Protein AF-E2A2E3-F1 (afdb_monomer)

Solvent-accessible surface area (backbone atoms only — not comparable to full-atom values): 42688 Å² total; per-residue (Å²): 110,71,67,60,54,50,48,52,51,49,52,51,49,51,52,50,51,49,49,52,53,47,46,71,59,46,48,62,50,51,51,49,52,48,50,51,49,48,54,53,50,51,52,53,46,53,55,48,53,51,51,50,52,53,51,51,51,55,48,52,53,51,50,53,51,51,53,52,50,50,52,53,52,51,54,52,51,52,52,51,50,50,56,51,51,55,51,50,53,51,52,52,51,50,50,53,48,52,52,49,54,52,50,58,49,50,52,51,51,50,53,52,50,52,52,51,52,52,54,50,49,54,51,49,53,53,51,50,52,54,52,50,51,53,50,52,53,51,49,52,56,50,47,67,68,46,60,81,73,35,73,86,61,36,65,73,49,42,54,58,46,47,54,52,47,53,50,51,50,48,50,51,48,50,52,48,53,50,50,51,46,51,50,50,51,50,49,62,70,41,49,65,56,50,55,52,48,54,55,49,48,57,50,48,54,52,50,51,53,50,50,54,52,48,52,54,53,49,51,53,52,51,51,50,51,49,53,51,50,52,51,50,53,51,51,53,50,51,51,52,51,53,52,50,54,53,50,53,51,49,52,50,51,50,52,52,50,50,52,52,51,54,49,51,55,53,49,52,51,51,53,53,51,50,53,50,51,51,52,50,53,52,52,51,52,49,53,51,52,52,52,48,51,50,51,50,52,50,51,51,51,48,49,58,56,54,55,70,75,51,52,78,66,44,73,77,47,79,70,77,87,83,80,82,86,88,92,84,89,88,77,94,71,84,78,80,67,98,61,66,64,62,55,52,54,49,52,51,50,50,53,51,52,53,49,51,47,57,62,50,62,74,74,64,80,71,90,82,86,86,86,90,82,84,84,84,90,79,84,90,87,80,89,82,90,82,87,86,82,91,81,84,91,86,88,90,80,92,83,90,86,86,89,79,90,88,86,89,83,89,82,88,89,80,89,83,88,82,88,84,87,85,88,84,89,88,80,89,86,85,82,88,81,83,90,74,90,74,92,69,91,73,82,80,76,84,78,84,78,80,90,76,84,87,81,89,87,84,82,89,70,91,64,61,68,58,55,54,51,48,54,53,49,52,52,52,49,50,51,51,54,47,51,53,50,51,51,51,50,49,52,50,51,52,51,50,50,51,50,50,48,52,56,61,70,47,63,73,82,71,80,65,67,62,61,55,54,52,52,52,52,53,56,56,52,61,68,66,72,77,76,81,81,85,90,88,84,83,91,80,92,84,88,87,86,88,88,77,90,76,94,80,76,87,58,73,65,62,75,63,47,55,26,64,46,74,64,52,51,51,54,53,37,47,50,47,71,76,30,71,66,54,42,52,53,49,52,54,53,60,65,70,66,56,60,99,40,68,72,55,23,54,54,51,52,48,62,51,47,36,32,48,76,28,31,53,49,35,24,51,86,28,66,89,87,23,48,58,48,72,81,37,58,61,52,52,52,51,50,53,57,50,38,73,78,37,99,53,55,72,66,58,53,53,50,52,56,35,52,54,36,69,45,15,60,61,51,41,53,52,58,60,66,71,69,70,91,84,79,90,84,86,88,81,89,83,86,87,86,89,87,89,88,88,86,90,88,130

Secondary structure (DSSP, 8-state):
-HHHHHHHHHHHHHHHHHHHHHHHHHHHHHHHHHHHHHHHHHHHHHHHHHHHHHHHHHHHHHHHHHHHHHHHHHHHHHHHHHHHHHHHHHHHHHHHHHHHHHHHHHHHHHHHHHHHHHHHHHHHHHHHHHHHHHHHHHHHHHHHHHHHHHTTTHHHHHHHHHHHHHHHHHHHHHHHHHHHHHHHHHHHHHHHHHHHHHHHHHHHHHHHHHHHHHHHHHHHHHHHHHHHHHHHHHHHHHHHHHHHHHHHHHHHHHHHHHHHHHHHHHHHHHHHHHHHHHHHHHHHHHHHHHHHHHHHHHHHHHHHHHHTTS-HHHHH-SS------------------S-HHHHHHHHHHHHHHHHHHHHHGGG-----S------------------------------------------------------------------------------PPPPPPP-------TTHHHHHHHHHHHHHHHHHHHHHHHHHHHHHHHHHHHHHHHHHHS------HHHHHHHHHHHHHHHHTT-----------------------THHHHTT-SB-SHHHHHHHHHHHHH-HHHHHHHHHHHHHH--SSHHHHHHHHHHHHB-HHHHHTEESS-GGGPEE-TT-HHHHHHHHHHHHHS---HHHHHHHHHHHHHTHHHHHHHHHHTT-------------S---S-----

Mean predicted aligned error: 25.81 Å

Foldseek 3Di:
DVVVVVVVVVVVVVVVVVVVVCCVVVVVVVVVVVVVVVVVVVVVVVVVVVVVVVVVVVVVVVVVVVVVVVVVVVVVVVVVVVVVVVVVVVVVVVVVVVVVVVVVVVVVVVVVVVVVVVVVVVVVVVVVVVVVVVVVVVVVVVCVVCVPPQVVVPPVVVVVCVVVVVVVVVVVVVVVVVVVVVVVVVCVVCVVVVVVVVVVVVVVVVVVVVVVVVVVVVVVVVVVVVVVVVVVVVVVVVVVVVVVVVVVVVVVVVVVVVVVVVVVVVVVVVVVVVVVVVVVVVVVVVVVVVVVVVVVVVVVVVVVVVVVVDDPVCVVPVDDPPDDDDDDDDDDDPPPDPDVVVVVVVVVVVVVVVVVVVVVVVVPPDDDPDDPDDDDDDDDDDDDDDDDDDDDDDDDDDDDDDDDDDDDDDDDDDDDDDDDDDDDDDDDDDDDDDDDDDDDDDDPDDDDDDDDDDDDDDDDDPPVVVVVVVVVVVVVVVVVVVVVVVVVVVVVVVVVVVVVVVVVVPDPPPPPVVVVVVVVVVVVVVVVPPPDDDDDDDDDDDDDDDDDDDDDDLDDPLVLPADQAPVSLVVLLVCCVVDPVSLVSLLVVLVVQDDPDLLRSLLSVCVTHYDLNHLQLAACCCPPVRHHDVPGPSVVSNLVSSCVVPVDDSVRSSVSSRVSSVCSVVVVVVVVVVPDDDDDDDDDDDDDDDDDDDDDDD

Radius of gyration: 60.99 Å; Cα contacts (8 Å, |Δi|>4): 121; chains: 1; bounding box: 148×96×185 Å

Sequence (698 aa):
MREIELGALNTKRYRTLWREMMMRIKMPQIEEDMEIAWRNFDRALDIKDYRISFLMDELAESEEQYQRNIRSHTEIIDRLLEMYGERMQREEKNYQKTLKETLDQTDYDVDKIHHQQNEDEILLQAITHGVLQQLEESLNNFKSIALSKIDAFVEDSKDTRRISAAQLENQLRNFWEDLRRVLSDYQNRTKSRQKYYEALKEKDEKDQQMIAQQLLRMTNLFEEIRKFRSKMTTYDATAKTEISEILDEHDFFQKAYWTVKNRFLSEQTKDKDQLKILSIEYNKTIKHLKALAIKGKRLLALMQICSKYETQREKVMPFADHTKLEDSSPLSCHILTISDRDIFYQCFIVAFLESARKSADANYYTTNEDRLNCGKRQRSLNTRYSSEEEEIDPSRSAKRKAVNASTLANNDKDINENDAKNEIAPSQSYCQKRNNYSKQQQDIQFIEIPDIPVYEDLASSSDEMQVDANIKKYLKQIIRTQDTSNLILHDLNQRISRIEDIMRGHAPISIKDNSRIKEDIMRNFVHVSIKNDNPMNPITEILPLQTVESIRDDSLIVETLPLQTVEQIRDFDLLLQENDEAVTQFKAFLLKIGGSNPRRNVCRILSKIFTNNCAMKCSWKGIRNNFKVSNLYFIRIMKREVTLHYSLTEAEFDNIVAEWLRFAKQRKQREEKGKDPGHEHPEGINDEENNLLKVSTA

Organism: Camponotus floridanus (NCBI:txid104421)

pLDDT: mean 70.16, std 25.95, range [22.61, 98.19]

InterPro domains:
  IPR032071 Domain of unknown function DUF4806 [PF16064] (561-626)
  IPR039505 Dynein regulatory complex protein 1/2, N-terminal [PF14772] (9-77)
  IPR039750 Dynein regulatory complex protein [PTHR21625] (6-323)

Structure (mmCIF, N/CA/C/O backbone):
data_AF-E2A2E3-F1
#
_entry.id   AF-E2A2E3-F1
#
loop_
_atom_site.group_PDB
_atom_site.id
_atom_site.type_symbol
_atom_site.label_atom_id
_atom_site.label_alt_id
_atom_site.label_comp_id
_atom_site.label_asym_id
_atom_site.label_entity_id
_atom_site.label_seq_id
_atom_site.pdbx_PDB_ins_code
_atom_site.Cartn_x
_atom_site.Cartn_y
_atom_site.Cartn_z
_atom_site.occupancy
_atom_site.B_iso_or_equiv
_atom_site.auth_seq_id
_atom_site.auth_comp_id
_atom_site.auth_asym_id
_atom_site.auth_atom_id
_atom_site.pdbx_PDB_model_num
ATOM 1 N N . MET A 1 1 ? 8.330 63.593 -93.198 1.00 56.47 1 MET A N 1
ATOM 2 C CA . MET A 1 1 ? 7.020 63.008 -92.820 1.00 56.47 1 MET A CA 1
ATOM 3 C C . MET A 1 1 ? 6.906 61.558 -93.293 1.00 56.47 1 MET A C 1
ATOM 5 O O . MET A 1 1 ? 6.915 60.680 -92.445 1.00 56.47 1 MET A O 1
ATOM 9 N N . ARG A 1 2 ? 6.950 61.275 -94.605 1.00 59.41 2 ARG A N 1
ATOM 10 C CA . ARG A 1 2 ? 6.818 59.911 -95.168 1.00 59.41 2 ARG A CA 1
ATOM 11 C C . ARG A 1 2 ? 7.862 58.888 -94.680 1.00 59.41 2 ARG A C 1
ATOM 13 O O . ARG A 1 2 ? 7.522 57.738 -94.441 1.00 59.41 2 ARG A O 1
ATOM 20 N N . GLU A 1 3 ? 9.114 59.298 -94.480 1.00 63.66 3 GLU A N 1
ATOM 21 C CA . GLU A 1 3 ? 10.174 58.409 -93.963 1.00 63.66 3 GLU A CA 1
ATOM 22 C C . GLU A 1 3 ? 10.007 58.060 -92.476 1.00 63.66 3 GLU A C 1
ATOM 24 O O . GLU A 1 3 ? 10.327 56.947 -92.066 1.00 63.66 3 GLU A O 1
ATOM 29 N N . ILE A 1 4 ? 9.446 58.973 -91.675 1.00 70.62 4 ILE A N 1
ATOM 30 C CA . ILE A 1 4 ? 9.171 58.744 -90.247 1.00 70.62 4 ILE A CA 1
ATOM 31 C C . ILE A 1 4 ? 7.995 57.770 -90.097 1.00 70.62 4 ILE A C 1
ATOM 33 O O . ILE A 1 4 ? 8.060 56.838 -89.298 1.00 70.62 4 ILE A O 1
ATOM 37 N N . GLU A 1 5 ? 6.953 57.927 -90.918 1.00 68.50 5 GLU A N 1
ATOM 38 C CA . GLU A 1 5 ? 5.823 56.992 -90.977 1.00 68.50 5 GLU A CA 1
ATOM 39 C C . GLU A 1 5 ? 6.256 55.602 -91.468 1.00 68.50 5 GLU A C 1
ATOM 41 O O . GLU A 1 5 ? 5.875 54.597 -90.869 1.00 68.50 5 GLU A O 1
ATOM 46 N N . LEU A 1 6 ? 7.118 55.521 -92.489 1.00 71.56 6 LEU A N 1
ATOM 47 C CA . LEU A 1 6 ? 7.698 54.255 -92.954 1.00 71.56 6 LEU A CA 1
ATOM 48 C C . LEU A 1 6 ? 8.606 53.605 -91.898 1.00 71.56 6 LEU A C 1
ATOM 50 O O . LEU A 1 6 ? 8.579 52.385 -91.739 1.00 71.56 6 LEU A O 1
ATOM 54 N N . GLY A 1 7 ? 9.362 54.394 -91.131 1.00 75.12 7 GLY A N 1
ATOM 55 C CA . GLY A 1 7 ? 10.147 53.917 -89.990 1.00 75.12 7 GLY A CA 1
ATOM 56 C C . GLY A 1 7 ? 9.278 53.368 -88.851 1.00 75.12 7 GLY A C 1
ATOM 57 O O . GLY A 1 7 ? 9.567 52.298 -88.307 1.00 75.12 7 GLY A O 1
ATOM 58 N N . ALA A 1 8 ? 8.168 54.036 -88.526 1.00 75.69 8 ALA A N 1
ATOM 59 C CA . ALA A 1 8 ? 7.192 53.570 -87.537 1.00 75.69 8 ALA A CA 1
ATOM 60 C C . ALA A 1 8 ? 6.477 52.280 -87.988 1.00 75.69 8 ALA A C 1
ATOM 62 O O . ALA A 1 8 ? 6.264 51.355 -87.199 1.00 75.69 8 ALA A O 1
ATOM 63 N N . LEU A 1 9 ? 6.154 52.175 -89.279 1.00 78.88 9 LEU A N 1
ATOM 64 C CA . LEU A 1 9 ? 5.500 50.999 -89.851 1.00 78.88 9 LEU A CA 1
ATOM 65 C C . LEU A 1 9 ? 6.466 49.806 -89.933 1.00 78.88 9 LEU A C 1
ATOM 67 O O . LEU A 1 9 ? 6.102 48.693 -89.551 1.00 78.88 9 LEU A O 1
ATOM 71 N N . ASN A 1 10 ? 7.728 50.041 -90.308 1.00 79.31 10 ASN A N 1
ATOM 72 C CA . ASN A 1 10 ? 8.776 49.021 -90.285 1.00 79.31 10 ASN A CA 1
ATOM 73 C C . ASN A 1 10 ? 9.108 48.556 -88.864 1.00 79.31 10 ASN A C 1
ATOM 75 O O . ASN A 1 10 ? 9.234 47.360 -88.639 1.00 79.31 10 ASN A O 1
ATOM 79 N N . THR A 1 11 ? 9.191 49.446 -87.874 1.00 81.31 11 THR A N 1
ATOM 80 C CA . THR A 1 11 ? 9.414 49.032 -86.475 1.00 81.31 11 THR A CA 1
ATOM 81 C C . THR A 1 11 ? 8.236 48.240 -85.909 1.00 81.31 11 THR A C 1
ATOM 83 O O . THR A 1 11 ? 8.457 47.248 -85.215 1.00 81.31 11 THR A O 1
ATOM 86 N N . LYS A 1 12 ? 6.986 48.595 -86.241 1.00 83.56 12 LYS A N 1
ATOM 87 C CA . LYS A 1 12 ? 5.808 47.780 -85.891 1.00 83.56 12 LYS A CA 1
ATOM 88 C C . LYS A 1 12 ? 5.849 46.410 -86.577 1.00 83.56 12 LYS A C 1
ATOM 90 O O . LYS A 1 12 ? 5.557 45.400 -85.934 1.00 83.56 12 LYS A O 1
ATOM 95 N N . ARG A 1 13 ? 6.281 46.352 -87.839 1.00 82.81 13 ARG A N 1
ATOM 96 C CA . ARG A 1 13 ? 6.498 45.102 -88.584 1.00 82.81 13 ARG A CA 1
ATOM 97 C C . ARG A 1 13 ? 7.607 44.243 -87.966 1.00 82.81 13 ARG A C 1
ATOM 99 O O . ARG A 1 13 ? 7.409 43.057 -87.757 1.00 82.81 13 ARG A O 1
ATOM 106 N N . TYR A 1 14 ? 8.743 44.823 -87.587 1.00 84.75 14 TYR A N 1
ATOM 107 C CA . TYR A 1 14 ? 9.811 44.081 -86.912 1.00 84.75 14 TYR A CA 1
ATOM 108 C C . TYR A 1 14 ? 9.401 43.609 -85.516 1.00 84.75 14 TYR A C 1
ATOM 110 O O . TYR A 1 14 ? 9.721 42.488 -85.145 1.00 84.75 14 TYR A O 1
ATOM 118 N N . ARG A 1 15 ? 8.645 44.406 -84.748 1.00 86.62 15 ARG A N 1
ATOM 119 C CA . ARG A 1 15 ? 8.118 43.977 -83.439 1.00 86.62 15 ARG A CA 1
ATOM 120 C C . ARG A 1 15 ? 7.104 42.844 -83.560 1.00 86.62 15 ARG A C 1
ATOM 122 O O . ARG A 1 15 ? 7.107 41.959 -82.713 1.00 86.62 15 ARG A O 1
ATOM 129 N N . THR A 1 16 ? 6.239 42.877 -84.572 1.00 85.38 16 THR A N 1
ATOM 130 C CA . THR A 1 16 ? 5.276 41.794 -84.832 1.00 85.38 16 THR A CA 1
ATOM 131 C C . THR A 1 16 ? 5.998 40.526 -85.268 1.00 85.38 16 THR A C 1
ATOM 133 O O . THR A 1 16 ? 5.812 39.502 -84.626 1.00 85.38 16 THR A O 1
ATOM 136 N N . LEU A 1 17 ? 6.932 40.617 -86.219 1.00 86.19 17 LEU A N 1
ATOM 137 C CA . LEU A 1 17 ? 7.773 39.486 -86.629 1.00 86.19 17 LEU A CA 1
ATOM 138 C C . LEU A 1 17 ? 8.619 38.923 -85.478 1.00 86.19 17 LEU A C 1
ATOM 140 O O . LEU A 1 17 ? 8.731 37.711 -85.335 1.00 86.19 17 LEU A O 1
ATOM 144 N N . TRP A 1 18 ? 9.189 39.778 -84.626 1.00 88.62 18 TRP A N 1
ATOM 145 C CA . TRP A 1 18 ? 9.965 39.335 -83.468 1.00 88.62 18 TRP A CA 1
ATOM 146 C C . TRP A 1 18 ? 9.084 38.657 -82.419 1.00 88.62 18 TRP A C 1
ATOM 148 O O . TRP A 1 18 ? 9.468 37.621 -81.892 1.00 88.62 18 TRP A O 1
ATOM 158 N N . ARG A 1 19 ? 7.881 39.183 -82.145 1.00 87.81 19 ARG A N 1
ATOM 159 C CA . ARG A 1 19 ? 6.910 38.514 -81.265 1.00 87.81 19 ARG A CA 1
ATOM 160 C C . ARG A 1 19 ? 6.453 37.186 -81.846 1.00 87.81 19 ARG A C 1
ATOM 162 O O . ARG A 1 19 ? 6.390 36.222 -81.104 1.00 87.81 19 ARG A O 1
ATOM 169 N N . GLU A 1 20 ? 6.175 37.115 -83.142 1.00 88.12 20 GLU A N 1
ATOM 170 C CA . GLU A 1 20 ? 5.816 35.860 -83.808 1.00 88.12 20 GLU A CA 1
ATOM 171 C C . GLU A 1 20 ? 6.955 34.841 -83.734 1.00 88.12 20 GLU A C 1
ATOM 173 O O . GLU A 1 20 ? 6.718 33.687 -83.390 1.00 88.12 20 GLU A O 1
ATOM 178 N N . MET A 1 21 ? 8.195 35.260 -83.995 1.00 85.38 21 MET A N 1
ATOM 179 C CA . MET A 1 21 ? 9.373 34.401 -83.881 1.00 85.38 21 MET A CA 1
ATOM 180 C C . MET A 1 21 ? 9.596 33.941 -82.434 1.00 85.38 21 MET A C 1
ATOM 182 O O . MET A 1 21 ? 9.811 32.757 -82.195 1.00 85.38 21 MET A O 1
ATOM 186 N N . MET A 1 22 ? 9.473 34.847 -81.460 1.00 85.69 22 MET A N 1
ATOM 187 C CA . MET A 1 22 ? 9.574 34.516 -80.038 1.00 85.69 22 MET A CA 1
ATOM 188 C C . MET A 1 22 ? 8.448 33.597 -79.579 1.00 85.69 22 MET A C 1
ATOM 190 O O . MET A 1 22 ? 8.719 32.670 -78.834 1.00 85.69 22 MET A O 1
ATOM 194 N N . MET A 1 23 ? 7.214 33.795 -80.041 1.00 86.38 23 MET A N 1
ATOM 195 C CA . MET A 1 23 ? 6.085 32.916 -79.726 1.00 86.38 23 MET A CA 1
ATOM 196 C C . MET A 1 23 ? 6.295 31.521 -80.311 1.00 86.38 23 MET A C 1
ATOM 198 O O . MET A 1 23 ? 6.094 30.545 -79.600 1.00 86.38 23 MET A O 1
ATOM 202 N N . ARG A 1 24 ? 6.779 31.410 -81.557 1.00 87.12 24 ARG A N 1
ATOM 203 C CA . ARG A 1 24 ? 7.110 30.110 -82.167 1.00 87.12 24 ARG A CA 1
ATOM 204 C C . ARG A 1 24 ? 8.192 29.348 -81.404 1.00 87.12 24 ARG A C 1
ATOM 206 O O . ARG A 1 24 ? 8.176 28.126 -81.431 1.00 87.12 24 ARG A O 1
ATOM 213 N N . ILE A 1 25 ? 9.122 30.048 -80.753 1.00 85.44 25 ILE A N 1
ATOM 214 C CA . ILE A 1 25 ? 10.217 29.422 -79.999 1.00 85.44 25 ILE A CA 1
ATOM 215 C C . ILE A 1 25 ? 9.827 29.173 -78.534 1.00 85.44 25 ILE A C 1
ATOM 217 O O . ILE A 1 25 ? 10.137 28.119 -77.994 1.00 85.44 25 ILE A O 1
ATOM 221 N N . LYS A 1 26 ? 9.167 30.130 -77.873 1.00 89.44 26 LYS A N 1
ATOM 222 C CA . LYS A 1 26 ? 8.901 30.095 -76.428 1.00 89.44 26 LYS A CA 1
ATOM 223 C C . LYS A 1 26 ? 7.609 29.396 -76.046 1.00 89.44 26 LYS A C 1
ATOM 225 O O . LYS A 1 26 ? 7.590 28.789 -74.986 1.00 89.44 26 LYS A O 1
ATOM 230 N N . MET A 1 27 ? 6.558 29.450 -76.865 1.00 91.44 27 MET A N 1
ATOM 231 C CA . MET A 1 27 ? 5.325 28.732 -76.527 1.00 91.44 27 MET A CA 1
ATOM 232 C C . MET A 1 27 ? 5.494 27.217 -76.411 1.00 91.44 27 MET A C 1
ATOM 234 O O . MET A 1 27 ? 5.040 26.698 -75.399 1.00 91.44 27 MET A O 1
ATOM 238 N N . PRO A 1 28 ? 6.184 26.510 -77.328 1.00 90.94 28 PRO A N 1
ATOM 239 C CA . PRO A 1 28 ? 6.395 25.076 -77.138 1.00 90.94 28 PRO A CA 1
ATOM 240 C C . PRO A 1 28 ? 7.258 24.769 -75.904 1.00 90.94 28 PRO A C 1
ATOM 242 O O . PRO A 1 28 ? 7.008 23.781 -75.234 1.00 90.94 28 PRO A O 1
ATOM 245 N N . GLN A 1 29 ? 8.217 25.639 -75.553 1.00 87.44 29 GLN A N 1
ATOM 246 C CA . GLN A 1 29 ? 9.000 25.488 -74.316 1.00 87.44 29 GLN A CA 1
ATOM 247 C C . GLN A 1 29 ? 8.128 25.643 -73.063 1.00 87.44 29 GLN A C 1
ATOM 249 O O . GLN A 1 29 ? 8.246 24.854 -72.141 1.00 87.44 29 GLN A O 1
ATOM 254 N N . ILE A 1 30 ? 7.230 26.633 -73.036 1.00 91.50 30 ILE A N 1
ATOM 255 C CA . ILE A 1 30 ? 6.308 26.841 -71.908 1.00 91.50 30 ILE A CA 1
ATOM 256 C C . ILE A 1 30 ? 5.308 25.685 -71.796 1.00 91.50 30 ILE A C 1
ATOM 258 O O . ILE A 1 30 ? 4.963 25.289 -70.688 1.00 91.50 30 ILE A O 1
ATOM 262 N N . GLU A 1 31 ? 4.833 25.158 -72.925 1.00 93.19 31 GLU A N 1
ATOM 263 C CA . GLU A 1 31 ? 3.939 23.998 -72.957 1.00 93.19 31 GLU A CA 1
ATOM 264 C C . GLU A 1 31 ? 4.638 22.746 -72.412 1.00 93.19 31 GLU A C 1
ATOM 266 O O . GLU A 1 31 ? 4.084 22.072 -71.547 1.00 93.19 31 GLU A O 1
ATOM 271 N N . GLU A 1 32 ? 5.883 22.498 -72.828 1.00 93.69 32 GLU A N 1
ATOM 272 C CA . GLU A 1 32 ? 6.717 21.411 -72.305 1.00 93.69 32 GLU A CA 1
ATOM 273 C C . GLU A 1 32 ? 7.008 21.585 -70.804 1.00 93.69 32 GLU A C 1
ATOM 275 O O . GLU A 1 32 ? 6.801 20.655 -70.027 1.00 93.69 32 GLU A O 1
ATOM 280 N N . ASP A 1 33 ? 7.398 22.784 -70.361 1.00 93.56 33 ASP A N 1
ATOM 281 C CA . ASP A 1 33 ? 7.636 23.088 -68.944 1.00 93.56 33 ASP A CA 1
ATOM 282 C C . ASP A 1 33 ? 6.361 22.899 -68.101 1.00 93.56 33 ASP A C 1
ATOM 284 O O . ASP A 1 33 ? 6.414 22.369 -66.988 1.00 93.56 33 ASP A O 1
ATOM 288 N N . MET A 1 34 ? 5.199 23.305 -68.628 1.00 94.00 34 MET A N 1
ATOM 289 C CA . MET A 1 34 ? 3.904 23.120 -67.973 1.00 94.00 34 MET A CA 1
ATOM 290 C C . MET A 1 34 ? 3.515 21.640 -67.906 1.00 94.00 34 MET A C 1
ATOM 292 O O . MET A 1 34 ? 2.991 21.202 -66.882 1.00 94.00 34 MET A O 1
ATOM 296 N N . GLU A 1 35 ? 3.798 20.855 -68.947 1.00 95.69 35 GLU A N 1
ATOM 297 C CA . GLU A 1 35 ? 3.564 19.411 -68.953 1.00 95.69 35 GLU A CA 1
ATOM 298 C C . GLU A 1 35 ? 4.485 18.686 -67.960 1.00 95.69 35 GLU A C 1
ATOM 300 O O . GLU A 1 35 ? 4.026 17.829 -67.201 1.00 95.69 35 GLU A O 1
ATOM 305 N N . ILE A 1 36 ? 5.766 19.061 -67.899 1.00 93.88 36 ILE A N 1
ATOM 306 C CA . ILE A 1 36 ? 6.719 18.536 -66.913 1.00 93.88 36 ILE A CA 1
ATOM 307 C C . ILE A 1 36 ? 6.258 18.888 -65.496 1.00 93.88 36 ILE A C 1
ATOM 309 O O . ILE A 1 36 ? 6.215 18.013 -64.628 1.00 93.88 36 ILE A O 1
ATOM 313 N N . ALA A 1 37 ? 5.870 20.143 -65.256 1.00 94.75 37 ALA A N 1
ATOM 314 C CA . ALA A 1 37 ? 5.340 20.572 -63.967 1.00 94.75 37 ALA A CA 1
ATOM 315 C C . ALA A 1 37 ? 4.080 19.782 -63.594 1.00 94.75 37 ALA A C 1
ATOM 317 O O . ALA A 1 37 ? 3.974 19.303 -62.466 1.00 94.75 37 ALA A O 1
ATOM 318 N N . TRP A 1 38 ? 3.160 19.580 -64.540 1.00 96.38 38 TRP A N 1
ATOM 319 C CA . TRP A 1 38 ? 1.941 18.808 -64.319 1.00 96.38 38 TRP A CA 1
ATOM 320 C C . TRP A 1 38 ? 2.240 17.350 -63.954 1.00 96.38 38 TRP A C 1
ATOM 322 O O . TRP A 1 38 ? 1.754 16.877 -62.930 1.00 96.38 38 TRP A O 1
ATOM 332 N N . ARG A 1 39 ? 3.119 16.664 -64.696 1.00 94.69 39 ARG A N 1
ATOM 333 C CA . ARG A 1 39 ? 3.545 15.287 -64.376 1.00 94.69 39 ARG A CA 1
ATOM 334 C C . ARG A 1 39 ? 4.246 15.191 -63.020 1.00 94.69 39 ARG A C 1
ATOM 336 O O . ARG A 1 39 ? 4.069 14.211 -62.299 1.00 94.69 39 ARG A O 1
ATOM 343 N N . ASN A 1 40 ? 5.033 16.203 -62.658 1.00 95.56 40 ASN A N 1
ATOM 344 C CA . ASN A 1 40 ? 5.678 16.270 -61.348 1.00 95.56 40 ASN A CA 1
ATOM 345 C C . ASN A 1 40 ? 4.652 16.437 -60.221 1.00 95.56 40 ASN A C 1
ATOM 347 O O . ASN A 1 40 ? 4.777 15.778 -59.188 1.00 95.56 40 ASN A O 1
ATOM 351 N N . PHE A 1 41 ? 3.635 17.282 -60.415 1.00 96.38 41 PHE A N 1
ATOM 352 C CA . PHE A 1 41 ? 2.538 17.425 -59.459 1.00 96.38 41 PHE A CA 1
ATOM 353 C C . PHE A 1 41 ? 1.730 16.138 -59.323 1.00 96.38 41 PHE A C 1
ATOM 355 O O . PHE A 1 41 ? 1.470 15.729 -58.196 1.00 96.38 41 PHE A O 1
ATOM 362 N N . ASP A 1 42 ? 1.393 15.484 -60.432 1.00 97.12 42 ASP A N 1
ATOM 363 C CA . ASP A 1 42 ? 0.616 14.241 -60.439 1.00 97.12 42 ASP A CA 1
ATOM 364 C C . ASP A 1 42 ? 1.361 13.126 -59.692 1.00 97.12 42 ASP A C 1
ATOM 366 O O . ASP A 1 42 ? 0.854 12.546 -58.736 1.00 97.12 42 ASP A O 1
ATOM 370 N N . ARG A 1 43 ? 2.657 12.957 -59.981 1.00 96.06 43 ARG A N 1
ATOM 371 C CA . ARG A 1 43 ? 3.520 12.034 -59.234 1.00 96.06 43 ARG A CA 1
ATOM 372 C C . ARG A 1 43 ? 3.598 12.378 -57.743 1.00 96.06 43 ARG A C 1
ATOM 374 O O . ARG A 1 43 ? 3.660 11.481 -56.903 1.00 96.06 43 ARG A O 1
ATOM 381 N N . ALA A 1 44 ? 3.658 13.662 -57.394 1.00 95.69 44 ALA A N 1
ATOM 382 C CA . ALA A 1 44 ? 3.684 14.085 -55.998 1.00 95.69 44 ALA A CA 1
ATOM 383 C C . ALA A 1 44 ? 2.347 13.817 -55.288 1.00 95.69 44 ALA A C 1
ATOM 385 O O . ALA A 1 44 ? 2.361 13.496 -54.097 1.00 95.69 44 ALA A O 1
ATOM 386 N N . LEU A 1 45 ? 1.221 13.937 -55.998 1.00 97.19 45 LEU A N 1
ATOM 387 C CA . LEU A 1 45 ? -0.101 13.558 -55.504 1.00 97.19 45 LEU A CA 1
ATOM 388 C C . LEU A 1 45 ? -0.177 12.049 -55.289 1.00 97.19 45 LEU A C 1
ATOM 390 O O . LEU A 1 45 ? -0.435 11.644 -54.162 1.00 97.19 45 LEU A O 1
ATOM 394 N N . ASP A 1 46 ? 0.203 11.233 -56.272 1.00 97.06 46 ASP A N 1
ATOM 395 C CA . ASP A 1 46 ? 0.207 9.768 -56.153 1.00 97.06 46 ASP A CA 1
ATOM 396 C C . ASP A 1 46 ? 1.029 9.277 -54.953 1.00 97.06 46 ASP A C 1
ATOM 398 O O . ASP A 1 46 ? 0.597 8.419 -54.182 1.00 97.06 46 ASP A O 1
ATOM 402 N N . ILE A 1 47 ? 2.224 9.845 -54.747 1.00 96.25 47 ILE A N 1
ATOM 403 C CA . ILE A 1 47 ? 3.078 9.497 -53.601 1.00 96.25 47 ILE A CA 1
ATOM 404 C C . ILE A 1 47 ? 2.390 9.863 -52.282 1.00 96.25 47 ILE A C 1
ATOM 406 O O . ILE A 1 47 ? 2.472 9.110 -51.305 1.00 96.25 47 ILE A O 1
ATOM 410 N N . LYS A 1 48 ? 1.733 11.025 -52.227 1.00 97.38 48 LYS A N 1
ATOM 411 C CA . LYS A 1 48 ? 1.017 11.474 -51.031 1.00 97.38 48 LYS A CA 1
ATOM 412 C C . LYS A 1 48 ? -0.230 10.638 -50.779 1.00 97.38 48 LYS A C 1
ATOM 414 O O . LYS A 1 48 ? -0.426 10.243 -49.636 1.00 97.38 48 LYS A O 1
ATOM 419 N N . ASP A 1 49 ? -1.004 10.303 -51.800 1.00 97.94 49 ASP A N 1
ATOM 420 C CA . ASP A 1 49 ? -2.212 9.485 -51.688 1.00 97.94 49 ASP A CA 1
ATOM 421 C C . ASP A 1 49 ? -1.880 8.047 -51.290 1.00 97.94 49 ASP A C 1
ATOM 423 O O . ASP A 1 49 ? -2.525 7.478 -50.402 1.00 97.94 49 ASP A O 1
ATOM 427 N N . TYR A 1 50 ? -0.797 7.488 -51.834 1.00 97.56 50 TYR A N 1
ATOM 428 C CA . TYR A 1 50 ? -0.247 6.223 -51.358 1.00 97.56 50 TYR A CA 1
ATOM 429 C C . TYR A 1 50 ? 0.167 6.319 -49.887 1.00 97.56 50 TYR A C 1
ATOM 431 O O . TYR A 1 50 ? -0.159 5.444 -49.082 1.00 97.56 50 TYR A O 1
ATOM 439 N N . ARG A 1 51 ? 0.854 7.401 -49.497 1.00 97.31 51 ARG A N 1
ATOM 440 C CA . ARG A 1 51 ? 1.276 7.590 -48.106 1.00 97.31 51 ARG A CA 1
ATOM 441 C C . ARG A 1 51 ? 0.088 7.761 -47.163 1.00 97.31 51 ARG A C 1
ATOM 443 O O . ARG A 1 51 ? 0.146 7.232 -46.057 1.00 97.31 51 ARG A O 1
ATOM 450 N N . ILE A 1 52 ? -0.958 8.474 -47.574 1.00 97.12 52 ILE A N 1
ATOM 451 C CA . ILE A 1 52 ? -2.203 8.624 -46.814 1.00 97.12 52 ILE A CA 1
ATOM 452 C C . ILE A 1 52 ? -2.864 7.258 -46.652 1.00 97.12 52 ILE A C 1
ATOM 454 O O . ILE A 1 52 ? -3.155 6.878 -45.525 1.00 97.12 52 ILE A O 1
ATOM 458 N N . SER A 1 53 ? -3.024 6.498 -47.737 1.00 97.31 53 SER A N 1
ATOM 459 C CA . SER A 1 53 ? -3.635 5.162 -47.704 1.00 97.31 53 SER A CA 1
ATOM 460 C C . SER A 1 53 ? -2.879 4.226 -46.759 1.00 97.31 53 SER A C 1
ATOM 462 O O . SER A 1 53 ? -3.468 3.642 -45.857 1.00 97.31 53 SER A O 1
ATOM 464 N N . PHE A 1 54 ? -1.550 4.195 -46.869 1.00 97.50 54 PHE A N 1
ATOM 465 C CA . PHE A 1 54 ? -0.701 3.416 -45.974 1.00 97.50 54 PHE A CA 1
ATOM 466 C C . PHE A 1 54 ? -0.838 3.842 -44.502 1.00 97.50 54 PHE A C 1
ATOM 468 O O . PHE A 1 54 ? -0.909 2.999 -43.614 1.00 97.50 54 PHE A O 1
ATOM 475 N N . LEU A 1 55 ? -0.897 5.150 -44.224 1.00 97.56 55 LEU A N 1
ATOM 476 C CA . LEU A 1 55 ? -1.100 5.650 -42.860 1.00 97.56 55 LEU A CA 1
ATOM 477 C C . LEU A 1 55 ? -2.494 5.312 -42.315 1.00 97.56 55 LEU A C 1
ATOM 479 O O . LEU A 1 55 ? -2.624 5.097 -41.112 1.00 97.56 55 LEU A O 1
ATOM 483 N N . MET A 1 56 ? -3.520 5.276 -43.165 1.00 97.44 56 MET A N 1
ATOM 484 C CA . MET A 1 56 ? -4.869 4.859 -42.775 1.00 97.44 56 MET A CA 1
ATOM 485 C C . MET A 1 56 ? -4.910 3.371 -42.420 1.00 97.44 56 MET A C 1
ATOM 487 O O . MET A 1 56 ? -5.534 3.016 -41.421 1.00 97.44 56 MET A O 1
ATOM 491 N N . ASP A 1 57 ? -4.192 2.529 -43.164 1.00 97.69 57 ASP A N 1
ATOM 492 C CA . ASP A 1 57 ? -4.060 1.101 -42.860 1.00 97.69 57 ASP A CA 1
ATOM 493 C C . ASP A 1 57 ? -3.296 0.870 -41.546 1.00 97.69 57 ASP A C 1
ATOM 495 O O . ASP A 1 57 ? -3.773 0.140 -40.676 1.00 97.69 57 ASP A O 1
ATOM 499 N N . GLU A 1 58 ? -2.158 1.550 -41.341 1.00 97.12 58 GLU A N 1
ATOM 500 C CA . GLU A 1 58 ? -1.414 1.493 -40.070 1.00 97.12 58 GLU A CA 1
ATOM 501 C C . GLU A 1 58 ? -2.275 1.964 -38.885 1.00 97.12 58 GLU A C 1
ATOM 503 O O . GLU A 1 58 ? -2.216 1.390 -37.793 1.00 97.12 58 GLU A O 1
ATOM 508 N N . LEU A 1 59 ? -3.082 3.012 -39.085 1.00 96.94 59 LEU A N 1
ATOM 509 C CA . LEU A 1 59 ? -3.994 3.512 -38.061 1.00 96.94 59 LEU A CA 1
ATOM 510 C C . LEU A 1 59 ? -5.078 2.476 -37.740 1.00 96.94 59 LEU A C 1
ATOM 512 O O . LEU A 1 59 ? -5.309 2.200 -36.562 1.00 96.94 59 LEU A O 1
ATOM 516 N N . ALA A 1 60 ? -5.698 1.875 -38.758 1.00 96.38 60 ALA A N 1
ATOM 517 C CA . ALA A 1 60 ? -6.713 0.840 -38.586 1.00 96.38 60 ALA A CA 1
ATOM 518 C C . ALA A 1 60 ? -6.156 -0.390 -37.852 1.00 96.38 60 ALA A C 1
ATOM 520 O O . ALA A 1 60 ? -6.797 -0.894 -36.929 1.00 96.38 60 ALA A O 1
ATOM 521 N N . GLU A 1 61 ? -4.940 -0.831 -38.190 1.00 96.56 61 GLU A N 1
ATOM 522 C CA . GLU A 1 61 ? -4.275 -1.933 -37.489 1.00 96.56 61 GLU A CA 1
ATOM 523 C C . GLU A 1 61 ? -4.002 -1.580 -36.019 1.00 96.56 61 GLU A C 1
ATOM 525 O O . GLU A 1 61 ? -4.259 -2.390 -35.123 1.00 96.56 61 GLU A O 1
ATOM 530 N N . SER A 1 62 ? -3.528 -0.359 -35.749 1.00 94.19 62 SER A N 1
ATOM 531 C CA . SER A 1 62 ? -3.266 0.095 -34.380 1.00 94.19 62 SER A CA 1
ATOM 532 C C . SER A 1 62 ? -4.540 0.176 -33.530 1.00 94.19 62 SER A C 1
ATOM 534 O O . SER A 1 62 ? -4.531 -0.245 -32.371 1.00 94.19 62 SER A O 1
ATOM 536 N N . GLU A 1 63 ? -5.649 0.635 -34.113 1.00 95.31 63 GLU A N 1
ATOM 537 C CA . GLU A 1 63 ? -6.949 0.689 -33.445 1.00 95.31 63 GLU A CA 1
ATOM 538 C C . GLU A 1 63 ? -7.469 -0.723 -33.164 1.00 95.31 63 GLU A C 1
ATOM 540 O O . GLU A 1 63 ? -7.914 -1.024 -32.059 1.00 95.31 63 GLU A O 1
ATOM 545 N N . GLU A 1 64 ? -7.346 -1.645 -34.119 1.00 96.06 64 GLU A N 1
ATOM 546 C CA . GLU A 1 64 ? -7.767 -3.026 -33.909 1.00 96.06 64 GLU A CA 1
ATOM 547 C C . GLU A 1 64 ? -6.940 -3.712 -32.807 1.00 96.06 64 GLU A C 1
ATOM 549 O O . GLU A 1 64 ? -7.470 -4.483 -32.003 1.00 96.06 64 GLU A O 1
ATOM 554 N N . GLN A 1 65 ? -5.637 -3.431 -32.726 1.00 94.81 65 GLN A N 1
ATOM 555 C CA . GLN A 1 65 ? -4.790 -3.893 -31.622 1.00 94.81 65 GLN A CA 1
ATOM 556 C C . GLN A 1 65 ? -5.234 -3.299 -30.278 1.00 94.81 65 GLN A C 1
ATOM 558 O O . GLN A 1 65 ? -5.343 -4.040 -29.297 1.00 94.81 65 GLN A O 1
ATOM 563 N N . TYR A 1 66 ? -5.548 -2.001 -30.233 1.00 95.25 66 TYR A N 1
ATOM 564 C CA . TYR A 1 66 ? -6.060 -1.334 -29.034 1.00 95.25 66 TYR A CA 1
ATOM 565 C C . TYR A 1 66 ? -7.386 -1.947 -28.561 1.00 95.25 66 TYR A C 1
ATOM 567 O O . TYR A 1 66 ? -7.516 -2.324 -27.395 1.00 95.25 66 TYR A O 1
ATOM 575 N N . GLN A 1 67 ? -8.332 -2.162 -29.477 1.00 96.06 67 GLN A N 1
ATOM 576 C CA . GLN A 1 67 ? -9.627 -2.776 -29.179 1.00 96.06 67 GLN A CA 1
ATOM 577 C C . GLN A 1 67 ? -9.491 -4.218 -28.679 1.00 96.06 67 GLN A C 1
ATOM 579 O O . GLN A 1 67 ? -10.154 -4.605 -27.715 1.00 96.06 67 GLN A O 1
ATOM 584 N N . ARG A 1 68 ? -8.613 -5.028 -29.288 1.00 96.25 68 ARG A N 1
ATOM 585 C CA . ARG A 1 68 ? -8.329 -6.389 -28.794 1.00 96.25 68 ARG A CA 1
ATOM 586 C C . ARG A 1 68 ? -7.740 -6.368 -27.387 1.00 96.25 68 ARG A C 1
ATOM 588 O O . ARG A 1 68 ? -8.125 -7.195 -26.563 1.00 96.25 68 ARG A O 1
ATOM 595 N N . ASN A 1 69 ? -6.837 -5.430 -27.109 1.00 96.81 69 ASN A N 1
ATOM 596 C CA . ASN A 1 69 ? -6.224 -5.303 -25.794 1.00 96.81 69 ASN A CA 1
ATOM 597 C C . ASN A 1 69 ? -7.260 -4.914 -24.724 1.00 96.81 69 ASN A C 1
ATOM 599 O O . ASN A 1 69 ? -7.341 -5.562 -23.684 1.00 96.81 69 ASN A O 1
ATOM 603 N N . ILE A 1 70 ? -8.129 -3.937 -25.014 1.00 95.19 70 ILE A N 1
ATOM 604 C CA . ILE A 1 70 ? -9.229 -3.577 -24.108 1.00 95.19 70 ILE A CA 1
ATOM 605 C C . ILE A 1 70 ? -10.113 -4.787 -23.822 1.00 95.19 70 ILE A C 1
ATOM 607 O O . ILE A 1 70 ? -10.349 -5.086 -22.657 1.00 95.19 70 ILE A O 1
ATOM 611 N N . ARG A 1 71 ? -10.558 -5.513 -24.856 1.00 96.75 71 ARG A N 1
ATOM 612 C CA . ARG A 1 71 ? -11.403 -6.705 -24.667 1.00 96.75 71 ARG A CA 1
ATOM 613 C C . ARG A 1 71 ? -10.720 -7.741 -23.780 1.00 96.75 71 ARG A C 1
ATOM 615 O O . ARG A 1 71 ? -11.330 -8.217 -22.831 1.00 96.75 71 ARG A O 1
ATOM 622 N N . SER A 1 72 ? -9.438 -8.018 -24.023 1.00 96.38 72 SER A N 1
ATOM 623 C CA . SER A 1 72 ? -8.651 -8.917 -23.175 1.00 96.38 72 SER A CA 1
ATOM 624 C C . SER A 1 72 ? -8.578 -8.434 -21.724 1.00 96.38 72 SER A C 1
ATOM 626 O O . SER A 1 72 ? -8.674 -9.248 -20.809 1.00 96.38 72 SER A O 1
ATOM 628 N N . HIS A 1 73 ? -8.373 -7.138 -21.487 1.00 96.25 73 HIS A N 1
ATOM 629 C CA . HIS A 1 73 ? -8.331 -6.588 -20.134 1.00 96.25 73 HIS A CA 1
ATOM 630 C C . HIS A 1 73 ? -9.690 -6.669 -19.439 1.00 96.25 73 HIS A C 1
ATOM 632 O O . HIS A 1 73 ? -9.740 -7.059 -18.274 1.00 96.25 73 HIS A O 1
ATOM 638 N N . THR A 1 74 ? -10.778 -6.359 -20.144 1.00 97.06 74 THR A N 1
ATOM 639 C CA . THR A 1 74 ? -12.143 -6.496 -19.628 1.00 97.06 74 THR A CA 1
ATOM 640 C C . THR A 1 74 ? -12.436 -7.943 -19.238 1.00 97.06 74 THR A C 1
ATOM 642 O O . THR A 1 74 ? -12.835 -8.184 -18.107 1.00 97.06 74 THR A O 1
ATOM 645 N N . GLU A 1 75 ? -12.109 -8.916 -20.093 1.00 97.38 75 GLU A N 1
ATOM 646 C CA . GLU A 1 75 ? -12.295 -10.341 -19.782 1.00 97.38 75 GLU A CA 1
ATOM 647 C C . GLU A 1 75 ? -11.492 -10.797 -18.553 1.00 97.38 75 GLU A C 1
ATOM 649 O O . GLU A 1 75 ? -11.964 -11.613 -17.762 1.00 97.38 75 GLU A O 1
ATOM 654 N N . ILE A 1 76 ? -10.269 -10.287 -18.371 1.00 97.44 76 ILE A N 1
ATOM 655 C CA . ILE A 1 76 ? -9.463 -10.586 -17.177 1.00 97.44 76 ILE A CA 1
ATOM 656 C C . ILE A 1 76 ? -10.116 -9.992 -15.926 1.00 97.44 76 ILE A C 1
ATOM 658 O O . ILE A 1 76 ? -10.171 -10.663 -14.896 1.00 97.44 76 ILE A O 1
ATOM 662 N N . ILE A 1 77 ? -10.607 -8.754 -16.006 1.00 97.31 77 ILE A N 1
ATOM 663 C CA . ILE A 1 77 ? -11.301 -8.096 -14.893 1.00 97.31 77 ILE A CA 1
ATOM 664 C C . ILE A 1 77 ? -12.570 -8.871 -14.530 1.00 97.31 77 ILE A C 1
ATOM 666 O O . ILE A 1 77 ? -12.781 -9.138 -13.351 1.00 97.31 77 ILE A O 1
ATOM 670 N N . ASP A 1 78 ? -13.358 -9.298 -15.514 1.00 97.50 78 ASP A N 1
ATOM 671 C CA . ASP A 1 78 ? -14.580 -10.072 -15.283 1.00 97.50 78 ASP A CA 1
ATOM 672 C C . ASP A 1 78 ? -14.280 -11.409 -14.591 1.00 97.50 78 ASP A C 1
ATOM 674 O O . ASP A 1 78 ? -14.924 -11.752 -13.599 1.00 97.50 78 ASP A O 1
ATOM 678 N N . ARG A 1 79 ? -13.230 -12.124 -15.023 1.00 97.56 79 ARG A N 1
ATOM 679 C CA . ARG A 1 79 ? -12.777 -13.356 -14.348 1.00 97.56 79 ARG A CA 1
ATOM 680 C C . ARG A 1 79 ? -12.333 -13.103 -12.911 1.00 97.56 79 ARG A C 1
ATOM 682 O O . ARG A 1 79 ? -12.617 -13.908 -12.028 1.00 97.56 79 ARG A O 1
ATOM 689 N N . LEU A 1 80 ? -11.629 -11.998 -12.660 1.00 97.06 80 LEU A N 1
ATOM 690 C CA . LEU A 1 80 ? -11.240 -11.627 -11.300 1.00 97.06 80 LEU A CA 1
ATOM 691 C C . LEU A 1 80 ? -12.473 -11.329 -10.443 1.00 97.06 80 LEU A C 1
ATOM 693 O O . LEU A 1 80 ? -12.546 -11.809 -9.314 1.00 97.06 80 LEU A O 1
ATOM 697 N N . LEU A 1 81 ? -13.446 -10.581 -10.968 1.00 97.06 81 LEU A N 1
ATOM 698 C CA . LEU A 1 81 ? -14.697 -10.287 -10.269 1.00 97.06 81 LEU A CA 1
ATOM 699 C C . LEU A 1 81 ? -15.462 -11.565 -9.917 1.00 97.06 81 LEU A C 1
ATOM 701 O O . LEU A 1 81 ? -15.937 -11.683 -8.790 1.00 97.06 81 LEU A O 1
ATOM 705 N N . GLU A 1 82 ? -15.524 -12.535 -10.828 1.00 97.81 82 GLU A N 1
ATOM 706 C CA . GLU A 1 82 ? -16.143 -13.840 -10.577 1.00 97.81 82 GLU A CA 1
ATOM 707 C C . GLU A 1 82 ? -15.414 -14.604 -9.461 1.00 97.81 82 GLU A C 1
ATOM 709 O O . GLU A 1 82 ? -16.036 -14.996 -8.473 1.00 97.81 82 GLU A O 1
ATOM 714 N N . MET A 1 83 ? -14.082 -14.709 -9.532 1.00 97.31 83 MET A N 1
ATOM 715 C CA . MET A 1 83 ? -13.275 -15.354 -8.486 1.00 97.31 83 MET A CA 1
ATOM 716 C C . MET A 1 83 ? -13.447 -14.695 -7.109 1.00 97.31 83 MET A C 1
ATOM 718 O O . MET A 1 83 ? -13.549 -15.383 -6.087 1.00 97.31 83 MET A O 1
ATOM 722 N N . TYR A 1 84 ? -13.464 -13.359 -7.058 1.00 96.06 84 TYR A N 1
ATOM 723 C CA . TYR A 1 84 ? -13.693 -12.622 -5.815 1.00 96.06 84 TYR A CA 1
ATOM 724 C C . TYR A 1 84 ? -15.131 -12.777 -5.318 1.00 96.06 84 TYR A C 1
ATOM 726 O O . TYR A 1 84 ? -15.332 -12.913 -4.110 1.00 96.06 84 TYR A O 1
ATOM 734 N N . GLY A 1 85 ? -16.111 -12.822 -6.221 1.00 97.75 85 GLY A N 1
ATOM 735 C CA . GLY A 1 85 ? -17.510 -13.088 -5.900 1.00 97.75 85 GLY A CA 1
ATOM 736 C C . GLY A 1 85 ? -17.696 -14.458 -5.254 1.00 97.75 85 GLY A C 1
ATOM 737 O O . GLY A 1 85 ? -18.276 -14.555 -4.173 1.00 97.75 85 GLY A O 1
ATOM 738 N N . GLU A 1 86 ? -17.129 -15.509 -5.846 1.00 97.38 86 GLU A N 1
ATOM 739 C CA . GLU A 1 86 ? -17.165 -16.856 -5.272 1.00 97.38 86 GLU A CA 1
ATOM 740 C C . GLU A 1 86 ? -16.482 -16.922 -3.906 1.00 97.38 86 GLU A C 1
ATOM 742 O O . GLU A 1 86 ? -16.996 -17.545 -2.975 1.00 97.38 86 GLU A O 1
ATOM 747 N N . ARG A 1 87 ? -15.315 -16.280 -3.765 1.00 97.62 87 ARG A N 1
ATOM 748 C CA . ARG A 1 87 ? -14.602 -16.236 -2.486 1.00 97.62 87 ARG A CA 1
ATOM 749 C C . ARG A 1 87 ? -15.441 -15.544 -1.417 1.00 97.62 87 ARG A C 1
ATOM 751 O O . ARG A 1 87 ? -15.570 -16.084 -0.325 1.00 97.62 87 ARG A O 1
ATOM 758 N N . MET A 1 88 ? -16.028 -14.395 -1.734 1.00 95.81 88 MET A N 1
ATOM 759 C CA . MET A 1 88 ? -16.878 -13.648 -0.810 1.00 95.81 88 MET A CA 1
ATOM 760 C C . MET A 1 88 ? -18.088 -14.479 -0.367 1.00 95.81 88 MET A C 1
ATOM 762 O O . MET A 1 88 ? -18.361 -14.559 0.826 1.00 95.81 88 MET A O 1
ATOM 766 N N . GLN A 1 89 ? -18.746 -15.180 -1.294 1.00 97.06 89 GLN A N 1
ATOM 767 C CA . GLN A 1 89 ? -19.858 -16.076 -0.962 1.00 97.06 89 GLN A CA 1
ATOM 768 C C . GLN A 1 89 ? -19.430 -17.261 -0.088 1.00 97.06 89 GLN A C 1
ATOM 770 O O . GLN A 1 89 ? -20.191 -17.692 0.777 1.00 97.06 89 GLN A O 1
ATOM 775 N N . ARG A 1 90 ? -18.231 -17.820 -0.303 1.00 97.19 90 ARG A N 1
ATOM 776 C CA . ARG A 1 90 ? -17.696 -18.880 0.567 1.00 97.19 90 ARG A CA 1
ATOM 777 C C . ARG A 1 90 ? -17.454 -18.369 1.983 1.00 97.19 90 ARG A C 1
ATOM 779 O O . ARG A 1 90 ? -17.872 -19.034 2.925 1.00 97.19 90 ARG A O 1
ATOM 786 N N . GLU A 1 91 ? -16.837 -17.199 2.132 1.00 93.94 91 GLU A N 1
ATOM 787 C CA . GLU A 1 91 ? -16.612 -16.597 3.452 1.00 93.94 91 GLU A CA 1
ATOM 788 C C . GLU A 1 91 ? -17.929 -16.258 4.157 1.00 93.94 91 GLU A C 1
ATOM 790 O O . GLU A 1 91 ? -18.081 -16.542 5.342 1.00 93.94 91 GLU A O 1
ATOM 795 N N . GLU A 1 92 ? -18.919 -15.732 3.432 1.00 96.25 92 GLU A N 1
ATOM 796 C CA . GLU A 1 92 ? -20.247 -15.458 3.987 1.00 96.25 92 GLU A CA 1
ATOM 797 C C . GLU A 1 92 ? -20.932 -16.741 4.478 1.00 96.25 92 GLU A C 1
ATOM 799 O O . GLU A 1 92 ? -21.444 -16.783 5.597 1.00 96.25 92 GLU A O 1
ATOM 804 N N . LYS A 1 93 ? -20.889 -17.820 3.685 1.00 97.19 93 LYS A N 1
ATOM 805 C CA . LYS A 1 93 ? -21.427 -19.127 4.090 1.00 97.19 93 LYS A CA 1
ATOM 806 C C . LYS A 1 93 ? -20.705 -19.693 5.311 1.00 97.19 93 LYS A C 1
ATOM 808 O O . LYS A 1 93 ? -21.362 -20.227 6.202 1.00 97.19 93 LYS A O 1
ATOM 813 N N . ASN A 1 94 ? -19.379 -19.571 5.368 1.00 97.44 94 ASN A N 1
ATOM 814 C CA . ASN A 1 94 ? -18.591 -20.012 6.518 1.00 97.44 94 ASN A CA 1
ATOM 815 C C . ASN A 1 94 ? -18.971 -19.225 7.774 1.00 97.44 94 ASN A C 1
ATOM 817 O O . ASN A 1 94 ? -19.232 -19.827 8.810 1.00 97.44 94 ASN A O 1
ATOM 821 N N . TYR A 1 95 ? -19.085 -17.901 7.664 1.00 94.81 95 TYR A N 1
ATOM 822 C CA . TYR A 1 95 ? -19.502 -17.044 8.768 1.00 94.81 95 TYR A CA 1
ATOM 823 C C . TYR A 1 95 ? -20.907 -17.394 9.268 1.00 94.81 95 TYR A C 1
ATOM 825 O O . TYR A 1 95 ? -21.103 -17.575 10.467 1.00 94.81 95 TYR A O 1
ATOM 833 N N . GLN A 1 96 ? -21.877 -17.549 8.363 1.00 96.88 96 GLN A N 1
ATOM 834 C CA . GLN A 1 96 ? -23.241 -17.943 8.725 1.00 96.88 96 GLN A CA 1
ATOM 835 C C . GLN A 1 96 ? -23.275 -19.312 9.411 1.00 96.88 96 GLN A C 1
ATOM 837 O O . GLN A 1 96 ? -24.013 -19.498 10.378 1.00 96.88 96 GLN A O 1
ATOM 842 N N . LYS A 1 97 ? -22.460 -20.262 8.938 1.00 97.19 97 LYS A N 1
ATOM 843 C CA . LYS A 1 97 ? -22.327 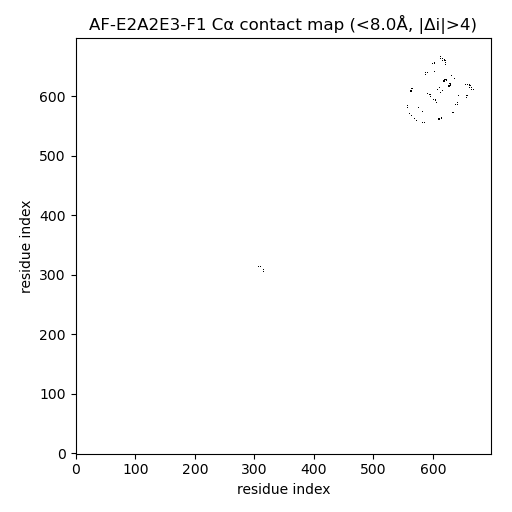-21.581 9.556 1.00 97.19 97 LYS A CA 1
ATOM 844 C C . LYS A 1 97 ? -21.765 -21.474 10.973 1.00 97.19 97 LYS A C 1
ATOM 846 O O . LYS A 1 97 ? -22.391 -21.989 11.891 1.00 97.19 97 LYS A O 1
ATOM 851 N N . THR A 1 98 ? -20.646 -20.773 11.160 1.00 96.69 98 THR A N 1
ATOM 852 C CA . THR A 1 98 ? -20.045 -20.577 12.487 1.00 96.69 98 THR A CA 1
ATOM 853 C C . THR A 1 98 ? -21.002 -19.856 13.428 1.00 96.69 98 THR A C 1
ATOM 855 O O . THR A 1 98 ? -21.149 -20.271 14.570 1.00 96.69 98 THR A O 1
ATOM 858 N N . LEU A 1 99 ? -21.705 -18.824 12.952 1.00 96.19 99 LEU A N 1
ATOM 859 C CA . LEU A 1 99 ? -22.697 -18.111 13.752 1.00 96.19 99 LEU A CA 1
ATOM 860 C C . LEU A 1 99 ? -23.805 -19.055 14.227 1.00 96.19 99 LEU A C 1
ATOM 862 O O . LEU A 1 99 ? -24.133 -19.066 15.411 1.00 96.19 99 LEU A O 1
ATOM 866 N N . LYS A 1 100 ? -24.346 -19.877 13.324 1.00 97.25 100 LYS A N 1
ATOM 867 C CA . LYS A 1 100 ? -25.372 -20.857 13.676 1.00 97.25 100 LYS A CA 1
ATOM 868 C C . LYS A 1 100 ? -24.859 -21.880 14.690 1.00 97.25 100 LYS A C 1
ATOM 870 O O . LYS A 1 100 ? -25.517 -22.098 15.694 1.00 97.25 100 LYS A O 1
ATOM 875 N N . GLU A 1 101 ? -23.670 -22.438 14.470 1.00 97.31 101 GLU A N 1
ATOM 876 C CA . GLU A 1 101 ? -23.044 -23.385 15.403 1.00 97.31 101 GLU A CA 1
ATOM 877 C C . GLU A 1 101 ? -22.830 -22.762 16.790 1.00 97.31 101 GLU A C 1
ATOM 879 O O . GLU A 1 101 ? -23.089 -23.410 17.800 1.00 97.31 101 GLU A O 1
ATOM 884 N N . THR A 1 102 ? -22.408 -21.494 16.860 1.00 94.38 102 THR A N 1
ATOM 885 C CA . THR A 1 102 ? -22.256 -20.798 18.145 1.00 94.38 102 THR A CA 1
ATOM 886 C C . THR A 1 102 ? -23.588 -20.532 18.834 1.00 94.38 102 THR A C 1
ATOM 888 O O . THR A 1 102 ? -23.654 -20.675 20.048 1.00 94.38 102 THR A O 1
ATOM 891 N N . LEU A 1 103 ? -24.640 -20.182 18.084 1.00 96.81 103 LEU A N 1
ATOM 892 C CA . LEU A 1 103 ? -25.975 -19.960 18.642 1.00 96.81 103 LEU A CA 1
ATOM 893 C C . LEU A 1 103 ? -26.569 -21.261 19.186 1.00 96.81 103 LEU A C 1
ATOM 895 O O . LEU A 1 103 ? -26.994 -21.299 20.337 1.00 96.81 103 LEU A O 1
ATOM 899 N N . ASP A 1 104 ? -26.497 -22.338 18.401 1.00 96.62 104 ASP A N 1
ATOM 900 C CA . ASP A 1 104 ? -26.970 -23.662 18.810 1.00 96.62 104 ASP A CA 1
ATOM 901 C C . ASP A 1 104 ? -26.223 -24.138 20.079 1.00 96.62 104 ASP A C 1
ATOM 903 O O . ASP A 1 104 ? -26.829 -24.704 20.991 1.00 96.62 104 ASP A O 1
ATOM 907 N N . GLN A 1 105 ? -24.915 -23.861 20.185 1.00 96.50 105 GLN A N 1
ATOM 908 C CA . GLN A 1 105 ? -24.129 -24.166 21.385 1.00 96.50 105 GLN A CA 1
ATOM 909 C C . GLN A 1 105 ? -24.545 -23.313 22.590 1.00 96.50 105 GLN A C 1
ATOM 911 O O . GLN A 1 105 ? -24.654 -23.839 23.697 1.00 96.50 105 GLN A O 1
ATOM 916 N N . THR A 1 106 ? -24.790 -22.012 22.400 1.00 94.56 106 THR A N 1
ATOM 917 C CA . THR A 1 106 ? -25.245 -21.147 23.497 1.00 94.56 106 THR A CA 1
ATOM 918 C C . THR A 1 106 ? -26.630 -21.531 23.993 1.00 94.56 106 THR A C 1
ATOM 920 O O . THR A 1 106 ? -26.840 -21.530 25.202 1.00 94.56 106 THR A O 1
ATOM 923 N N . ASP A 1 107 ? -27.546 -21.905 23.099 1.00 96.44 107 ASP A N 1
ATOM 924 C CA . ASP A 1 107 ? -28.887 -22.356 23.473 1.00 96.44 107 ASP A CA 1
ATOM 925 C C . ASP A 1 107 ? -28.804 -23.654 24.286 1.00 96.44 107 ASP A C 1
ATOM 927 O O . ASP A 1 107 ? -29.397 -23.755 25.360 1.00 96.44 107 ASP A O 1
ATOM 931 N N . TYR A 1 108 ? -27.969 -24.606 23.851 1.00 97.00 108 TYR A N 1
ATOM 932 C CA . TYR A 1 108 ? -27.701 -25.829 24.609 1.00 97.00 108 TYR A CA 1
ATOM 933 C C . TYR A 1 108 ? -27.119 -25.549 26.006 1.00 97.00 108 TYR A C 1
ATOM 935 O O . TYR A 1 108 ? -27.530 -26.166 26.993 1.00 97.00 108 TYR A O 1
ATOM 943 N N . ASP A 1 109 ? -26.168 -24.619 26.114 1.00 94.81 109 ASP A N 1
ATOM 944 C CA . ASP A 1 109 ? -25.562 -24.256 27.396 1.00 94.81 109 ASP A CA 1
ATOM 945 C C . ASP A 1 109 ? -26.568 -23.546 28.321 1.00 94.81 109 ASP A C 1
ATOM 947 O O . ASP A 1 109 ? -26.585 -23.814 29.526 1.00 94.81 109 ASP A O 1
ATOM 951 N N . VAL A 1 110 ? -27.442 -22.693 27.774 1.00 95.62 110 VAL A N 1
ATOM 952 C CA . VAL A 1 110 ? -28.536 -22.043 28.515 1.00 95.62 110 VAL A CA 1
ATOM 953 C C . VAL A 1 110 ? -29.531 -23.078 29.036 1.00 95.62 110 VAL A C 1
ATOM 955 O O . VAL A 1 110 ? -29.857 -23.051 30.225 1.00 95.62 110 VAL A O 1
ATOM 958 N N . ASP A 1 111 ? -29.956 -24.023 28.197 1.00 95.81 111 ASP A N 1
ATOM 959 C CA . ASP A 1 111 ? -30.865 -25.102 28.595 1.00 95.81 111 ASP A CA 1
ATOM 960 C C . ASP A 1 111 ? -30.254 -25.966 29.704 1.00 95.81 111 ASP A C 1
ATOM 962 O O . ASP A 1 111 ? -30.920 -26.307 30.687 1.00 95.81 111 ASP A O 1
ATOM 966 N N . LYS A 1 112 ? -28.955 -26.271 29.602 1.00 96.38 112 LYS A N 1
ATOM 967 C CA . LYS A 1 112 ? -28.220 -27.008 30.633 1.00 96.38 112 LYS A CA 1
ATOM 968 C C . LYS A 1 112 ? -28.169 -26.245 31.959 1.00 96.38 112 LYS A C 1
ATOM 970 O O . LYS A 1 112 ? -28.403 -26.846 33.008 1.00 96.38 112 LYS A O 1
ATOM 975 N N . ILE A 1 113 ? -27.876 -24.942 31.928 1.00 94.81 113 ILE A N 1
ATOM 976 C CA . ILE A 1 113 ? -27.865 -24.089 33.127 1.00 94.81 113 ILE A CA 1
ATOM 977 C C . ILE A 1 113 ? -29.259 -24.046 33.753 1.00 94.81 113 ILE A C 1
ATOM 979 O O . ILE A 1 113 ? -29.380 -24.215 34.963 1.00 94.81 113 ILE A O 1
ATOM 983 N N . HIS A 1 114 ? -30.307 -23.870 32.947 1.00 95.19 114 HIS A N 1
ATOM 984 C CA . HIS A 1 114 ? -31.683 -23.833 33.434 1.00 95.19 114 HIS A CA 1
ATOM 985 C C . HIS A 1 114 ? -32.090 -25.165 34.077 1.00 95.19 114 HIS A C 1
ATOM 987 O O . HIS A 1 114 ? -32.726 -25.183 35.131 1.00 95.19 114 HIS A O 1
ATOM 993 N N . HIS A 1 115 ? -31.709 -26.294 33.473 1.00 94.56 115 HIS A N 1
ATOM 994 C CA . HIS A 1 115 ? -31.982 -27.607 34.048 1.00 94.56 115 HIS A CA 1
ATOM 995 C C . HIS A 1 115 ? -31.299 -27.778 35.410 1.00 94.56 115 HIS A C 1
ATOM 997 O O . HIS A 1 115 ? -31.960 -28.163 36.373 1.00 94.56 115 HIS A O 1
ATOM 1003 N N . GLN A 1 116 ? -30.020 -27.405 35.514 1.00 94.75 116 GLN A N 1
ATOM 1004 C CA . GLN A 1 116 ? -29.264 -27.486 36.762 1.00 94.75 116 GLN A CA 1
ATOM 1005 C C . GLN A 1 116 ? -29.810 -26.540 37.843 1.00 94.75 116 GLN A C 1
ATOM 1007 O O . GLN A 1 116 ? -29.971 -26.947 38.989 1.00 94.75 116 GLN A O 1
ATOM 1012 N N . GLN A 1 117 ? -30.166 -25.304 37.480 1.00 92.25 117 GLN A N 1
ATOM 1013 C CA . GLN A 1 117 ? -30.813 -24.359 38.395 1.00 92.25 117 GLN A CA 1
ATOM 1014 C C . GLN A 1 117 ? -32.120 -24.918 38.959 1.00 92.25 117 GLN A C 1
ATOM 1016 O O . GLN A 1 117 ? -32.372 -24.793 40.153 1.00 92.25 117 GLN A O 1
ATOM 1021 N N . ASN A 1 118 ? -32.933 -25.561 38.119 1.00 94.88 118 ASN A N 1
ATOM 1022 C CA . ASN A 1 118 ? -34.184 -26.171 38.553 1.00 94.88 118 ASN A CA 1
ATOM 1023 C C . ASN A 1 118 ? -33.949 -27.367 39.497 1.00 94.88 118 ASN A C 1
ATOM 1025 O O . ASN A 1 118 ? -34.679 -27.524 40.473 1.00 94.88 118 ASN A O 1
ATOM 1029 N N . GLU A 1 119 ? -32.934 -28.200 39.246 1.00 94.12 119 GLU A N 1
ATOM 1030 C CA . GLU A 1 119 ? -32.551 -29.279 40.172 1.00 94.12 119 GLU A CA 1
ATOM 1031 C C . GLU A 1 119 ? -32.091 -28.735 41.535 1.00 94.12 119 GLU A C 1
ATOM 1033 O O . GLU A 1 119 ? -32.562 -29.199 42.579 1.00 94.12 119 GLU A O 1
ATOM 1038 N N . ASP A 1 120 ? -31.227 -27.717 41.528 1.00 91.62 120 ASP A N 1
ATOM 1039 C CA . ASP A 1 120 ? -30.725 -27.065 42.740 1.00 91.62 120 ASP A CA 1
ATOM 1040 C C . ASP A 1 120 ? -31.856 -26.373 43.520 1.00 91.62 120 ASP A C 1
ATOM 1042 O O . ASP A 1 120 ? -31.908 -26.455 44.751 1.00 91.62 120 ASP A O 1
ATOM 1046 N N . GLU A 1 121 ? -32.800 -25.729 42.827 1.00 94.00 121 GLU A N 1
ATOM 1047 C CA . GLU A 1 121 ? -33.966 -25.096 43.445 1.00 94.00 121 GLU A CA 1
ATOM 1048 C C . GLU A 1 121 ? -34.856 -26.126 44.153 1.00 94.00 121 GLU A C 1
ATOM 1050 O O . GLU A 1 121 ? -35.229 -25.921 45.311 1.00 94.00 121 GLU A O 1
ATOM 1055 N N . ILE A 1 122 ? -35.144 -27.262 43.508 1.00 93.81 122 ILE A N 1
ATOM 1056 C CA . ILE A 1 122 ? -35.920 -28.354 44.117 1.00 93.81 122 ILE A CA 1
ATOM 1057 C C . ILE A 1 122 ? -35.213 -28.880 45.376 1.00 93.81 122 ILE A C 1
ATOM 1059 O O . ILE A 1 122 ? -35.853 -29.081 46.414 1.00 93.81 122 ILE A O 1
ATOM 1063 N N . LEU A 1 123 ? -33.891 -29.069 45.319 1.00 94.62 123 LEU A N 1
ATOM 1064 C CA . LEU A 1 123 ? -33.104 -29.518 46.468 1.00 94.62 123 LEU A CA 1
ATOM 1065 C C . LEU A 1 123 ? -33.152 -28.506 47.626 1.00 94.62 123 LEU A C 1
ATOM 1067 O O . LEU A 1 123 ? -33.376 -28.884 48.779 1.00 94.62 123 LEU A O 1
ATOM 1071 N N . LEU A 1 124 ? -32.976 -27.216 47.332 1.00 92.88 124 LEU A N 1
ATOM 1072 C CA . LEU A 1 124 ? -33.027 -26.144 48.328 1.00 92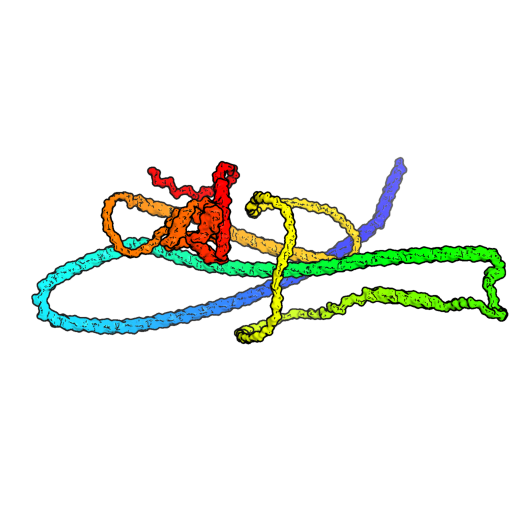.88 124 LEU A CA 1
ATOM 1073 C C . LEU A 1 124 ? -34.412 -26.008 48.965 1.00 92.88 124 LEU A C 1
ATOM 1075 O O . LEU A 1 124 ? -34.505 -25.802 50.179 1.00 92.88 124 LEU A O 1
ATOM 1079 N N . GLN A 1 125 ? -35.486 -26.163 48.188 1.00 92.12 125 GLN A N 1
ATOM 1080 C CA . GLN A 1 125 ? -36.851 -26.191 48.715 1.00 92.12 125 GLN A CA 1
ATOM 1081 C C . GLN A 1 125 ? -37.038 -27.356 49.700 1.00 92.12 125 GLN A C 1
ATOM 1083 O O . GLN A 1 125 ? -37.582 -27.153 50.789 1.00 92.12 125 GLN A O 1
ATOM 1088 N N . ALA A 1 126 ? -36.516 -28.547 49.385 1.00 91.75 126 ALA A N 1
ATOM 1089 C CA . ALA A 1 126 ? -36.582 -29.704 50.280 1.00 91.75 126 ALA A CA 1
ATOM 1090 C C . ALA A 1 126 ? -35.811 -29.483 51.597 1.00 91.75 126 ALA A C 1
ATOM 1092 O O . ALA A 1 126 ? -36.334 -29.774 52.676 1.00 91.75 126 ALA A O 1
ATOM 1093 N N . ILE A 1 127 ? -34.596 -28.921 51.532 1.00 92.81 127 ILE A N 1
ATOM 1094 C CA . ILE A 1 127 ? -33.791 -28.595 52.723 1.00 92.81 127 ILE A CA 1
ATOM 1095 C C . ILE A 1 127 ? -34.501 -27.540 53.575 1.00 92.81 127 ILE A C 1
ATOM 1097 O O . ILE A 1 127 ? -34.609 -27.698 54.790 1.00 92.81 127 ILE A O 1
ATOM 1101 N N . THR A 1 128 ? -35.021 -26.487 52.942 1.00 92.56 128 THR A N 1
ATOM 1102 C CA . THR A 1 128 ? -35.709 -25.387 53.632 1.00 92.56 128 THR A CA 1
ATOM 1103 C C . THR A 1 128 ? -36.943 -25.899 54.366 1.00 92.56 128 THR A C 1
ATOM 1105 O O . THR A 1 128 ? -37.125 -25.591 55.543 1.00 92.56 128 THR A O 1
ATOM 1108 N N . HIS A 1 129 ? -37.749 -26.742 53.717 1.00 91.81 129 HIS A N 1
ATOM 1109 C CA . HIS A 1 129 ? -38.895 -27.381 54.357 1.00 91.81 129 HIS A CA 1
ATOM 1110 C C . HIS A 1 129 ? -38.469 -28.248 55.554 1.00 91.81 129 HIS A C 1
ATOM 1112 O O . HIS A 1 129 ? -39.063 -28.148 56.626 1.00 91.81 129 HIS A O 1
ATOM 1118 N N . GLY A 1 130 ? -37.406 -29.049 55.412 1.00 91.31 130 GLY A N 1
ATOM 1119 C CA . GLY A 1 130 ? -36.876 -29.870 56.506 1.00 91.31 130 GLY A CA 1
ATOM 1120 C C . GLY A 1 130 ? -36.396 -29.050 57.711 1.00 91.31 130 GLY A C 1
ATOM 1121 O O . GLY A 1 130 ? -36.702 -29.392 58.854 1.00 91.31 130 GLY A O 1
ATOM 1122 N N . VAL A 1 131 ? -35.697 -27.936 57.473 1.00 88.81 131 VAL A N 1
ATOM 1123 C CA . VAL A 1 131 ? -35.232 -27.023 58.533 1.00 88.81 131 VAL A CA 1
ATOM 1124 C C . VAL A 1 131 ? -36.404 -26.3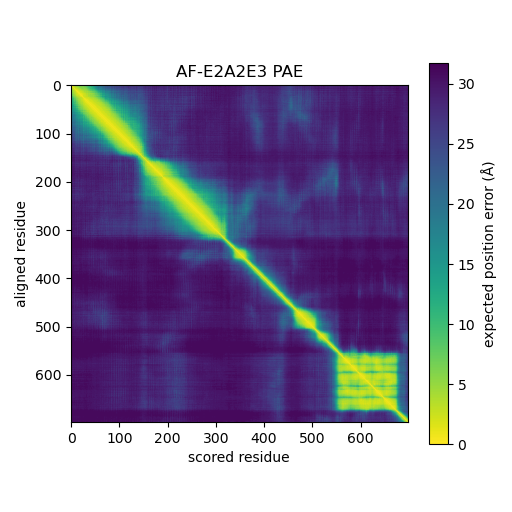16 59.214 1.00 88.81 131 VAL A C 1
ATOM 1126 O O . VAL A 1 131 ? -36.439 -26.238 60.442 1.00 88.81 131 VAL A O 1
ATOM 1129 N N . LEU A 1 132 ? -37.382 -25.828 58.444 1.00 87.62 132 LEU A N 1
ATOM 1130 C CA . LEU A 1 132 ? -38.577 -25.184 58.995 1.00 87.62 132 LEU A CA 1
ATOM 1131 C C . LEU A 1 132 ? -39.373 -26.144 59.882 1.00 87.62 132 LEU A C 1
ATOM 1133 O O . LEU A 1 132 ? -39.779 -25.758 60.976 1.00 87.62 132 LEU A O 1
ATOM 1137 N N . GLN A 1 133 ? -39.522 -27.402 59.467 1.00 86.62 133 GLN A N 1
ATOM 1138 C CA . GLN A 1 133 ? -40.200 -28.418 60.264 1.00 86.62 133 GLN A CA 1
ATOM 1139 C C . GLN A 1 133 ? -39.470 -28.700 61.590 1.00 86.62 133 GLN A C 1
ATOM 1141 O O . GLN A 1 133 ? -40.105 -28.732 62.643 1.00 86.62 133 GLN A O 1
ATOM 1146 N N . GLN A 1 134 ? -38.138 -28.825 61.577 1.00 84.38 134 GLN A N 1
ATOM 1147 C CA . GLN A 1 134 ? -37.355 -29.001 62.809 1.00 84.38 134 GLN A CA 1
ATOM 1148 C C . GLN A 1 134 ? -37.460 -27.798 63.753 1.00 84.38 134 GLN A C 1
ATOM 1150 O O . GLN A 1 134 ? -37.564 -27.963 64.973 1.00 84.38 134 GLN A O 1
ATOM 1155 N N . LEU A 1 135 ? -37.437 -26.581 63.204 1.00 83.81 135 LEU A N 1
ATOM 1156 C CA . LEU A 1 135 ? -37.610 -25.362 63.989 1.00 83.81 135 LEU A CA 1
ATOM 1157 C C . LEU A 1 135 ? -39.005 -25.308 64.620 1.00 83.81 135 LEU A C 1
ATOM 1159 O O . LEU A 1 135 ? -39.102 -25.037 65.815 1.00 83.81 135 LEU A O 1
ATOM 1163 N N . GLU A 1 136 ? -40.060 -25.632 63.872 1.00 86.06 136 GLU A N 1
ATOM 1164 C CA . GLU A 1 136 ? -41.446 -25.699 64.357 1.00 86.06 136 GLU A CA 1
ATOM 1165 C C . GLU A 1 136 ? -41.609 -26.739 65.485 1.00 86.06 136 GLU A C 1
ATOM 1167 O O . GLU A 1 136 ? -42.182 -26.446 66.537 1.00 86.06 136 GLU A O 1
ATOM 1172 N N . GLU A 1 137 ? -41.046 -27.938 65.318 1.00 81.25 137 GLU A N 1
ATOM 1173 C CA . GLU A 1 137 ? -41.060 -29.003 66.330 1.00 81.25 137 GLU A CA 1
ATOM 1174 C C . GLU A 1 137 ? -40.293 -28.594 67.599 1.00 81.25 137 GLU A C 1
ATOM 1176 O O . GLU A 1 137 ? -40.776 -28.788 68.719 1.00 81.25 137 GLU A O 1
ATOM 1181 N N . SER A 1 138 ? -39.129 -27.950 67.449 1.00 76.44 138 SER A N 1
ATOM 1182 C CA . SER A 1 138 ? -38.356 -27.427 68.581 1.00 76.44 138 SER A CA 1
ATOM 1183 C C . SER A 1 138 ? -39.103 -26.307 69.313 1.00 76.44 138 SER A C 1
ATOM 1185 O O . SER A 1 138 ? -39.175 -26.310 70.542 1.00 76.44 138 SER A O 1
ATOM 1187 N N . LEU A 1 139 ? -39.735 -25.393 68.572 1.00 80.06 139 LEU A N 1
ATOM 1188 C CA . LEU A 1 139 ? -40.528 -24.290 69.100 1.00 80.06 139 LEU A CA 1
ATOM 1189 C C . LEU A 1 139 ? -41.736 -24.813 69.880 1.00 80.06 139 LEU A C 1
ATOM 1191 O O . LEU A 1 139 ? -42.029 -24.298 70.956 1.00 80.06 139 LEU A O 1
ATOM 1195 N N . ASN A 1 140 ? -42.422 -25.837 69.375 1.00 76.12 140 ASN A N 1
ATOM 1196 C CA . ASN A 1 140 ? -43.564 -26.445 70.055 1.00 76.12 140 ASN A CA 1
ATOM 1197 C C . ASN A 1 140 ? -43.142 -27.211 71.321 1.00 76.12 140 ASN A C 1
ATOM 1199 O O . ASN A 1 140 ? -43.820 -27.094 72.344 1.00 76.12 140 ASN A O 1
ATOM 1203 N N . ASN A 1 141 ? -41.979 -27.871 71.313 1.00 73.44 141 ASN A N 1
ATOM 1204 C CA . ASN A 1 141 ? -41.375 -28.466 72.513 1.00 73.44 141 ASN A CA 1
ATOM 1205 C C . ASN A 1 141 ? -40.971 -27.404 73.555 1.00 73.44 141 ASN A C 1
ATOM 1207 O O . ASN A 1 141 ? -41.214 -27.574 74.749 1.00 73.44 141 ASN A O 1
ATOM 1211 N N . PHE A 1 142 ? -40.408 -26.269 73.127 1.00 63.62 142 PHE A N 1
ATOM 1212 C CA . PHE A 1 142 ? -40.088 -25.153 74.025 1.00 63.62 142 PHE A CA 1
ATOM 1213 C C . PHE A 1 142 ? -41.346 -24.457 74.562 1.00 63.62 142 PHE A C 1
ATOM 1215 O O . PHE A 1 142 ? -41.406 -24.133 75.749 1.00 63.62 142 PHE A O 1
ATOM 1222 N N . LYS A 1 143 ? -42.374 -24.264 73.726 1.00 70.62 143 LYS A N 1
ATOM 1223 C CA . LYS A 1 143 ? -43.672 -23.701 74.128 1.00 70.62 143 LYS A CA 1
ATOM 1224 C C . LYS A 1 143 ? -44.376 -24.591 75.155 1.00 70.62 143 LYS A C 1
ATOM 1226 O O . LYS A 1 143 ? -44.881 -24.051 76.136 1.00 70.62 143 LYS A O 1
ATOM 1231 N N . SER A 1 144 ? -44.367 -25.920 75.005 1.00 57.91 144 SER A N 1
ATOM 1232 C CA . SER A 1 144 ? -45.018 -26.825 75.970 1.00 57.91 144 SER A CA 1
ATOM 1233 C C . SER A 1 144 ? -44.347 -26.816 77.353 1.00 57.91 144 SER A C 1
ATOM 1235 O O . SER A 1 144 ? -45.027 -26.976 78.364 1.00 57.91 144 SER A O 1
ATOM 1237 N N . ILE A 1 145 ? -43.031 -26.581 77.412 1.00 60.50 145 ILE A N 1
ATOM 1238 C CA . ILE A 1 145 ? -42.247 -26.500 78.658 1.00 60.50 145 ILE A CA 1
ATOM 1239 C C . ILE A 1 145 ? -42.365 -25.110 79.304 1.00 60.50 145 ILE A C 1
ATOM 1241 O O . ILE A 1 145 ? -42.393 -24.985 80.530 1.00 60.50 145 ILE A O 1
ATOM 1245 N N . ALA A 1 146 ? -42.452 -24.057 78.492 1.00 54.72 146 ALA A N 1
ATOM 1246 C CA . ALA A 1 146 ? -42.539 -22.680 78.960 1.00 54.72 146 ALA A CA 1
ATOM 1247 C C . ALA A 1 146 ? -43.948 -22.304 79.457 1.00 54.72 146 ALA A C 1
ATOM 1249 O O . ALA A 1 146 ? -44.052 -21.607 80.463 1.00 54.72 146 ALA A O 1
ATOM 1250 N N . LEU A 1 147 ? -45.026 -22.790 78.826 1.00 52.88 147 LEU A N 1
ATOM 1251 C CA . LEU A 1 147 ? -46.413 -22.386 79.122 1.00 52.88 147 LEU A CA 1
ATOM 1252 C C . LEU A 1 147 ? -46.899 -22.717 80.550 1.00 52.88 147 LEU A C 1
ATOM 1254 O O . LEU A 1 147 ? -47.801 -22.053 81.044 1.00 52.88 147 LEU A O 1
ATOM 1258 N N . SER A 1 148 ? -46.288 -23.662 81.278 1.00 55.00 148 SER A N 1
ATOM 1259 C CA . SER A 1 148 ? -46.772 -24.047 82.621 1.00 55.00 148 SER A CA 1
ATOM 1260 C C . SER A 1 148 ? -46.254 -23.174 83.777 1.00 55.00 148 SER A C 1
ATOM 1262 O O . SER A 1 148 ? -46.770 -23.272 84.890 1.00 55.00 148 SER A O 1
ATOM 1264 N N . LYS A 1 149 ? -45.196 -22.378 83.571 1.00 60.72 149 LYS A N 1
ATOM 1265 C CA . LYS A 1 149 ? -44.536 -21.590 84.641 1.00 60.72 149 LYS A CA 1
ATOM 1266 C C . LYS A 1 149 ? -44.618 -20.081 84.445 1.00 60.72 149 LYS A C 1
ATOM 1268 O O . LYS A 1 149 ? -44.225 -19.322 85.325 1.00 60.72 149 LYS A O 1
ATOM 1273 N N . ILE A 1 150 ? -45.096 -19.656 83.285 1.00 58.00 150 ILE A N 1
ATOM 1274 C CA . ILE A 1 150 ? -44.950 -18.296 82.784 1.00 58.00 150 ILE A CA 1
ATOM 1275 C C . ILE A 1 150 ? -46.291 -17.556 82.897 1.00 58.00 150 ILE A C 1
ATOM 1277 O O . ILE A 1 150 ? -46.267 -16.436 83.384 1.00 58.00 150 ILE A O 1
ATOM 1281 N N . ASP A 1 151 ? -47.450 -18.193 82.692 1.00 53.44 151 ASP A N 1
ATOM 1282 C CA . ASP A 1 151 ? -48.779 -17.539 82.698 1.00 53.44 151 ASP A CA 1
ATOM 1283 C C . ASP A 1 151 ? -49.134 -16.692 83.941 1.00 53.44 151 ASP A C 1
ATOM 1285 O O . ASP A 1 151 ? -49.837 -15.695 83.808 1.00 53.44 151 ASP A O 1
ATOM 1289 N N . ALA A 1 152 ? -48.610 -17.001 85.133 1.00 55.62 152 ALA A N 1
ATOM 1290 C CA . ALA A 1 152 ? -48.891 -16.227 86.354 1.00 55.62 152 ALA A CA 1
ATOM 1291 C C . ALA A 1 152 ? -47.887 -15.089 86.635 1.00 55.62 152 ALA A C 1
ATOM 1293 O O . ALA A 1 152 ? -48.223 -14.126 87.318 1.00 55.62 152 ALA A O 1
ATOM 1294 N N . PHE A 1 153 ? -46.662 -15.176 86.104 1.00 53.69 153 PHE A N 1
ATOM 1295 C CA . PHE A 1 153 ? -45.626 -14.133 86.233 1.00 53.69 153 PHE A CA 1
ATOM 1296 C C . PHE A 1 153 ? -45.541 -13.241 84.983 1.00 53.69 153 PHE A C 1
ATOM 1298 O O . PHE A 1 153 ? -44.826 -12.238 84.943 1.00 53.69 153 PHE A O 1
ATOM 1305 N N . VAL A 1 154 ? -46.240 -13.647 83.925 1.00 64.25 154 VAL A N 1
ATOM 1306 C CA . VAL A 1 154 ? -46.142 -13.079 82.592 1.00 64.25 154 VAL A CA 1
ATOM 1307 C C . VAL A 1 154 ? -46.934 -11.822 82.416 1.00 64.25 154 VAL A C 1
ATOM 1309 O O . VAL A 1 154 ? -46.446 -10.980 81.687 1.00 64.25 154 VAL A O 1
ATOM 1312 N N . GLU A 1 155 ? -48.098 -11.660 83.030 1.00 57.41 155 GLU A N 1
ATOM 1313 C CA . GLU A 1 155 ? -48.933 -10.503 82.702 1.00 57.41 155 GLU A CA 1
ATOM 1314 C C . GLU A 1 155 ? -48.324 -9.191 83.221 1.00 57.41 155 GLU A C 1
ATOM 1316 O O . GLU A 1 155 ? -48.232 -8.223 82.474 1.00 57.41 155 GLU A O 1
ATOM 1321 N N . ASP A 1 156 ? -47.732 -9.208 8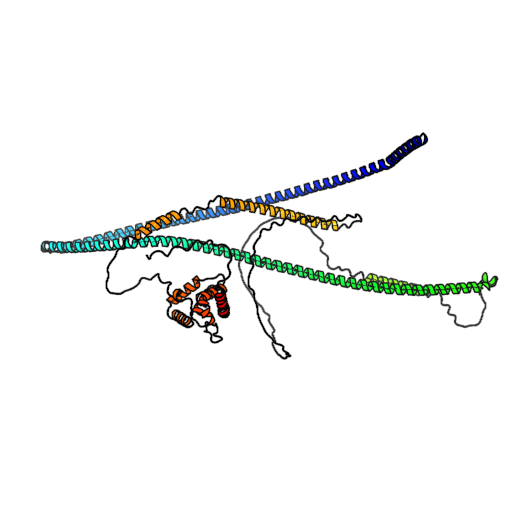4.417 1.00 56.03 156 ASP A N 1
ATOM 1322 C CA . ASP A 1 156 ? -47.054 -8.045 85.016 1.00 56.03 156 ASP A CA 1
ATOM 1323 C C . ASP A 1 156 ? -45.648 -7.798 84.410 1.00 56.03 156 ASP A C 1
ATOM 1325 O O . ASP A 1 156 ? -45.215 -6.675 84.130 1.00 56.03 156 ASP A O 1
ATOM 1329 N N . SER A 1 157 ? -44.939 -8.881 84.069 1.00 60.56 157 SER A N 1
ATOM 1330 C CA . SER A 1 157 ? -43.666 -8.817 83.342 1.00 60.56 157 SER A CA 1
ATOM 1331 C C . SER A 1 157 ? -43.842 -8.498 81.847 1.00 60.56 157 SER A C 1
ATOM 1333 O O . SER A 1 157 ? -42.904 -7.996 81.227 1.00 60.56 157 SER A O 1
ATOM 1335 N N . LYS A 1 158 ? -45.011 -8.775 81.251 1.00 66.19 158 LYS A N 1
ATOM 1336 C CA . LYS A 1 158 ? -45.359 -8.474 79.852 1.00 66.19 158 LYS A CA 1
ATOM 1337 C C . LYS A 1 158 ? -45.475 -6.988 79.659 1.00 66.19 158 LYS A C 1
ATOM 1339 O O . LYS A 1 158 ? -44.935 -6.512 78.677 1.00 66.19 158 LYS A O 1
ATOM 1344 N N . ASP A 1 159 ? -46.135 -6.261 80.550 1.00 62.53 159 ASP A N 1
ATOM 1345 C CA . ASP A 1 159 ? -46.335 -4.827 80.348 1.00 62.53 159 ASP A CA 1
ATOM 1346 C C . ASP A 1 159 ? -45.021 -4.059 80.519 1.00 62.53 159 ASP A C 1
ATOM 1348 O O . ASP A 1 159 ? -44.670 -3.236 79.674 1.00 62.53 159 ASP A O 1
ATOM 1352 N N . THR A 1 160 ? -44.190 -4.452 81.488 1.00 67.19 160 THR A N 1
ATOM 1353 C CA . THR A 1 160 ? -42.830 -3.908 81.640 1.00 67.19 160 THR A CA 1
ATOM 1354 C C . THR A 1 160 ? -41.915 -4.284 80.458 1.00 67.19 160 THR A C 1
ATOM 1356 O O . THR A 1 160 ? -41.151 -3.448 79.964 1.00 67.19 160 THR A O 1
ATOM 1359 N N . ARG A 1 161 ? -42.014 -5.520 79.933 1.00 74.00 161 ARG A N 1
ATOM 1360 C CA . ARG A 1 161 ? -41.300 -5.955 78.713 1.00 74.00 161 ARG A CA 1
ATOM 1361 C C . ARG A 1 161 ? -41.836 -5.299 77.443 1.00 74.00 161 ARG A C 1
ATOM 1363 O O . ARG A 1 161 ? -41.042 -4.997 76.569 1.00 74.00 161 ARG A O 1
ATOM 1370 N N . ARG A 1 162 ? -43.139 -5.038 77.335 1.00 77.75 162 ARG A N 1
ATOM 1371 C CA . ARG A 1 162 ? -43.779 -4.349 76.203 1.00 77.75 162 ARG A CA 1
ATOM 1372 C C . ARG A 1 162 ? -43.371 -2.888 76.164 1.00 77.75 162 ARG A C 1
ATOM 1374 O O . ARG A 1 162 ? -43.038 -2.405 75.095 1.00 77.75 162 ARG A O 1
ATOM 1381 N N . ILE A 1 163 ? -43.349 -2.204 77.309 1.00 78.12 163 ILE A N 1
ATOM 1382 C CA . ILE A 1 163 ? -42.918 -0.803 77.391 1.00 78.12 163 ILE A CA 1
ATOM 1383 C C . ILE A 1 163 ? -41.425 -0.688 77.058 1.00 78.12 163 ILE A C 1
ATOM 1385 O O . ILE A 1 163 ? -41.055 0.122 76.215 1.00 78.12 163 ILE A O 1
ATOM 1389 N N . SER A 1 164 ? -40.567 -1.533 77.643 1.00 77.31 164 SER A N 1
ATOM 1390 C CA . SER A 1 164 ? -39.125 -1.527 77.336 1.00 77.31 164 SER A CA 1
ATOM 1391 C C . SER A 1 164 ? -38.806 -1.990 75.907 1.00 77.31 164 SER A C 1
ATOM 1393 O O . SER A 1 164 ? -37.951 -1.385 75.263 1.00 77.31 164 SER A O 1
ATOM 1395 N N . ALA A 1 165 ? -39.517 -2.988 75.370 1.00 82.81 165 ALA A N 1
ATOM 1396 C CA . ALA A 1 165 ? -39.406 -3.404 73.970 1.00 82.81 165 ALA A CA 1
ATOM 1397 C C . ALA A 1 165 ? -39.891 -2.309 73.019 1.00 82.81 165 ALA A C 1
ATOM 1399 O O . ALA A 1 165 ? -39.173 -1.979 72.088 1.00 82.81 165 ALA A O 1
ATOM 1400 N N . ALA A 1 166 ? -41.032 -1.669 73.289 1.00 82.81 166 ALA A N 1
ATOM 1401 C CA . ALA A 1 166 ? -41.515 -0.542 72.496 1.00 82.81 166 ALA A CA 1
ATOM 1402 C C . ALA A 1 166 ? -40.526 0.628 72.529 1.00 82.81 166 ALA A C 1
ATOM 1404 O O . ALA A 1 166 ? -40.315 1.283 71.514 1.00 82.81 166 ALA A O 1
ATOM 1405 N N . GLN A 1 167 ? -39.878 0.879 73.669 1.00 85.62 167 GLN A N 1
ATOM 1406 C CA . GLN A 1 167 ? -38.878 1.933 73.813 1.00 85.62 167 GLN A CA 1
ATOM 1407 C C . GLN A 1 167 ? -37.581 1.601 73.058 1.00 85.62 167 GLN A C 1
ATOM 1409 O O . GLN A 1 167 ? -37.063 2.465 72.352 1.00 85.62 167 GLN A O 1
ATOM 1414 N N . LEU A 1 168 ? -37.098 0.355 73.127 1.00 86.06 168 LEU A N 1
ATOM 1415 C CA . LEU A 1 168 ? -35.955 -0.131 72.343 1.00 86.06 168 LEU A CA 1
ATOM 1416 C C . LEU A 1 168 ? -36.254 -0.175 70.842 1.00 86.06 168 LEU A C 1
ATOM 1418 O O . LEU A 1 168 ? -35.416 0.243 70.053 1.00 86.06 168 LEU A O 1
ATOM 1422 N N . GLU A 1 169 ? -37.444 -0.613 70.437 1.00 85.75 169 GLU A N 1
ATOM 1423 C CA . GLU A 1 169 ? -37.912 -0.572 69.049 1.00 85.75 169 GLU A CA 1
ATOM 1424 C C . GLU A 1 169 ? -38.025 0.862 68.545 1.00 85.75 169 GLU A C 1
ATOM 1426 O O . GLU A 1 169 ? -37.689 1.137 67.397 1.00 85.75 169 GLU A O 1
ATOM 1431 N N . ASN A 1 170 ? -38.460 1.794 69.397 1.00 87.94 170 ASN A N 1
ATOM 1432 C CA . ASN A 1 170 ? -38.497 3.205 69.043 1.00 87.94 170 ASN A CA 1
ATOM 1433 C C . ASN A 1 170 ? -37.086 3.776 68.887 1.00 87.94 170 ASN A C 1
ATOM 1435 O O . ASN A 1 170 ? -36.844 4.522 67.948 1.00 87.94 170 ASN A O 1
ATOM 1439 N N . GLN A 1 171 ? -36.131 3.387 69.737 1.00 91.81 171 GLN A N 1
ATOM 1440 C CA . GLN A 1 171 ? -34.731 3.777 69.555 1.00 91.81 171 GLN A CA 1
ATOM 1441 C C . GLN A 1 171 ? -34.105 3.149 68.309 1.00 91.81 171 GLN A C 1
ATOM 1443 O O . GLN A 1 171 ? -33.453 3.852 67.547 1.00 91.81 171 GLN A O 1
ATOM 1448 N N . LEU A 1 172 ? -34.344 1.862 68.052 1.00 89.81 172 LEU A N 1
ATOM 1449 C CA . LEU A 1 172 ? -33.902 1.179 66.836 1.00 89.81 172 LEU A CA 1
ATOM 1450 C C . LEU A 1 172 ? -34.478 1.836 65.588 1.00 89.81 172 LEU A C 1
ATOM 1452 O O . LEU A 1 172 ? -33.738 2.066 64.640 1.00 89.81 172 LEU A O 1
ATOM 1456 N N . ARG A 1 173 ? -35.769 2.176 65.599 1.00 91.62 173 ARG A N 1
ATOM 1457 C CA . ARG A 1 173 ? -36.435 2.904 64.516 1.00 91.62 173 ARG A CA 1
ATOM 1458 C C . ARG A 1 173 ? -35.829 4.288 64.319 1.00 91.62 173 ARG A C 1
ATOM 1460 O O . ARG A 1 173 ? -35.514 4.625 63.184 1.00 91.62 173 ARG A O 1
ATOM 1467 N N . ASN A 1 174 ? -35.576 5.031 65.396 1.00 90.88 174 ASN A N 1
ATOM 1468 C CA . ASN A 1 174 ? -34.905 6.329 65.323 1.00 90.88 174 ASN A CA 1
ATOM 1469 C C . ASN A 1 174 ? -33.489 6.195 64.736 1.00 90.88 174 ASN A C 1
ATOM 1471 O O . ASN A 1 174 ? -33.144 6.926 63.815 1.00 90.88 174 ASN A O 1
ATOM 1475 N N . PHE A 1 175 ? -32.696 5.212 65.178 1.00 92.81 175 PHE A N 1
ATOM 1476 C CA . PHE A 1 175 ? -31.376 4.940 64.598 1.00 92.81 175 PHE A CA 1
ATOM 1477 C C . PHE A 1 175 ? -31.456 4.503 63.132 1.00 92.81 175 PHE A C 1
ATOM 1479 O O . PHE A 1 175 ? -30.583 4.853 62.341 1.00 92.81 175 PHE A O 1
ATOM 1486 N N . TRP A 1 176 ? -32.498 3.766 62.745 1.00 92.19 176 TRP A N 1
ATOM 1487 C CA . TRP A 1 176 ? -32.735 3.367 61.358 1.00 92.19 176 TRP A CA 1
ATOM 1488 C C . TRP A 1 176 ? -33.080 4.569 60.479 1.00 92.19 176 TRP A C 1
ATOM 1490 O O . TRP A 1 176 ? -32.561 4.699 59.371 1.00 92.19 176 TRP A O 1
ATOM 1500 N N . GLU A 1 177 ? -33.937 5.461 60.968 1.00 92.12 177 GLU A N 1
ATOM 1501 C CA . GLU A 1 177 ? -34.282 6.712 60.296 1.00 92.12 177 GLU A CA 1
ATOM 1502 C C . GLU A 1 177 ? -33.065 7.634 60.190 1.00 92.12 177 GLU A C 1
ATOM 1504 O O . GLU A 1 177 ? -32.828 8.203 59.124 1.00 92.12 177 GLU A O 1
ATOM 1509 N N . ASP A 1 178 ? -32.238 7.703 61.233 1.00 91.75 178 ASP A N 1
ATOM 1510 C CA . ASP A 1 178 ? -30.978 8.442 61.234 1.00 91.75 178 ASP A CA 1
ATOM 1511 C C . ASP A 1 178 ? -29.970 7.863 60.232 1.00 91.75 178 ASP A C 1
ATOM 1513 O O . ASP A 1 178 ? -29.409 8.612 59.433 1.00 91.75 178 ASP A O 1
ATOM 1517 N N . LEU A 1 179 ? -29.780 6.541 60.198 1.00 92.00 179 LEU A N 1
ATOM 1518 C CA . LEU A 1 179 ? -28.927 5.867 59.211 1.00 92.00 179 LEU A CA 1
ATOM 1519 C C . LEU A 1 179 ? -29.438 6.077 57.789 1.00 92.00 179 LEU A C 1
ATOM 1521 O O . LEU A 1 179 ? -28.661 6.394 56.891 1.00 92.00 179 LEU A O 1
ATOM 1525 N N . ARG A 1 180 ? -30.749 5.942 57.572 1.00 91.81 180 ARG A N 1
ATOM 1526 C CA . ARG A 1 180 ? -31.370 6.172 56.265 1.00 91.81 180 ARG A CA 1
ATOM 1527 C C . ARG A 1 180 ? -31.218 7.630 55.838 1.00 91.81 180 ARG A C 1
ATOM 1529 O O . ARG A 1 180 ? -30.956 7.883 54.663 1.00 91.81 180 ARG A O 1
ATOM 1536 N N . ARG A 1 181 ? -31.315 8.578 56.772 1.00 93.19 181 ARG A N 1
ATOM 1537 C CA . ARG A 1 181 ? -31.055 10.001 56.529 1.00 93.19 181 ARG A CA 1
ATOM 1538 C C . ARG A 1 181 ? -29.593 10.243 56.165 1.00 93.19 181 ARG A C 1
ATOM 1540 O O . ARG A 1 181 ? -29.345 10.864 55.141 1.00 93.19 181 ARG A O 1
ATOM 1547 N N . VAL A 1 182 ? -28.637 9.691 56.915 1.00 93.75 182 VAL A N 1
ATOM 1548 C CA . VAL A 1 182 ? -27.196 9.813 56.623 1.00 93.75 182 VAL A CA 1
ATOM 1549 C C . VAL A 1 182 ? -26.842 9.192 55.270 1.00 93.75 182 VAL A C 1
ATOM 1551 O O . VAL A 1 182 ? -26.105 9.800 54.496 1.00 93.75 182 VAL A O 1
ATOM 1554 N N . LEU A 1 183 ? -27.392 8.020 54.943 1.00 89.75 183 LEU A N 1
ATOM 1555 C CA . LEU A 1 183 ? -27.195 7.372 53.644 1.00 89.75 183 LEU A CA 1
ATOM 1556 C C . LEU A 1 183 ? -27.812 8.187 52.507 1.00 89.75 183 LEU A C 1
ATOM 1558 O O . LEU A 1 183 ? -27.162 8.393 51.487 1.00 89.75 183 LEU A O 1
ATOM 1562 N N . SER A 1 184 ? -29.029 8.702 52.690 1.00 92.06 184 SER A N 1
ATOM 1563 C CA . SER A 1 184 ? -29.678 9.591 51.722 1.00 92.06 184 SER A CA 1
ATOM 1564 C C . SER A 1 184 ? -28.871 10.877 51.516 1.00 92.06 184 SER A C 1
ATOM 1566 O O . SER A 1 184 ? -28.635 11.288 50.381 1.00 92.06 184 SER A O 1
ATOM 1568 N N . ASP A 1 185 ? -28.377 11.491 52.589 1.00 89.81 185 ASP A N 1
ATOM 1569 C CA . ASP A 1 185 ? -27.545 12.691 52.526 1.00 89.81 185 ASP A CA 1
ATOM 1570 C C . ASP A 1 185 ? -26.200 12.416 51.850 1.00 89.81 185 ASP A C 1
ATOM 1572 O O . ASP A 1 185 ? -25.764 13.206 51.012 1.00 89.81 185 ASP A O 1
ATOM 1576 N N . TYR A 1 186 ? -25.555 11.286 52.146 1.00 88.50 186 TYR A N 1
ATOM 1577 C CA . TYR A 1 186 ? -24.327 10.862 51.475 1.00 88.50 186 TYR A CA 1
ATOM 1578 C C . TYR A 1 186 ? -24.563 10.604 49.984 1.00 88.50 186 TYR A C 1
ATOM 1580 O O . TYR A 1 186 ? -23.816 11.118 49.148 1.00 88.50 186 TYR A O 1
ATOM 1588 N N . GLN A 1 187 ? -25.628 9.880 49.634 1.00 87.94 187 GLN A N 1
ATOM 1589 C CA . GLN A 1 187 ? -26.017 9.613 48.251 1.00 87.94 187 GLN A CA 1
ATOM 1590 C C . GLN A 1 187 ? -26.272 10.925 47.507 1.00 87.94 187 GLN A C 1
ATOM 1592 O O . GLN A 1 187 ? -25.738 11.138 46.425 1.00 87.94 187 GLN A O 1
ATOM 1597 N N . ASN A 1 188 ? -27.014 11.859 48.103 1.00 88.06 188 ASN A N 1
ATOM 1598 C CA . ASN A 1 188 ? -27.301 13.154 47.491 1.00 88.06 188 ASN A CA 1
ATOM 1599 C C . ASN A 1 188 ? -26.039 14.021 47.346 1.00 88.06 188 ASN A C 1
ATOM 1601 O O . ASN A 1 188 ? -25.857 14.664 46.310 1.00 88.06 188 ASN A O 1
ATOM 1605 N N . ARG A 1 189 ? -25.128 13.996 48.330 1.00 83.88 189 ARG A N 1
ATOM 1606 C CA . ARG A 1 189 ? -23.830 14.698 48.278 1.00 83.88 189 ARG A CA 1
ATOM 1607 C C . ARG A 1 189 ? -22.851 14.091 47.266 1.00 83.88 189 ARG A C 1
ATOM 1609 O O . ARG A 1 189 ? -21.978 14.805 46.769 1.00 83.88 189 ARG A O 1
ATOM 1616 N N . THR A 1 190 ? -22.960 12.797 46.968 1.00 86.62 190 THR A N 1
ATOM 1617 C CA . THR A 1 190 ? -22.072 12.088 46.027 1.00 86.62 190 THR A CA 1
ATOM 1618 C C . THR A 1 190 ? -22.646 11.968 44.618 1.00 86.62 190 THR A C 1
ATOM 1620 O O . THR A 1 190 ? -21.871 11.885 43.670 1.00 86.62 190 THR A O 1
ATOM 1623 N N . LYS A 1 191 ? -23.966 12.081 44.439 1.00 90.25 191 LYS A N 1
ATOM 1624 C CA . LYS A 1 191 ? -24.658 11.969 43.142 1.00 90.25 191 LYS A CA 1
ATOM 1625 C C . LYS A 1 191 ? -24.127 12.924 42.073 1.00 90.25 191 LYS A C 1
ATOM 1627 O O . LYS A 1 191 ? -24.009 12.543 40.912 1.00 90.25 191 LYS A O 1
ATOM 1632 N N . SER A 1 192 ? -23.798 14.164 42.439 1.00 85.38 192 SER A N 1
ATOM 1633 C CA . SER A 1 192 ? -23.210 15.137 41.505 1.00 85.38 192 SER A CA 1
ATOM 1634 C C . SER A 1 192 ? -21.795 14.740 41.072 1.00 85.38 192 SER A C 1
ATOM 1636 O O . SER A 1 192 ? -21.463 14.847 39.893 1.00 85.38 192 SER A O 1
ATOM 1638 N N . ARG A 1 193 ? -20.984 14.222 42.003 1.00 85.12 193 ARG A N 1
ATOM 1639 C CA . ARG A 1 193 ? -19.630 13.720 41.726 1.00 85.12 193 ARG A CA 1
ATOM 1640 C C . ARG A 1 193 ? -19.652 12.441 40.891 1.00 85.12 193 ARG A C 1
ATOM 1642 O O . ARG A 1 193 ? -18.863 12.338 39.962 1.00 85.12 193 ARG A O 1
ATOM 1649 N N . GLN A 1 194 ? -20.571 11.516 41.171 1.00 87.62 194 GLN A N 1
ATOM 1650 C CA . GLN A 1 194 ? -20.752 10.287 40.390 1.00 87.62 194 GLN A CA 1
ATOM 1651 C C . GLN A 1 194 ? -21.106 10.594 38.935 1.00 87.62 194 GLN A C 1
ATOM 1653 O O . GLN A 1 194 ? -20.433 10.097 38.043 1.00 87.62 194 GLN A O 1
ATOM 1658 N N . LYS A 1 195 ? -22.062 11.499 38.686 1.00 91.31 195 LYS A N 1
ATOM 1659 C CA . LYS A 1 195 ? -22.401 11.921 37.316 1.00 91.31 195 LYS A CA 1
ATOM 1660 C C . LYS A 1 195 ? -21.219 12.543 36.572 1.00 91.31 195 LYS A C 1
ATOM 1662 O O . LYS A 1 195 ? -21.026 12.277 35.391 1.00 91.31 195 LYS A O 1
ATOM 1667 N N . TYR A 1 196 ? -20.434 13.383 37.251 1.00 90.81 196 TYR A N 1
ATOM 1668 C CA . TYR A 1 196 ? -19.240 13.981 36.650 1.00 90.81 196 TYR A CA 1
ATOM 1669 C C . TYR A 1 196 ? -18.173 12.924 36.334 1.00 90.81 196 TYR A C 1
ATOM 1671 O O . TYR A 1 196 ? -17.568 12.961 35.267 1.00 90.81 196 TYR A O 1
ATOM 1679 N N . TYR A 1 197 ? -17.971 11.963 37.238 1.00 92.31 197 TYR A N 1
ATOM 1680 C CA . TYR A 1 197 ? -17.052 10.848 37.032 1.00 92.31 197 TYR A CA 1
ATOM 1681 C C . TYR A 1 197 ? -17.493 9.936 35.881 1.00 92.31 197 TYR A C 1
ATOM 1683 O O . TYR A 1 197 ? -16.670 9.607 35.037 1.00 92.31 197 TYR A O 1
ATOM 1691 N N . GLU A 1 198 ? -18.774 9.573 35.801 1.00 92.75 198 GLU A N 1
ATOM 1692 C CA . GLU A 1 198 ? -19.321 8.766 34.702 1.00 92.75 198 GLU A CA 1
ATOM 1693 C C . GLU A 1 198 ? -19.125 9.454 33.348 1.00 92.75 198 GLU A C 1
ATOM 1695 O O . GLU A 1 198 ? -18.633 8.829 32.413 1.00 92.75 198 GLU A O 1
ATOM 1700 N N . ALA A 1 199 ? -19.413 10.757 33.261 1.00 94.12 199 ALA A N 1
ATOM 1701 C CA . ALA A 1 199 ? -19.177 11.530 32.043 1.00 94.12 199 ALA A CA 1
ATOM 1702 C C . ALA A 1 199 ? -17.685 11.587 31.667 1.00 94.12 199 ALA A C 1
ATOM 1704 O O . ALA A 1 199 ? -17.329 11.501 30.491 1.00 94.12 199 ALA A O 1
ATOM 1705 N N . LEU A 1 200 ? -16.798 11.721 32.660 1.00 94.06 200 LEU A N 1
ATOM 1706 C CA . LEU A 1 200 ? -15.355 11.722 32.431 1.00 94.06 200 LEU A CA 1
ATOM 1707 C C . LEU A 1 200 ? -14.847 10.342 31.994 1.00 94.06 200 LEU A C 1
ATOM 1709 O O . LEU A 1 200 ? -14.012 10.270 31.099 1.00 94.06 200 LEU A O 1
ATOM 1713 N N . LYS A 1 201 ? -15.377 9.264 32.578 1.00 95.38 201 LYS A N 1
ATOM 1714 C CA . LYS A 1 201 ? -15.063 7.880 32.213 1.00 95.38 201 LYS A CA 1
ATOM 1715 C C . LYS A 1 201 ? -15.491 7.571 30.779 1.00 95.38 201 LYS A C 1
ATOM 1717 O O . LYS A 1 201 ? -14.704 7.020 30.023 1.00 95.38 201 LYS A O 1
ATOM 1722 N N . GLU A 1 202 ? -16.699 7.972 30.383 1.00 95.75 202 GLU A N 1
ATOM 1723 C CA . GLU A 1 202 ? -17.178 7.788 29.007 1.00 95.75 202 GLU A CA 1
ATOM 1724 C C . GLU A 1 202 ? -16.298 8.549 28.002 1.00 95.75 202 GLU A C 1
ATOM 1726 O O . GLU A 1 202 ? -16.003 8.052 26.913 1.00 95.75 202 GLU A O 1
ATOM 1731 N N . LYS A 1 203 ? -15.849 9.757 28.366 1.00 95.25 203 LYS A N 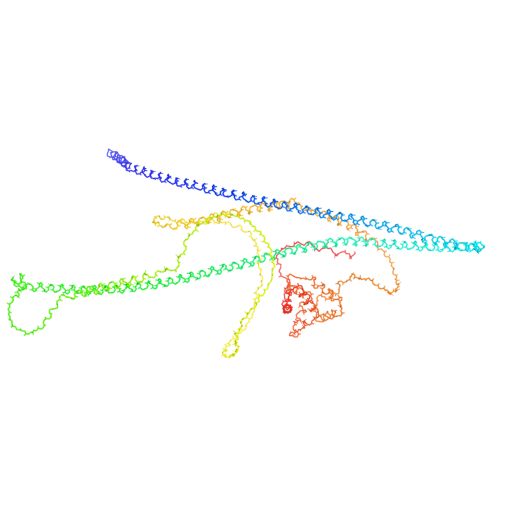1
ATOM 1732 C CA . LYS A 1 203 ? -14.897 10.509 27.547 1.00 95.25 203 LYS A CA 1
ATOM 1733 C C . LYS A 1 203 ? -13.549 9.788 27.453 1.00 95.25 203 LYS A C 1
ATOM 1735 O O . LYS A 1 203 ? -13.031 9.660 26.350 1.00 95.25 203 LYS A O 1
ATOM 1740 N N . ASP A 1 204 ? -13.011 9.304 28.570 1.00 96.44 204 ASP A N 1
ATOM 1741 C CA . ASP A 1 204 ? -11.736 8.582 28.600 1.00 96.44 204 ASP A CA 1
ATOM 1742 C C . ASP A 1 204 ? -11.792 7.294 27.765 1.00 96.44 204 ASP A C 1
ATOM 1744 O O . ASP A 1 204 ? -10.893 7.042 26.972 1.00 96.44 204 ASP A O 1
ATOM 1748 N N . GLU A 1 205 ? -12.885 6.528 27.830 1.00 96.25 205 GLU A N 1
ATOM 1749 C CA . GLU A 1 205 ? -13.085 5.345 26.980 1.00 96.25 205 GLU A CA 1
ATOM 1750 C C . GLU A 1 205 ? -13.096 5.702 25.483 1.00 96.25 205 GLU A C 1
ATOM 1752 O O . GLU A 1 205 ? -12.458 5.020 24.675 1.00 96.25 205 GLU A O 1
ATOM 1757 N N . LYS A 1 206 ? -13.765 6.797 25.094 1.00 96.25 206 LYS A N 1
ATOM 1758 C CA . LYS A 1 206 ? -13.761 7.288 23.702 1.00 96.25 206 LYS A CA 1
ATOM 1759 C C . LYS A 1 206 ? -12.373 7.755 23.266 1.00 96.25 206 LYS A C 1
ATOM 1761 O O . LYS A 1 206 ? -11.936 7.425 22.161 1.00 96.25 206 LYS A O 1
ATOM 1766 N N . ASP A 1 207 ? -11.670 8.486 24.126 1.00 95.06 207 ASP A N 1
ATOM 1767 C CA . ASP A 1 207 ? -10.319 8.974 23.856 1.00 95.06 207 ASP A CA 1
ATOM 1768 C C . ASP A 1 207 ? -9.334 7.793 23.738 1.00 95.06 207 ASP A C 1
ATOM 1770 O O . ASP A 1 207 ? -8.543 7.748 22.795 1.00 95.06 207 ASP A O 1
ATOM 1774 N N . GLN A 1 208 ? -9.433 6.774 24.600 1.00 95.50 208 GLN A N 1
ATOM 1775 C CA . GLN A 1 208 ? -8.645 5.538 24.515 1.00 95.50 208 GLN A CA 1
ATOM 1776 C C . GLN A 1 208 ? -8.899 4.775 23.207 1.00 95.50 208 GLN A C 1
ATOM 1778 O O . GLN A 1 208 ? -7.945 4.346 22.551 1.00 95.50 208 GLN A O 1
ATOM 1783 N N . GLN A 1 209 ? -10.160 4.643 22.780 1.00 96.62 209 GLN A N 1
ATOM 1784 C CA . GLN A 1 209 ? -10.502 4.034 21.488 1.00 96.62 209 GLN A CA 1
ATOM 1785 C C . GLN A 1 209 ? -9.908 4.826 20.317 1.00 96.62 209 GLN A C 1
ATOM 1787 O O . GLN A 1 209 ? -9.331 4.239 19.397 1.00 96.62 209 GLN A O 1
ATOM 1792 N N . MET A 1 210 ? -9.997 6.158 20.360 1.00 96.38 210 MET A N 1
ATOM 1793 C CA . MET A 1 210 ? -9.410 7.022 19.339 1.00 96.38 210 MET A CA 1
ATOM 1794 C C . MET A 1 210 ? -7.885 6.877 19.302 1.00 96.38 210 MET A C 1
ATOM 1796 O O . MET A 1 210 ? -7.316 6.725 18.221 1.00 96.38 210 MET A O 1
ATOM 1800 N N . ILE A 1 211 ? -7.218 6.861 20.459 1.00 96.12 211 ILE A N 1
ATOM 1801 C CA . ILE A 1 211 ? -5.770 6.642 20.565 1.00 96.12 211 ILE A CA 1
ATOM 1802 C C . ILE A 1 211 ? -5.394 5.288 19.956 1.00 96.12 211 ILE A C 1
ATOM 1804 O O . ILE A 1 211 ? -4.482 5.235 19.132 1.00 96.12 211 ILE A O 1
ATOM 1808 N N . ALA A 1 212 ? -6.115 4.212 20.281 1.00 95.88 212 ALA A N 1
ATOM 1809 C CA . ALA A 1 212 ? -5.858 2.884 19.726 1.00 95.88 212 ALA A CA 1
ATOM 1810 C C . ALA A 1 212 ? -5.982 2.858 18.190 1.00 95.88 212 ALA A C 1
ATOM 1812 O O . ALA A 1 212 ? -5.103 2.335 17.501 1.00 95.88 212 ALA A O 1
ATOM 1813 N N . GLN A 1 213 ? -7.021 3.492 17.635 1.00 96.38 213 GLN A N 1
ATOM 1814 C CA . GLN A 1 213 ? -7.190 3.622 16.183 1.00 96.38 213 GLN A CA 1
ATOM 1815 C C . GLN A 1 213 ? -6.062 4.438 15.535 1.00 96.38 213 GLN A C 1
ATOM 1817 O O . GLN A 1 213 ? -5.563 4.066 14.470 1.00 96.38 213 GLN A O 1
ATOM 1822 N N . GLN A 1 214 ? -5.629 5.535 16.165 1.00 95.88 214 GLN A N 1
ATOM 1823 C CA . GLN A 1 214 ? -4.520 6.341 15.646 1.00 95.88 214 GLN A CA 1
ATOM 1824 C C . GLN A 1 214 ? -3.187 5.596 15.715 1.00 95.88 214 GLN A C 1
ATOM 1826 O O . GLN A 1 214 ? -2.398 5.700 14.778 1.00 95.88 214 GLN A O 1
ATOM 1831 N N . LEU A 1 215 ? -2.940 4.813 16.769 1.00 96.94 215 LEU A N 1
ATOM 1832 C CA . LEU A 1 215 ? -1.753 3.965 16.867 1.00 96.94 215 LEU A CA 1
ATOM 1833 C C . LEU A 1 215 ? -1.717 2.942 15.726 1.00 96.94 215 LEU A C 1
ATOM 1835 O O . LEU A 1 215 ? -0.687 2.828 15.066 1.00 96.94 215 LEU A O 1
ATOM 1839 N N . LEU A 1 216 ? -2.843 2.288 15.423 1.00 97.12 216 LEU A N 1
ATOM 1840 C CA . LEU A 1 216 ? -2.947 1.351 14.299 1.00 97.12 216 LEU A CA 1
ATOM 1841 C C . LEU A 1 216 ? -2.731 2.042 12.941 1.00 97.12 216 LEU A C 1
ATOM 1843 O O . LEU A 1 216 ? -2.027 1.542 12.062 1.00 97.12 216 LEU A O 1
ATOM 1847 N N . ARG A 1 217 ? -3.309 3.233 12.751 1.00 97.88 217 ARG A N 1
ATOM 1848 C CA . ARG A 1 217 ? -3.080 4.022 11.533 1.00 97.88 217 ARG A CA 1
ATOM 1849 C C . ARG A 1 217 ? -1.609 4.407 11.396 1.00 97.88 217 ARG A C 1
ATOM 1851 O O . ARG A 1 217 ? -1.049 4.342 10.304 1.00 97.88 217 ARG A O 1
ATOM 1858 N N . MET A 1 218 ? -0.987 4.798 12.501 1.00 97.12 218 MET A N 1
ATOM 1859 C CA . MET A 1 218 ? 0.416 5.172 12.552 1.00 97.12 218 MET A CA 1
ATOM 1860 C C . MET A 1 218 ? 1.323 3.982 12.215 1.00 97.12 218 MET A C 1
ATOM 1862 O O . MET A 1 218 ? 2.237 4.150 11.410 1.00 97.12 218 MET A O 1
ATOM 1866 N N . THR A 1 219 ? 1.062 2.782 12.746 1.00 96.31 219 THR A N 1
ATOM 1867 C CA . THR A 1 219 ? 1.836 1.576 12.401 1.00 96.31 219 THR A CA 1
ATOM 1868 C C . THR A 1 219 ? 1.729 1.239 10.917 1.00 96.31 219 THR A C 1
ATOM 1870 O O . THR A 1 219 ? 2.755 1.015 10.278 1.00 96.31 219 THR A O 1
ATOM 1873 N N . ASN A 1 220 ? 0.526 1.310 10.337 1.00 96.88 220 ASN A N 1
ATOM 1874 C CA . ASN A 1 220 ? 0.320 1.043 8.910 1.00 96.88 220 ASN A CA 1
ATOM 1875 C C . ASN A 1 220 ? 1.084 2.043 8.028 1.00 96.88 220 ASN A C 1
ATOM 1877 O O . ASN A 1 220 ? 1.806 1.647 7.112 1.00 96.88 220 ASN A O 1
ATOM 1881 N N . LEU A 1 221 ? 1.002 3.340 8.347 1.00 96.88 221 LEU A N 1
ATOM 1882 C CA . LEU A 1 221 ? 1.755 4.376 7.634 1.00 96.88 221 LEU A CA 1
ATOM 1883 C C . LEU A 1 221 ? 3.271 4.185 7.781 1.00 96.88 221 LEU A C 1
ATOM 1885 O O . LEU A 1 221 ? 4.016 4.384 6.820 1.00 96.88 221 LEU A O 1
ATOM 1889 N N . PHE A 1 222 ? 3.755 3.770 8.954 1.00 97.75 222 PHE A N 1
ATOM 1890 C CA . PHE A 1 222 ? 5.173 3.466 9.144 1.00 97.75 222 PHE A CA 1
ATOM 1891 C C . PHE A 1 222 ? 5.636 2.271 8.306 1.00 97.75 222 PHE A C 1
ATOM 1893 O O . PHE A 1 222 ? 6.733 2.319 7.740 1.00 97.75 222 PHE A O 1
ATOM 1900 N N . GLU A 1 223 ? 4.822 1.225 8.177 1.00 96.50 223 GLU A N 1
ATOM 1901 C CA . GLU A 1 223 ? 5.125 0.091 7.303 1.00 96.50 223 GLU A CA 1
ATOM 1902 C C . GLU A 1 223 ? 5.148 0.483 5.824 1.00 96.50 223 GLU A C 1
ATOM 1904 O O . GLU A 1 223 ? 6.047 0.061 5.095 1.00 96.50 223 GLU A O 1
ATOM 1909 N N . GLU A 1 224 ? 4.217 1.325 5.374 1.00 98.12 224 GLU A N 1
ATOM 1910 C CA . GLU A 1 224 ? 4.222 1.863 4.011 1.00 98.12 224 GLU A CA 1
ATOM 1911 C C . GLU A 1 224 ? 5.474 2.695 3.739 1.00 98.12 224 GLU A C 1
ATOM 1913 O O . GLU A 1 224 ? 6.176 2.460 2.752 1.00 98.12 224 GLU A O 1
ATOM 1918 N N . ILE A 1 225 ? 5.826 3.605 4.651 1.00 97.31 225 ILE A N 1
ATOM 1919 C CA . ILE A 1 225 ? 7.064 4.388 4.560 1.00 97.31 225 ILE A CA 1
ATOM 1920 C C . ILE A 1 225 ? 8.276 3.454 4.493 1.00 97.31 225 ILE A C 1
ATOM 1922 O O . ILE A 1 225 ? 9.183 3.680 3.689 1.00 97.31 225 ILE A O 1
ATOM 1926 N N . ARG A 1 226 ? 8.305 2.386 5.297 1.00 96.69 226 ARG A N 1
ATOM 1927 C CA . ARG A 1 226 ? 9.386 1.393 5.268 1.00 96.69 226 ARG A CA 1
ATOM 1928 C C . ARG A 1 226 ? 9.452 0.669 3.921 1.00 96.69 226 ARG A C 1
ATOM 1930 O O . ARG A 1 226 ? 10.545 0.544 3.369 1.00 96.69 226 ARG A O 1
ATOM 1937 N N . LYS A 1 227 ? 8.312 0.243 3.367 1.00 97.25 227 LYS A N 1
ATOM 1938 C CA . LYS A 1 227 ? 8.225 -0.389 2.038 1.00 97.25 227 LYS A CA 1
ATOM 1939 C C . LYS A 1 227 ? 8.739 0.549 0.945 1.00 97.25 227 LYS A C 1
ATOM 1941 O O . LYS A 1 227 ? 9.565 0.137 0.133 1.00 97.25 227 LYS A O 1
ATOM 1946 N N . PHE A 1 228 ? 8.320 1.815 0.944 1.00 97.75 228 PHE A N 1
ATOM 1947 C CA . PHE A 1 228 ? 8.791 2.796 -0.038 1.00 97.75 228 PHE A CA 1
ATOM 1948 C C . PHE A 1 228 ? 10.277 3.116 0.112 1.00 97.75 228 PHE A C 1
ATOM 1950 O O . PHE A 1 228 ? 10.980 3.199 -0.892 1.00 97.75 228 PHE A O 1
ATOM 1957 N N . ARG A 1 229 ? 10.791 3.214 1.343 1.00 97.75 229 ARG A N 1
ATOM 1958 C CA . ARG A 1 229 ? 12.234 3.365 1.581 1.00 97.75 229 ARG A CA 1
ATOM 1959 C C . ARG A 1 229 ? 13.025 2.182 1.032 1.00 97.75 229 ARG A C 1
ATOM 1961 O O . ARG A 1 229 ? 14.024 2.407 0.361 1.00 97.75 229 ARG A O 1
ATOM 1968 N N . SER A 1 230 ? 12.552 0.954 1.246 1.00 96.25 230 SER A N 1
ATOM 1969 C CA . SER A 1 230 ? 13.181 -0.246 0.683 1.00 96.25 230 SER A CA 1
ATOM 1970 C C . SER A 1 230 ? 13.199 -0.216 -0.848 1.00 96.25 230 SER A C 1
ATOM 1972 O O . SER A 1 230 ? 14.228 -0.511 -1.450 1.00 96.25 230 SER A O 1
ATOM 1974 N N . LYS A 1 231 ? 12.091 0.187 -1.485 1.00 98.19 231 LYS A N 1
ATOM 1975 C CA . LYS A 1 231 ? 12.028 0.340 -2.948 1.00 98.19 231 LYS A CA 1
ATOM 1976 C C . LYS A 1 231 ? 12.991 1.412 -3.458 1.00 98.19 231 LYS A C 1
ATOM 1978 O O . LYS A 1 231 ? 13.662 1.210 -4.462 1.00 98.19 231 LYS A O 1
ATOM 1983 N N . MET A 1 232 ? 13.103 2.533 -2.749 1.00 96.94 232 MET A N 1
ATOM 1984 C CA . MET A 1 232 ? 14.047 3.592 -3.104 1.00 96.94 232 MET A CA 1
ATOM 1985 C C . MET A 1 232 ? 15.494 3.097 -3.034 1.00 96.94 232 MET A C 1
ATOM 1987 O O . MET A 1 232 ? 16.271 3.359 -3.943 1.00 96.94 232 MET A O 1
ATOM 1991 N N . THR A 1 233 ? 15.849 2.330 -1.997 1.00 96.44 233 THR A N 1
ATOM 1992 C CA . THR A 1 233 ? 17.196 1.754 -1.884 1.00 96.44 233 THR A CA 1
ATOM 1993 C C . THR A 1 233 ? 17.488 0.721 -2.966 1.00 96.44 233 THR A C 1
ATOM 1995 O O . THR A 1 233 ? 18.612 0.673 -3.451 1.00 96.44 233 THR A O 1
ATOM 1998 N N . THR A 1 234 ? 16.499 -0.079 -3.382 1.00 95.56 234 THR A N 1
ATOM 1999 C CA . THR A 1 234 ? 16.697 -1.021 -4.491 1.00 95.56 234 THR A CA 1
ATOM 2000 C C . THR A 1 234 ? 16.854 -0.291 -5.818 1.00 95.56 234 THR A C 1
ATOM 2002 O O . THR A 1 234 ? 17.757 -0.639 -6.564 1.00 95.56 234 THR A O 1
ATOM 2005 N N . TYR A 1 235 ? 16.051 0.747 -6.088 1.00 96.88 235 TYR A N 1
ATOM 2006 C CA . TYR A 1 235 ? 16.189 1.543 -7.313 1.00 96.88 235 TYR A CA 1
ATOM 2007 C C . TYR A 1 235 ? 17.512 2.311 -7.377 1.00 96.88 235 TYR A C 1
ATOM 2009 O O . TYR A 1 235 ? 18.128 2.383 -8.433 1.00 96.88 235 TYR A O 1
ATOM 2017 N N . ASP A 1 236 ? 17.979 2.861 -6.255 1.00 97.06 236 ASP A N 1
ATOM 2018 C CA . ASP A 1 236 ? 19.291 3.514 -6.184 1.00 97.06 236 ASP A CA 1
ATOM 2019 C C . ASP A 1 236 ? 20.430 2.510 -6.427 1.00 97.06 236 ASP A C 1
ATOM 2021 O O . ASP A 1 236 ? 21.380 2.813 -7.146 1.00 97.06 236 ASP A O 1
ATOM 2025 N N . ALA A 1 237 ? 20.321 1.294 -5.880 1.00 96.31 237 ALA A N 1
ATOM 2026 C CA . ALA A 1 237 ? 21.295 0.236 -6.127 1.00 96.31 237 ALA A CA 1
ATOM 2027 C C . ALA A 1 237 ? 21.314 -0.197 -7.602 1.00 96.31 237 ALA A C 1
ATOM 2029 O O . ALA A 1 237 ? 22.395 -0.257 -8.181 1.00 96.31 237 ALA A O 1
ATOM 2030 N N . THR A 1 238 ? 20.150 -0.436 -8.219 1.00 96.25 238 THR A N 1
ATOM 2031 C CA . THR A 1 238 ? 20.069 -0.830 -9.637 1.00 96.25 238 THR A CA 1
ATOM 2032 C C . THR A 1 238 ? 20.555 0.280 -10.565 1.00 96.25 238 THR A C 1
ATOM 2034 O O . THR A 1 238 ? 21.318 0.020 -11.486 1.00 96.25 238 THR A O 1
ATOM 2037 N N . ALA A 1 239 ? 20.200 1.538 -10.292 1.00 95.19 239 ALA A N 1
ATOM 2038 C CA . ALA A 1 239 ? 20.689 2.663 -11.084 1.00 95.19 239 ALA A CA 1
ATOM 2039 C C . ALA A 1 239 ? 22.216 2.807 -10.978 1.00 95.19 239 ALA A C 1
ATOM 2041 O O . ALA A 1 239 ? 22.884 3.072 -11.972 1.00 95.19 239 ALA A O 1
ATOM 2042 N N . LYS A 1 240 ? 22.798 2.600 -9.789 1.00 96.62 240 LYS A N 1
ATOM 2043 C CA . LYS A 1 240 ? 24.259 2.628 -9.608 1.00 96.62 240 LYS A CA 1
ATOM 2044 C C . LYS A 1 240 ? 24.966 1.501 -10.352 1.00 96.62 240 LYS A C 1
ATOM 2046 O O . LYS A 1 240 ? 26.035 1.752 -10.902 1.00 96.62 240 LYS A O 1
ATOM 2051 N N . THR A 1 241 ? 24.400 0.293 -10.373 1.00 96.25 241 THR A N 1
ATOM 2052 C CA . THR A 1 241 ? 24.979 -0.817 -11.143 1.00 96.25 241 THR A CA 1
ATOM 2053 C C . THR A 1 241 ? 24.901 -0.545 -12.641 1.00 96.25 241 THR A C 1
ATOM 2055 O O . THR A 1 241 ? 25.923 -0.641 -13.307 1.00 96.25 241 THR A O 1
ATOM 2058 N N . GLU A 1 242 ? 23.752 -0.084 -13.145 1.00 96.56 242 GLU A N 1
ATOM 2059 C CA . GLU A 1 242 ? 23.579 0.277 -14.561 1.00 96.56 242 GLU A CA 1
ATOM 2060 C C . GLU A 1 242 ? 24.537 1.400 -14.988 1.00 96.56 242 GLU A C 1
ATOM 2062 O O . GLU A 1 242 ? 25.180 1.319 -16.031 1.00 96.56 242 GLU A O 1
ATOM 2067 N N . ILE A 1 243 ? 24.693 2.441 -14.161 1.00 95.94 243 ILE A N 1
ATOM 2068 C CA . ILE A 1 243 ? 25.649 3.524 -14.430 1.00 95.94 243 ILE A CA 1
ATOM 2069 C C . ILE A 1 243 ? 27.087 2.991 -14.452 1.00 95.94 243 ILE A C 1
ATOM 2071 O O . ILE A 1 243 ? 27.861 3.402 -15.312 1.00 95.94 243 ILE A O 1
ATOM 2075 N N . SER A 1 244 ? 27.454 2.091 -13.533 1.00 96.06 244 SER A N 1
ATOM 2076 C CA . SER A 1 244 ? 28.791 1.482 -13.518 1.00 96.06 244 SER A CA 1
ATOM 2077 C C . SER A 1 244 ? 29.058 0.681 -14.791 1.00 96.06 244 SER A C 1
ATOM 2079 O O . SER A 1 244 ? 30.112 0.850 -15.393 1.00 96.06 244 SER A O 1
ATOM 2081 N N . GLU A 1 245 ? 28.098 -0.134 -15.232 1.00 96.69 245 GLU A N 1
ATOM 2082 C CA . GLU A 1 245 ? 28.212 -0.936 -16.456 1.00 96.69 245 GLU A CA 1
ATOM 2083 C C . GLU A 1 245 ? 28.389 -0.047 -17.698 1.00 96.69 245 GLU A C 1
ATOM 2085 O O . GLU A 1 245 ? 29.290 -0.278 -18.504 1.00 96.69 245 GLU A O 1
ATOM 2090 N N . ILE A 1 246 ? 27.602 1.029 -17.815 1.00 95.06 246 ILE A N 1
ATOM 2091 C CA . ILE A 1 246 ? 27.724 1.993 -18.921 1.00 95.06 246 ILE A CA 1
ATOM 2092 C C . ILE A 1 246 ? 29.087 2.699 -18.902 1.00 95.06 246 ILE A C 1
ATOM 2094 O O . ILE A 1 246 ? 29.675 2.939 -19.958 1.00 95.06 246 ILE A O 1
ATOM 2098 N N . LEU A 1 247 ? 29.599 3.054 -17.720 1.00 95.62 247 LEU A N 1
ATOM 2099 C CA . LEU A 1 247 ? 30.918 3.678 -17.590 1.00 95.62 247 LEU A CA 1
ATOM 2100 C C . LEU A 1 247 ? 32.038 2.714 -17.994 1.00 95.62 247 LEU A C 1
ATOM 2102 O O . LEU A 1 247 ? 32.945 3.118 -18.722 1.00 95.62 247 LEU A O 1
ATOM 2106 N N . ASP A 1 248 ? 31.947 1.447 -17.593 1.00 95.62 248 ASP A N 1
ATOM 2107 C CA . ASP A 1 248 ? 32.916 0.417 -17.965 1.00 95.62 248 ASP A CA 1
ATOM 2108 C C . ASP A 1 248 ? 32.921 0.172 -19.487 1.00 95.62 248 ASP A C 1
ATOM 2110 O O . ASP A 1 248 ? 33.991 0.086 -20.102 1.00 95.62 248 ASP A O 1
ATOM 2114 N N . GLU A 1 249 ? 31.744 0.127 -20.123 1.00 96.19 249 GLU A N 1
ATOM 2115 C CA . GLU A 1 249 ? 31.615 0.037 -21.584 1.00 96.19 249 GLU A CA 1
ATOM 2116 C C . GLU A 1 249 ? 32.190 1.269 -22.288 1.00 96.19 249 GLU A C 1
ATOM 2118 O O . GLU A 1 249 ? 32.958 1.143 -23.248 1.00 96.19 249 GLU A O 1
ATOM 2123 N N . HIS A 1 250 ? 31.859 2.468 -21.808 1.00 95.81 250 HIS A N 1
ATOM 2124 C CA . HIS A 1 250 ? 32.389 3.713 -22.354 1.00 95.81 250 HIS A CA 1
ATOM 2125 C C . HIS A 1 250 ? 33.922 3.740 -22.288 1.00 95.81 250 HIS A C 1
ATOM 2127 O O . HIS A 1 250 ? 34.580 4.021 -23.293 1.00 95.81 250 HIS A O 1
ATOM 2133 N N . ASP A 1 251 ? 34.504 3.387 -21.143 1.00 96.06 251 ASP A N 1
ATOM 2134 C CA . ASP A 1 251 ? 35.952 3.334 -20.955 1.00 96.06 251 ASP A CA 1
ATOM 2135 C C . ASP A 1 251 ? 36.609 2.281 -21.852 1.00 96.06 251 ASP A C 1
ATOM 2137 O O . ASP A 1 251 ? 37.705 2.500 -22.385 1.00 96.06 251 ASP A O 1
ATOM 2141 N N . PHE A 1 252 ? 35.946 1.142 -22.060 1.00 97.19 252 PHE A N 1
ATOM 2142 C CA . PHE A 1 252 ? 36.387 0.124 -23.006 1.00 97.19 252 PHE A CA 1
ATOM 2143 C C . PHE A 1 252 ? 36.418 0.663 -24.443 1.00 97.19 252 PHE A C 1
ATOM 2145 O O . PHE A 1 252 ? 37.456 0.578 -25.111 1.00 97.19 252 PHE A O 1
ATOM 2152 N N . PHE A 1 253 ? 35.328 1.277 -24.915 1.00 95.88 253 PHE A N 1
ATOM 2153 C CA . PHE A 1 253 ? 35.265 1.856 -26.259 1.00 95.88 253 PHE A CA 1
ATOM 2154 C C . PHE A 1 253 ? 36.246 3.011 -26.436 1.00 95.88 253 PHE A C 1
ATOM 2156 O O . PHE A 1 253 ? 36.892 3.119 -27.480 1.00 95.88 253 PHE A O 1
ATOM 2163 N N . GLN A 1 254 ? 36.430 3.839 -25.409 1.00 96.50 254 GLN A N 1
ATOM 2164 C CA . GLN A 1 254 ? 37.401 4.921 -25.429 1.00 96.50 254 GLN A CA 1
ATOM 2165 C C . GLN A 1 254 ? 38.829 4.377 -25.563 1.00 96.50 254 GLN A C 1
ATOM 2167 O O . GLN A 1 254 ? 39.595 4.870 -26.397 1.00 96.50 254 GLN A O 1
ATOM 2172 N N . LYS A 1 255 ? 39.189 3.326 -24.812 1.00 96.62 255 LYS A N 1
ATOM 2173 C CA . LYS A 1 255 ? 40.486 2.640 -24.953 1.00 96.62 255 LYS A CA 1
ATOM 2174 C C . LYS A 1 255 ? 40.660 2.041 -26.351 1.00 96.62 255 LYS A C 1
ATOM 2176 O O . LYS A 1 255 ? 41.712 2.230 -26.962 1.00 96.62 255 LYS A O 1
ATOM 2181 N N . ALA A 1 256 ? 39.642 1.365 -26.885 1.00 95.69 256 ALA A N 1
ATOM 2182 C CA . ALA A 1 256 ? 39.685 0.783 -28.227 1.00 95.69 256 ALA A CA 1
ATOM 2183 C C . ALA A 1 256 ? 39.870 1.858 -29.314 1.00 95.69 256 ALA A C 1
ATOM 2185 O O . ALA A 1 256 ? 40.740 1.726 -30.178 1.00 95.69 256 ALA A O 1
ATOM 2186 N N . TYR A 1 257 ? 39.122 2.961 -29.224 1.00 95.38 257 TYR A N 1
ATOM 2187 C CA . TYR A 1 257 ? 39.247 4.105 -30.123 1.00 95.38 257 TYR A CA 1
ATOM 2188 C C . TYR A 1 257 ? 40.654 4.707 -30.088 1.00 95.38 257 TYR A C 1
ATOM 2190 O O . TYR A 1 257 ? 41.258 4.915 -31.141 1.00 95.38 257 TYR A O 1
ATOM 2198 N N . TRP A 1 258 ? 41.214 4.943 -28.897 1.00 94.44 258 TRP A N 1
ATOM 2199 C CA . TRP A 1 258 ? 42.572 5.475 -28.770 1.00 94.44 258 TRP A CA 1
ATOM 2200 C C . TRP A 1 258 ? 43.624 4.538 -29.359 1.00 94.44 258 TRP A C 1
ATOM 2202 O O . TRP A 1 258 ? 44.532 5.007 -30.045 1.00 94.44 258 TRP A O 1
ATOM 2212 N N . THR A 1 259 ? 43.484 3.226 -29.164 1.00 97.00 259 THR A N 1
ATOM 2213 C CA . THR A 1 259 ? 44.369 2.228 -29.780 1.00 97.00 259 THR A CA 1
ATOM 2214 C C . THR A 1 259 ? 44.323 2.306 -31.306 1.00 97.00 259 THR A C 1
ATOM 2216 O O . THR A 1 259 ? 45.373 2.398 -31.945 1.00 97.00 259 THR A O 1
ATOM 2219 N N . VAL A 1 260 ? 43.128 2.338 -31.906 1.00 96.00 260 VAL A N 1
ATOM 2220 C CA . VAL A 1 260 ? 42.969 2.443 -33.368 1.00 96.00 260 VAL A CA 1
ATOM 2221 C C . VAL A 1 260 ? 43.500 3.778 -33.885 1.00 96.00 260 VAL A C 1
ATOM 2223 O O . VAL A 1 260 ? 44.221 3.804 -34.879 1.00 96.00 260 VAL A O 1
ATOM 2226 N N . LYS A 1 261 ? 43.214 4.882 -33.190 1.00 96.88 261 LYS A N 1
ATOM 2227 C CA . LYS A 1 261 ? 43.705 6.216 -33.545 1.00 96.88 261 LYS A CA 1
ATOM 2228 C C . LYS A 1 261 ? 45.231 6.280 -33.524 1.00 96.88 261 LYS A C 1
ATOM 2230 O O . LYS A 1 261 ? 45.831 6.783 -34.469 1.00 96.88 261 LYS A O 1
ATOM 2235 N N . ASN A 1 262 ? 45.865 5.741 -32.486 1.00 95.44 262 ASN A N 1
ATOM 2236 C CA . ASN A 1 262 ? 47.323 5.699 -32.385 1.00 95.44 262 ASN A CA 1
ATOM 2237 C C . ASN A 1 262 ? 47.935 4.812 -33.474 1.00 95.44 262 ASN A C 1
ATOM 2239 O O . ASN A 1 262 ? 48.943 5.193 -34.072 1.00 95.44 262 ASN A O 1
ATOM 2243 N N . ARG A 1 263 ? 47.303 3.670 -33.785 1.00 96.00 263 ARG A N 1
ATOM 2244 C CA . ARG A 1 263 ? 47.721 2.814 -34.902 1.00 96.00 263 ARG A CA 1
ATOM 2245 C C . ARG A 1 263 ? 47.637 3.561 -36.231 1.00 96.00 263 ARG A C 1
ATOM 2247 O O . ARG A 1 263 ? 48.631 3.608 -36.943 1.00 96.00 263 ARG A O 1
ATOM 2254 N N . PHE A 1 264 ? 46.508 4.205 -36.516 1.00 94.38 264 PHE A N 1
ATOM 2255 C CA . PHE A 1 264 ? 46.301 4.982 -37.738 1.00 94.38 264 PHE A CA 1
ATOM 2256 C C . PHE A 1 264 ? 47.323 6.114 -37.885 1.00 94.38 264 PHE A C 1
ATOM 2258 O O . PHE A 1 264 ? 47.910 6.291 -38.948 1.00 94.38 264 PHE A O 1
ATOM 2265 N N . LEU A 1 265 ? 47.590 6.860 -36.807 1.00 94.81 265 LEU A N 1
ATOM 2266 C CA . LEU A 1 265 ? 48.616 7.904 -36.817 1.00 94.81 265 LEU A CA 1
ATOM 2267 C C . LEU A 1 265 ? 50.008 7.323 -37.100 1.00 94.81 265 LEU A C 1
ATOM 2269 O O . LEU A 1 265 ? 50.756 7.905 -37.883 1.00 94.81 265 LEU A O 1
ATOM 2273 N N . SER A 1 266 ? 50.345 6.170 -36.513 1.00 95.50 266 SER A N 1
ATOM 2274 C CA . SER A 1 266 ? 51.613 5.487 -36.783 1.00 95.50 266 SER A CA 1
ATOM 2275 C C . SER A 1 266 ? 51.706 4.917 -38.201 1.00 95.50 266 SER A C 1
ATOM 2277 O O . SER A 1 266 ? 52.802 4.872 -38.753 1.00 95.50 266 SER A O 1
ATOM 2279 N N . GLU A 1 267 ? 50.613 4.424 -38.777 1.00 93.94 267 GLU A N 1
ATOM 2280 C CA . GLU A 1 267 ? 50.579 3.944 -40.163 1.00 93.94 267 GLU A CA 1
ATOM 2281 C C . GLU A 1 267 ? 50.746 5.118 -41.127 1.00 93.94 267 GLU A C 1
ATOM 2283 O O . GLU A 1 267 ? 51.608 5.080 -42.000 1.00 93.94 267 GLU A O 1
ATOM 2288 N N . GLN A 1 268 ? 50.054 6.231 -40.877 1.00 95.44 268 GLN A N 1
ATOM 2289 C CA . GLN A 1 268 ? 50.191 7.434 -41.689 1.00 95.44 268 GLN A CA 1
ATOM 2290 C C . GLN A 1 268 ? 51.629 7.982 -41.698 1.00 95.44 268 GLN A C 1
ATOM 2292 O O . GLN A 1 268 ? 52.093 8.467 -42.734 1.00 95.44 268 GLN A O 1
ATOM 2297 N N . THR A 1 269 ? 52.348 7.954 -40.569 1.00 94.44 269 THR A N 1
ATOM 2298 C CA . THR A 1 269 ? 53.757 8.385 -40.552 1.00 94.44 269 THR A CA 1
ATOM 2299 C C . THR A 1 269 ? 54.646 7.432 -41.345 1.00 94.44 269 THR A C 1
ATOM 2301 O O . THR A 1 269 ? 55.457 7.903 -42.142 1.00 94.44 269 THR A O 1
ATOM 2304 N N . LYS A 1 270 ? 54.444 6.115 -41.210 1.00 95.19 270 LYS A N 1
ATOM 2305 C CA . LYS A 1 270 ? 55.168 5.105 -41.999 1.00 95.19 270 LYS A CA 1
ATOM 2306 C C . LYS A 1 270 ? 54.942 5.287 -43.498 1.00 95.19 270 LYS A C 1
ATOM 2308 O O . LYS A 1 270 ? 55.914 5.292 -44.248 1.00 95.19 270 LYS A O 1
ATOM 2313 N N . ASP A 1 271 ? 53.703 5.502 -43.929 1.00 93.94 271 ASP A N 1
ATOM 2314 C CA . ASP A 1 271 ? 53.367 5.696 -45.343 1.00 93.94 271 ASP A CA 1
ATOM 2315 C C . ASP A 1 271 ? 54.013 6.967 -45.907 1.00 93.94 271 ASP A C 1
ATOM 2317 O O . ASP A 1 271 ? 54.583 6.957 -47.002 1.00 93.94 271 ASP A O 1
ATOM 2321 N N . LYS A 1 272 ? 53.994 8.067 -45.138 1.00 94.94 272 LYS A N 1
ATOM 2322 C CA . LYS A 1 272 ? 54.687 9.314 -45.504 1.00 94.94 272 LYS A CA 1
ATOM 2323 C C . LYS A 1 272 ? 56.190 9.091 -45.675 1.00 94.94 272 LYS A C 1
ATOM 2325 O O . LYS A 1 272 ? 56.770 9.576 -46.652 1.00 94.94 272 LYS A O 1
ATOM 2330 N N . ASP A 1 273 ? 56.817 8.354 -44.762 1.00 94.19 273 ASP A N 1
ATOM 2331 C CA . ASP A 1 273 ? 58.246 8.048 -44.827 1.00 94.19 273 ASP A CA 1
ATOM 2332 C C . ASP A 1 273 ? 58.581 7.134 -46.012 1.00 94.19 273 ASP A C 1
ATOM 2334 O O . ASP A 1 273 ? 59.534 7.402 -46.750 1.00 94.19 273 ASP A O 1
ATOM 2338 N N . GLN A 1 274 ? 57.771 6.104 -46.267 1.00 94.19 274 GLN A N 1
ATOM 2339 C CA . GLN A 1 274 ? 57.934 5.221 -47.424 1.00 94.19 274 GLN A CA 1
ATOM 2340 C C . GLN A 1 274 ? 57.798 5.983 -48.745 1.00 94.19 274 GLN A C 1
ATOM 2342 O O . GLN A 1 274 ? 58.644 5.837 -49.630 1.00 94.19 274 GLN A O 1
ATOM 2347 N N . LEU A 1 275 ? 56.794 6.855 -48.869 1.00 94.75 275 LEU A N 1
ATOM 2348 C CA . LEU A 1 275 ? 56.605 7.687 -50.057 1.00 94.75 275 LEU A CA 1
ATOM 2349 C C . LEU A 1 275 ? 57.788 8.637 -50.279 1.00 94.75 275 LEU A C 1
ATOM 2351 O O . LEU A 1 275 ? 58.227 8.844 -51.417 1.00 94.75 275 LEU A O 1
ATOM 2355 N N . LYS A 1 276 ? 58.339 9.195 -49.196 1.00 94.62 276 LYS A N 1
ATOM 2356 C CA . LYS A 1 276 ? 59.542 10.031 -49.244 1.00 94.62 276 LYS A CA 1
ATOM 2357 C C . LYS A 1 276 ? 60.745 9.235 -49.753 1.00 94.62 276 LYS A C 1
ATOM 2359 O O . LYS A 1 276 ? 61.440 9.716 -50.647 1.00 94.62 276 LYS A O 1
ATOM 2364 N N . ILE A 1 277 ? 60.969 8.024 -49.239 1.00 94.31 277 ILE A N 1
ATOM 2365 C CA . ILE A 1 277 ? 62.052 7.134 -49.690 1.00 94.31 277 ILE A CA 1
ATOM 2366 C C . ILE A 1 277 ? 61.880 6.787 -51.173 1.00 94.31 277 ILE A C 1
ATOM 2368 O O . ILE A 1 277 ? 62.815 6.976 -51.953 1.00 94.31 277 ILE A O 1
ATOM 2372 N N . LEU A 1 278 ? 60.680 6.366 -51.584 1.00 95.31 278 LEU A N 1
ATOM 2373 C CA . LEU A 1 278 ? 60.379 6.020 -52.973 1.00 95.31 278 LEU A CA 1
ATOM 2374 C C . LEU A 1 278 ? 60.638 7.203 -53.913 1.00 95.31 278 LEU A C 1
ATOM 2376 O O . LEU A 1 278 ? 61.283 7.049 -54.948 1.00 95.31 278 LEU A O 1
ATOM 2380 N N . SER A 1 279 ? 60.201 8.403 -53.526 1.00 95.25 279 SER A N 1
ATOM 2381 C CA . SER A 1 279 ? 60.425 9.626 -54.301 1.00 95.25 279 SER A CA 1
ATOM 2382 C C . SER A 1 279 ? 61.913 9.961 -54.432 1.00 95.25 279 SER A C 1
ATOM 2384 O O . SER A 1 279 ? 62.361 10.412 -55.489 1.00 95.25 279 SER A O 1
ATOM 2386 N N . ILE A 1 280 ? 62.702 9.746 -53.377 1.00 94.88 280 ILE A N 1
ATOM 2387 C CA . ILE A 1 280 ? 64.153 9.964 -53.404 1.00 94.88 280 ILE A CA 1
ATOM 2388 C C . ILE A 1 280 ? 64.824 8.971 -54.362 1.00 94.88 280 ILE A C 1
ATOM 2390 O O . ILE A 1 280 ? 65.593 9.400 -55.225 1.00 94.88 280 ILE A O 1
ATOM 2394 N N . GLU A 1 281 ? 64.523 7.676 -54.255 1.00 93.56 281 GLU A N 1
ATOM 2395 C CA . GLU A 1 281 ? 65.112 6.640 -55.115 1.00 93.56 281 GLU A CA 1
ATOM 2396 C C . GLU A 1 281 ? 64.686 6.785 -56.582 1.00 93.56 281 GLU A C 1
ATOM 2398 O O . GLU A 1 281 ? 65.519 6.722 -57.491 1.00 93.56 281 GLU A O 1
ATOM 2403 N N . TYR A 1 282 ? 63.418 7.103 -56.842 1.00 94.56 282 TYR A N 1
ATOM 2404 C CA . TYR A 1 282 ? 62.926 7.427 -58.182 1.00 94.56 282 TYR A CA 1
ATOM 2405 C C . TYR A 1 282 ? 63.678 8.616 -58.801 1.00 94.56 282 TYR A C 1
ATOM 2407 O O . TYR A 1 282 ? 64.157 8.561 -59.934 1.00 94.56 282 TYR A O 1
ATOM 2415 N N . ASN A 1 283 ? 63.874 9.694 -58.039 1.00 94.75 283 ASN A N 1
ATOM 2416 C CA . ASN A 1 283 ? 64.622 10.849 -58.531 1.00 94.75 283 ASN A CA 1
ATOM 2417 C C . ASN A 1 283 ? 66.109 10.536 -58.760 1.00 94.75 283 ASN A C 1
ATOM 2419 O O . ASN A 1 283 ? 66.697 11.038 -59.724 1.00 94.75 283 ASN A O 1
ATOM 2423 N N . LYS A 1 284 ? 66.731 9.706 -57.911 1.00 95.62 284 LYS A N 1
ATOM 2424 C CA . LYS A 1 284 ? 68.110 9.230 -58.112 1.00 95.62 284 LYS A CA 1
ATOM 2425 C C . LYS A 1 284 ? 68.230 8.409 -59.398 1.00 95.62 284 LYS A C 1
ATOM 2427 O O . LYS A 1 284 ? 69.100 8.699 -60.221 1.00 95.62 284 LYS A O 1
ATOM 2432 N N . THR A 1 285 ? 67.341 7.438 -59.603 1.00 93.31 285 THR A N 1
ATOM 2433 C CA . THR A 1 285 ? 67.345 6.568 -60.791 1.00 93.31 285 THR A CA 1
ATOM 2434 C C . THR A 1 285 ? 67.092 7.359 -62.072 1.00 93.31 285 THR A C 1
ATOM 2436 O O . THR A 1 285 ? 67.836 7.200 -63.038 1.00 93.31 285 THR A O 1
ATOM 2439 N N . ILE A 1 286 ? 66.151 8.309 -62.073 1.00 94.56 286 ILE A N 1
ATOM 2440 C CA . ILE A 1 286 ? 65.948 9.216 -63.213 1.00 94.56 286 ILE A CA 1
ATOM 2441 C C . ILE A 1 286 ? 67.196 10.034 -63.516 1.00 94.56 286 ILE A C 1
ATOM 2443 O O . ILE A 1 286 ? 67.569 10.162 -64.683 1.00 94.56 286 ILE A O 1
ATOM 2447 N N . LYS A 1 287 ? 67.837 10.623 -62.500 1.00 94.44 287 LYS A N 1
ATOM 2448 C CA . LYS A 1 287 ? 69.067 11.401 -62.707 1.00 94.44 287 LYS A CA 1
ATOM 2449 C C . LYS A 1 287 ? 70.152 10.533 -63.342 1.00 94.44 287 LYS A C 1
ATOM 2451 O O . LYS A 1 287 ? 70.789 10.974 -64.299 1.00 94.44 287 LYS A O 1
ATOM 2456 N N . HIS A 1 288 ? 70.311 9.298 -62.868 1.00 94.25 288 HIS A N 1
ATOM 2457 C CA . HIS A 1 288 ? 71.252 8.338 -63.437 1.00 94.25 288 HIS A CA 1
ATOM 2458 C C . HIS A 1 288 ? 70.921 7.996 -64.900 1.00 94.25 288 HIS A C 1
ATOM 2460 O O . HIS A 1 288 ? 71.785 8.111 -65.770 1.00 94.25 288 HIS A O 1
ATOM 2466 N N . LEU A 1 289 ? 69.664 7.662 -65.204 1.00 93.38 289 LEU A N 1
ATOM 2467 C CA . LEU A 1 289 ? 69.217 7.349 -66.565 1.00 93.38 289 LEU A CA 1
ATOM 2468 C C . LEU A 1 289 ? 69.377 8.540 -67.517 1.00 93.38 289 LEU A C 1
ATOM 2470 O O . LEU A 1 289 ? 69.843 8.372 -68.643 1.00 93.38 289 LEU A O 1
ATOM 2474 N N . LYS A 1 290 ? 69.070 9.763 -67.064 1.00 93.75 290 LYS A N 1
ATOM 2475 C CA . LYS A 1 290 ? 69.308 10.992 -67.838 1.00 93.75 290 LYS A CA 1
ATOM 2476 C C . LYS A 1 290 ? 70.795 11.189 -68.132 1.00 93.75 290 LYS A C 1
ATOM 2478 O O . LYS A 1 290 ? 71.146 11.512 -69.265 1.00 93.75 290 LYS A O 1
ATOM 2483 N N . ALA A 1 291 ? 71.673 10.965 -67.153 1.00 93.31 291 ALA A N 1
ATOM 2484 C CA . ALA A 1 291 ? 73.118 11.041 -67.362 1.00 93.31 291 ALA A CA 1
ATOM 2485 C C . ALA A 1 291 ? 73.608 9.985 -68.371 1.00 93.31 291 ALA A C 1
ATOM 2487 O O . ALA A 1 291 ? 74.416 10.301 -69.247 1.00 93.31 291 ALA A O 1
ATOM 2488 N N . LEU A 1 292 ? 73.080 8.759 -68.298 1.00 93.44 292 LEU A N 1
ATOM 2489 C CA . LEU A 1 292 ? 73.375 7.688 -69.250 1.00 93.44 292 LEU A CA 1
ATOM 2490 C C . LEU A 1 292 ? 72.912 8.053 -70.669 1.00 93.44 292 LEU A C 1
ATOM 2492 O O . LEU A 1 292 ? 73.674 7.908 -71.621 1.00 93.44 292 LEU A O 1
ATOM 2496 N N . ALA A 1 293 ? 71.707 8.610 -70.807 1.00 91.38 293 ALA A N 1
ATOM 2497 C CA . ALA A 1 293 ? 71.179 9.078 -72.084 1.00 91.38 293 ALA A CA 1
ATOM 2498 C C . ALA A 1 293 ? 72.032 10.209 -72.684 1.00 91.38 293 ALA A C 1
ATOM 2500 O O . ALA A 1 293 ? 72.268 10.226 -73.890 1.00 91.38 293 ALA A O 1
ATOM 2501 N N . ILE A 1 294 ? 72.547 11.133 -71.861 1.00 93.31 294 ILE A N 1
ATOM 2502 C CA . ILE A 1 294 ? 73.483 12.176 -72.313 1.00 93.31 294 ILE A CA 1
ATOM 2503 C C . ILE A 1 294 ? 74.798 11.552 -72.799 1.00 93.31 294 ILE A C 1
ATOM 2505 O O . ILE A 1 294 ? 75.288 11.940 -73.859 1.00 93.31 294 ILE A O 1
ATOM 2509 N N . LYS A 1 295 ? 75.362 10.575 -72.072 1.00 93.19 295 LYS A N 1
ATOM 2510 C CA . LYS A 1 295 ? 76.560 9.839 -72.517 1.00 93.19 295 LYS A CA 1
ATOM 2511 C C . LYS A 1 295 ? 76.312 9.112 -73.842 1.00 93.19 295 LYS A C 1
ATOM 2513 O O . LYS A 1 295 ? 77.125 9.246 -74.750 1.00 93.19 295 LYS A O 1
ATOM 2518 N N . GLY A 1 296 ? 75.175 8.430 -73.983 1.00 92.44 296 GLY A N 1
ATOM 2519 C CA . GLY A 1 296 ? 74.770 7.767 -75.226 1.00 92.44 296 GLY A CA 1
ATOM 2520 C C . GLY A 1 296 ? 74.633 8.745 -76.395 1.00 92.44 296 GLY A C 1
ATOM 2521 O O . GLY A 1 296 ? 75.178 8.497 -77.465 1.00 92.44 296 GLY A O 1
ATOM 2522 N N . LYS A 1 297 ? 74.007 9.911 -76.181 1.00 90.94 297 LYS A N 1
ATOM 2523 C CA . LYS A 1 297 ? 73.931 10.983 -77.192 1.00 90.94 297 LYS A CA 1
ATOM 2524 C C . LYS A 1 297 ? 75.311 11.514 -77.588 1.00 90.94 297 LYS A C 1
ATOM 2526 O O . LYS A 1 297 ? 75.539 11.764 -78.765 1.00 90.94 297 LYS A O 1
ATOM 2531 N N . ARG A 1 298 ? 76.236 11.674 -76.633 1.00 89.75 298 ARG A N 1
ATOM 2532 C CA . ARG A 1 298 ? 77.626 12.078 -76.919 1.00 89.75 298 ARG A CA 1
ATOM 2533 C C . ARG A 1 298 ? 78.370 11.021 -77.729 1.00 89.75 298 ARG A C 1
ATOM 2535 O O . ARG A 1 298 ? 79.058 11.382 -78.674 1.00 89.75 298 ARG A O 1
ATOM 2542 N N . LEU A 1 299 ? 78.213 9.743 -77.383 1.00 91.50 299 LEU A N 1
ATOM 2543 C CA . LEU A 1 299 ? 78.806 8.636 -78.130 1.00 91.50 299 LEU A CA 1
ATOM 2544 C C . LEU A 1 299 ? 78.253 8.583 -79.558 1.00 91.50 299 LEU A C 1
ATOM 2546 O O . LEU A 1 299 ? 79.030 8.490 -80.496 1.00 91.50 299 LEU A O 1
ATOM 2550 N N . LEU A 1 300 ? 76.936 8.731 -79.731 1.00 87.06 300 LEU A N 1
ATOM 2551 C CA . LEU A 1 300 ? 76.303 8.796 -81.048 1.00 87.06 300 LEU A CA 1
ATOM 2552 C C . LEU A 1 300 ? 76.825 9.988 -81.863 1.00 87.06 300 LEU A C 1
ATOM 2554 O O . LEU A 1 300 ? 77.139 9.833 -83.036 1.00 87.06 300 LEU A O 1
ATOM 2558 N N . ALA A 1 301 ? 76.961 11.164 -81.244 1.00 85.31 301 ALA A N 1
ATOM 2559 C CA . ALA A 1 301 ? 77.529 12.340 -81.899 1.00 85.31 301 ALA A CA 1
ATOM 2560 C C . ALA A 1 301 ? 78.996 12.116 -82.305 1.00 85.31 301 ALA A C 1
ATOM 2562 O O . ALA A 1 301 ? 79.386 12.484 -83.409 1.00 85.31 301 ALA A O 1
ATOM 2563 N N . LEU A 1 302 ? 79.798 11.469 -81.452 1.00 87.00 302 LEU A N 1
ATOM 2564 C CA . LEU A 1 302 ? 81.164 11.053 -81.782 1.00 87.00 302 LEU A CA 1
ATOM 2565 C C . LEU A 1 302 ? 81.176 10.045 -82.935 1.00 87.00 302 LEU A C 1
ATOM 2567 O O . LEU A 1 302 ? 81.906 10.265 -83.889 1.00 87.00 302 LEU A O 1
ATOM 2571 N N . MET A 1 303 ? 80.326 9.014 -82.911 1.00 83.00 303 MET A N 1
ATOM 2572 C CA . MET A 1 303 ? 80.179 8.057 -84.017 1.00 83.00 303 MET A CA 1
ATOM 2573 C C . MET A 1 303 ? 79.785 8.761 -85.320 1.00 83.00 303 MET A C 1
ATOM 2575 O O . MET A 1 303 ? 80.362 8.480 -86.363 1.00 83.00 303 MET A O 1
ATOM 2579 N N . GLN A 1 304 ? 78.864 9.726 -85.275 1.00 81.94 304 GLN A N 1
ATOM 2580 C CA . GLN A 1 304 ? 78.478 10.526 -86.441 1.00 81.94 304 GLN A CA 1
ATOM 2581 C C . GLN A 1 304 ? 79.624 11.406 -86.961 1.00 81.94 304 GLN A C 1
ATOM 2583 O O . GLN A 1 304 ? 79.732 11.606 -88.168 1.00 81.94 304 GLN A O 1
ATOM 2588 N N . ILE A 1 305 ? 80.480 11.939 -86.080 1.00 84.12 305 ILE A N 1
ATOM 2589 C CA . ILE A 1 305 ? 81.688 12.682 -86.471 1.00 84.12 305 ILE A CA 1
ATOM 2590 C C . ILE A 1 305 ? 82.728 11.730 -87.072 1.00 84.12 305 ILE A C 1
ATOM 2592 O O . ILE A 1 305 ? 83.254 12.028 -88.140 1.00 84.12 305 ILE A O 1
ATOM 2596 N N . CYS A 1 306 ? 82.992 10.585 -86.439 1.00 78.56 306 CYS A N 1
ATOM 2597 C CA . CYS A 1 306 ? 83.904 9.555 -86.938 1.00 78.56 306 CYS A CA 1
ATOM 2598 C C . CYS A 1 306 ? 83.457 9.029 -88.309 1.00 78.56 306 CYS A C 1
ATOM 2600 O O . CYS A 1 306 ? 84.272 8.960 -89.222 1.00 78.56 306 CYS A O 1
ATOM 2602 N N . SER A 1 307 ? 82.153 8.812 -88.509 1.00 74.31 307 SER A N 1
ATOM 2603 C CA . SER A 1 307 ? 81.601 8.369 -89.792 1.00 74.31 307 SER A CA 1
ATOM 2604 C C . SER A 1 307 ? 81.769 9.390 -90.925 1.00 74.31 307 SER A C 1
ATOM 2606 O O . SER A 1 307 ? 81.745 9.039 -92.103 1.00 74.31 307 SER A O 1
ATOM 2608 N N . LYS A 1 308 ? 82.032 10.674 -90.643 1.00 78.50 308 LYS A N 1
ATOM 2609 C CA . LYS A 1 308 ? 82.408 11.624 -91.710 1.00 78.50 308 LYS A CA 1
ATOM 2610 C C . LYS A 1 308 ? 83.765 11.304 -92.342 1.00 78.50 308 LYS A C 1
ATOM 2612 O O . LYS A 1 308 ? 83.958 11.660 -93.499 1.00 78.50 308 LYS A O 1
ATOM 2617 N N . TYR A 1 309 ? 84.655 10.639 -91.609 1.00 74.25 309 TYR A N 1
ATOM 2618 C CA . TYR A 1 309 ? 86.005 10.288 -92.052 1.00 74.25 309 TYR A CA 1
ATOM 2619 C C . TYR A 1 309 ? 86.122 8.850 -92.590 1.00 74.25 309 TYR A C 1
ATOM 2621 O O . TYR A 1 309 ? 87.182 8.483 -93.084 1.00 74.25 309 TYR A O 1
ATOM 2629 N N . GLU A 1 310 ? 85.049 8.054 -92.537 1.00 74.50 310 GLU A N 1
ATOM 2630 C CA . GLU A 1 310 ? 84.994 6.705 -93.120 1.00 74.50 310 GLU A CA 1
ATOM 2631 C C . GLU A 1 310 ? 84.925 6.753 -94.654 1.00 74.50 310 GLU A C 1
ATOM 2633 O O . GLU A 1 310 ? 84.198 7.568 -95.243 1.00 74.50 310 GLU A O 1
ATOM 2638 N N . THR A 1 311 ? 85.637 5.837 -95.314 1.00 71.81 311 THR A N 1
ATOM 2639 C CA . THR A 1 311 ? 85.585 5.680 -96.775 1.00 71.81 311 THR A CA 1
ATOM 2640 C C . THR A 1 311 ? 84.239 5.089 -97.228 1.00 71.81 311 THR A C 1
ATOM 2642 O O . THR A 1 311 ? 83.516 4.462 -96.453 1.00 71.81 311 THR A O 1
ATOM 2645 N N . GLN A 1 312 ? 83.863 5.252 -98.506 1.00 64.88 312 GLN A N 1
ATOM 2646 C CA . GLN A 1 312 ? 82.586 4.713 -99.014 1.00 64.88 312 GLN A CA 1
ATOM 2647 C C . GLN A 1 312 ? 82.470 3.183 -98.870 1.00 64.88 312 GLN A C 1
ATOM 2649 O O . GLN A 1 312 ? 81.360 2.687 -98.701 1.00 64.88 312 GLN A O 1
ATOM 2654 N N . ARG A 1 313 ? 83.589 2.439 -98.887 1.00 57.28 313 ARG A N 1
ATOM 2655 C CA . ARG A 1 313 ? 83.594 0.989 -98.613 1.00 57.28 313 ARG A CA 1
ATOM 2656 C C . ARG A 1 313 ? 83.203 0.676 -97.166 1.00 57.28 313 ARG A C 1
ATOM 2658 O O . ARG A 1 313 ? 82.372 -0.197 -96.946 1.00 57.28 313 ARG A O 1
ATOM 2665 N N . GLU A 1 314 ? 83.759 1.407 -96.205 1.00 65.19 314 GLU A N 1
ATOM 2666 C CA . GLU A 1 314 ? 83.564 1.172 -94.764 1.00 65.19 314 GLU A CA 1
ATOM 2667 C C . GLU A 1 314 ? 82.167 1.587 -94.284 1.00 65.19 314 GLU A C 1
ATOM 2669 O O . GLU A 1 314 ? 81.614 0.963 -93.387 1.00 65.19 314 GLU A O 1
ATOM 2674 N N . LYS A 1 315 ? 81.532 2.570 -94.937 1.00 64.94 315 LYS A N 1
ATOM 2675 C CA . LYS A 1 315 ? 80.130 2.938 -94.657 1.00 64.94 315 LYS A CA 1
ATOM 2676 C C . LYS A 1 315 ? 79.114 1.878 -95.071 1.00 64.94 315 LYS A C 1
ATOM 2678 O O . LYS A 1 315 ? 78.047 1.789 -94.470 1.00 64.94 315 LYS A O 1
ATOM 2683 N N . VAL A 1 316 ? 79.413 1.127 -96.133 1.00 64.88 316 VAL A N 1
ATOM 2684 C CA . VAL A 1 316 ? 78.523 0.089 -96.677 1.00 64.88 316 VAL A CA 1
ATOM 2685 C C . VAL A 1 316 ? 78.752 -1.249 -95.968 1.00 64.88 316 VAL A C 1
ATOM 2687 O O . VAL A 1 316 ? 77.805 -2.015 -95.808 1.00 64.88 316 VAL A O 1
ATOM 2690 N N . MET A 1 317 ? 79.977 -1.516 -95.499 1.00 55.81 317 MET A N 1
ATOM 2691 C CA . MET A 1 317 ? 80.328 -2.743 -94.776 1.00 55.81 317 MET A CA 1
ATOM 2692 C C . MET A 1 317 ? 81.242 -2.424 -93.566 1.00 55.81 317 MET A C 1
ATOM 2694 O O . MET A 1 317 ? 82.461 -2.555 -93.670 1.00 55.81 317 MET A O 1
ATOM 2698 N N . PRO A 1 318 ? 80.677 -1.982 -92.420 1.00 60.16 318 PRO A N 1
ATOM 2699 C CA . PRO A 1 318 ? 81.449 -1.500 -91.260 1.00 60.16 318 PRO A CA 1
ATOM 2700 C C . PRO A 1 318 ? 82.213 -2.588 -90.497 1.00 60.16 318 PRO A C 1
ATOM 2702 O O . PRO A 1 318 ? 83.178 -2.302 -89.794 1.00 60.16 318 PRO A O 1
ATOM 2705 N N . PHE A 1 319 ? 81.779 -3.839 -90.622 1.00 63.31 319 PHE A N 1
ATOM 2706 C CA . PHE A 1 319 ? 82.448 -5.003 -90.055 1.00 63.31 319 PHE A CA 1
ATOM 2707 C C . PHE A 1 319 ? 82.806 -5.924 -91.220 1.00 63.31 319 PHE A C 1
ATOM 2709 O O . PHE A 1 319 ? 81.916 -6.378 -91.936 1.00 63.31 319 PHE A O 1
ATOM 2716 N N . ALA A 1 320 ? 84.099 -6.152 -91.451 1.00 54.03 320 ALA A N 1
ATOM 2717 C CA . ALA A 1 320 ? 84.548 -7.119 -92.444 1.00 54.03 320 ALA A CA 1
ATOM 2718 C C . ALA A 1 320 ? 84.341 -8.541 -91.902 1.00 54.03 320 ALA A C 1
ATOM 2720 O O . ALA A 1 320 ? 84.701 -8.826 -90.759 1.00 54.03 320 ALA A O 1
ATOM 2721 N N . ASP A 1 321 ? 83.798 -9.436 -92.729 1.00 53.09 321 ASP A N 1
ATOM 2722 C CA . ASP A 1 321 ? 83.755 -10.869 -92.445 1.00 53.09 321 ASP A CA 1
ATOM 2723 C C . ASP A 1 321 ? 85.185 -11.403 -92.276 1.00 53.09 321 ASP A C 1
ATOM 2725 O O . ASP A 1 321 ? 85.921 -11.613 -93.241 1.00 53.09 321 ASP A O 1
ATOM 2729 N N . HIS A 1 322 ? 85.601 -11.639 -91.034 1.00 44.34 322 HIS A N 1
ATOM 2730 C CA . HIS A 1 322 ? 86.829 -12.372 -90.746 1.00 44.34 322 HIS A CA 1
ATOM 2731 C C . HIS A 1 322 ? 86.537 -13.875 -90.741 1.00 44.34 322 HIS A C 1
ATOM 2733 O O . HIS A 1 322 ? 86.537 -14.528 -89.699 1.00 44.34 322 HIS A O 1
ATOM 2739 N N . THR A 1 323 ? 86.301 -14.451 -91.917 1.00 42.66 323 THR A N 1
ATOM 2740 C CA . THR A 1 323 ? 86.430 -15.900 -92.105 1.00 42.66 323 THR A CA 1
ATOM 2741 C C . THR A 1 323 ? 87.859 -16.259 -92.534 1.00 42.66 323 THR A C 1
ATOM 2743 O O . THR A 1 323 ? 88.185 -16.162 -93.711 1.00 42.66 323 THR A O 1
ATOM 2746 N N . LYS A 1 324 ? 88.632 -16.754 -91.548 1.00 43.41 324 LYS A N 1
ATOM 2747 C CA . LYS A 1 324 ? 89.738 -17.752 -91.591 1.00 43.41 324 LYS A CA 1
ATOM 2748 C C . LYS A 1 324 ? 91.128 -17.377 -92.166 1.00 43.41 324 LYS A C 1
ATOM 2750 O O . LYS A 1 324 ? 91.256 -17.217 -93.372 1.00 43.41 324 LYS A O 1
ATOM 2755 N N . LEU A 1 325 ? 92.180 -17.449 -91.324 1.00 36.41 325 LEU A N 1
ATOM 2756 C CA . LEU A 1 325 ? 93.295 -18.431 -91.404 1.00 36.41 325 LEU A CA 1
ATOM 2757 C C . LEU A 1 325 ? 94.197 -18.411 -90.133 1.00 36.41 325 LEU A C 1
ATOM 2759 O O . LEU A 1 325 ? 94.073 -17.517 -89.304 1.00 36.41 325 LEU A O 1
ATOM 2763 N N . GLU A 1 326 ? 95.036 -19.442 -90.005 1.00 39.06 326 GLU A N 1
ATOM 2764 C CA . GLU A 1 326 ? 95.595 -20.138 -88.829 1.00 39.06 326 GLU A CA 1
ATOM 2765 C C . GLU A 1 326 ? 96.809 -19.529 -88.069 1.00 39.06 326 GLU A C 1
ATOM 2767 O O . GLU A 1 326 ? 97.544 -18.689 -88.580 1.00 39.06 326 GLU A O 1
ATOM 2772 N N . ASP A 1 327 ? 97.005 -20.082 -86.857 1.00 36.66 327 ASP A N 1
ATOM 2773 C CA . ASP A 1 327 ? 98.227 -20.292 -86.049 1.00 36.66 327 ASP A CA 1
ATOM 2774 C C . ASP A 1 327 ? 98.995 -19.134 -85.366 1.00 36.66 327 ASP A C 1
ATOM 2776 O O . ASP A 1 327 ? 99.976 -18.592 -85.870 1.00 36.66 327 ASP A O 1
ATOM 2780 N N . SER A 1 328 ? 98.639 -18.861 -84.097 1.00 34.47 328 SER A N 1
ATOM 2781 C CA . SER A 1 328 ? 99.507 -19.018 -82.897 1.00 34.47 328 SER A CA 1
ATOM 2782 C C . SER A 1 328 ? 98.828 -18.460 -81.623 1.00 34.47 328 SER A C 1
ATOM 2784 O O . SER A 1 328 ? 98.414 -17.308 -81.544 1.00 34.47 328 SER A O 1
ATOM 2786 N N . SER A 1 329 ? 98.672 -19.313 -80.609 1.00 35.19 329 SER A N 1
ATOM 2787 C CA . SER A 1 329 ? 98.072 -19.063 -79.279 1.00 35.19 329 SER A CA 1
ATOM 2788 C C . SER A 1 329 ? 99.015 -18.338 -78.293 1.00 35.19 329 SER A C 1
ATOM 2790 O O . SER A 1 329 ? 100.224 -18.402 -78.512 1.00 35.19 329 SER A O 1
ATOM 2792 N N . PRO A 1 330 ? 98.575 -17.876 -77.094 1.00 42.91 330 PRO A N 1
ATOM 2793 C CA . PRO A 1 330 ? 97.239 -17.455 -76.645 1.00 42.91 330 PRO A CA 1
ATOM 2794 C C . PRO A 1 330 ? 97.267 -16.088 -75.909 1.00 42.91 330 PRO A C 1
ATOM 2796 O O . PRO A 1 330 ? 98.147 -15.823 -75.092 1.00 42.91 330 PRO A O 1
ATOM 2799 N N . LEU A 1 331 ? 96.234 -15.256 -76.057 1.00 27.30 331 LEU A N 1
ATOM 2800 C CA . LEU A 1 331 ? 95.872 -14.312 -74.994 1.00 27.30 331 LEU A CA 1
ATOM 2801 C C . LEU A 1 331 ? 94.370 -14.367 -74.747 1.00 27.30 331 LEU A C 1
ATOM 2803 O O . LEU A 1 331 ? 93.554 -14.276 -75.659 1.00 27.30 331 LEU A O 1
ATOM 2807 N N . SER A 1 332 ? 94.063 -14.606 -73.477 1.00 37.06 332 SER A N 1
ATOM 2808 C CA . SER A 1 332 ? 92.747 -14.816 -72.900 1.00 37.06 332 SER A CA 1
ATOM 2809 C C . SER A 1 332 ? 91.784 -13.686 -73.264 1.00 37.06 332 SER A C 1
ATOM 2811 O O . SER A 1 332 ? 91.817 -12.607 -72.677 1.00 37.06 332 SER A O 1
ATOM 2813 N N . CYS A 1 333 ? 90.900 -13.960 -74.216 1.00 31.92 333 CYS A N 1
ATOM 2814 C CA . CYS A 1 333 ? 89.700 -13.176 -74.447 1.00 31.92 333 CYS A CA 1
ATOM 2815 C C . CYS A 1 333 ? 88.524 -14.035 -73.989 1.00 31.92 333 CYS A C 1
ATOM 2817 O O . CYS A 1 333 ? 88.037 -14.889 -74.731 1.00 31.92 333 CYS A O 1
ATOM 2819 N N . HIS A 1 334 ? 88.080 -13.831 -72.748 1.00 33.44 334 HIS A N 1
ATOM 2820 C CA . HIS A 1 334 ? 86.764 -14.285 -72.319 1.00 33.44 334 HIS A CA 1
ATOM 2821 C C . HIS A 1 334 ? 85.707 -13.588 -73.178 1.00 33.44 334 HIS A C 1
ATOM 2823 O O . HIS A 1 334 ? 85.296 -12.460 -72.915 1.00 33.44 334 HIS A O 1
ATOM 2829 N N . ILE A 1 335 ? 85.258 -14.291 -74.213 1.00 37.41 335 ILE A N 1
ATOM 2830 C CA . ILE A 1 335 ? 83.918 -14.119 -74.753 1.00 37.41 335 ILE A C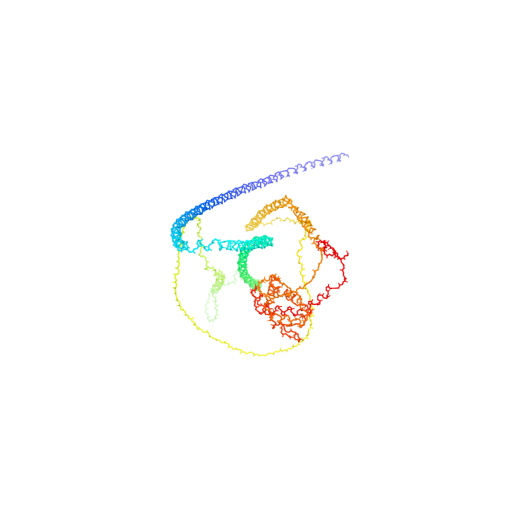A 1
ATOM 2831 C C . ILE A 1 335 ? 82.978 -14.519 -73.613 1.00 37.41 335 ILE A C 1
ATOM 2833 O O . ILE A 1 335 ? 82.749 -15.703 -73.376 1.00 37.41 335 ILE A O 1
ATOM 2837 N N . LEU A 1 336 ? 82.478 -13.536 -72.862 1.00 32.19 336 LEU A N 1
ATOM 2838 C CA . LEU A 1 336 ? 81.322 -13.752 -72.003 1.00 32.19 336 LEU A CA 1
ATOM 2839 C C . LEU A 1 336 ? 80.106 -13.855 -72.917 1.00 32.19 336 LEU A C 1
ATOM 2841 O O . LEU A 1 336 ? 79.573 -12.876 -73.438 1.00 32.19 336 LEU A O 1
ATOM 2845 N N . THR A 1 337 ? 79.751 -15.107 -73.160 1.00 34.78 337 THR A N 1
ATOM 2846 C CA . THR A 1 337 ? 78.492 -15.557 -73.721 1.00 34.78 337 THR A CA 1
ATOM 2847 C C . THR A 1 337 ? 77.307 -14.878 -73.045 1.00 34.78 337 THR A C 1
ATOM 2849 O O . THR A 1 337 ? 77.307 -14.587 -71.851 1.00 34.78 337 THR A O 1
ATOM 2852 N N . ILE A 1 338 ? 76.265 -14.675 -73.840 1.00 42.62 338 ILE A N 1
ATOM 2853 C CA . ILE A 1 338 ? 74.918 -14.296 -73.428 1.00 42.62 338 ILE A CA 1
ATOM 2854 C C . ILE A 1 338 ? 74.396 -15.355 -72.435 1.00 42.62 338 ILE A C 1
ATOM 2856 O O . ILE A 1 338 ? 73.804 -16.347 -72.840 1.00 42.62 338 ILE A O 1
ATOM 2860 N N . SER A 1 339 ? 74.667 -15.181 -71.140 1.00 45.88 339 SER A N 1
ATOM 2861 C CA . SER A 1 339 ? 74.021 -15.934 -70.049 1.00 45.88 339 SER A CA 1
ATOM 2862 C C . SER A 1 339 ? 73.803 -15.122 -68.766 1.00 45.88 339 SER A C 1
ATOM 2864 O O . SER A 1 339 ? 73.210 -15.635 -67.824 1.00 45.88 339 SER A O 1
ATOM 2866 N N . ASP A 1 340 ? 74.198 -13.845 -68.717 1.00 43.59 340 ASP A N 1
ATOM 2867 C CA . ASP A 1 340 ? 73.980 -13.006 -67.524 1.00 43.59 340 ASP A CA 1
ATOM 2868 C C . ASP A 1 340 ? 72.633 -12.261 -67.523 1.00 43.59 340 ASP A C 1
ATOM 2870 O O . ASP A 1 340 ? 72.213 -11.732 -66.492 1.00 43.59 340 ASP A O 1
ATOM 2874 N N . ARG A 1 341 ? 71.898 -12.237 -68.649 1.00 44.06 341 ARG A N 1
ATOM 2875 C CA . ARG A 1 341 ? 70.534 -11.671 -68.672 1.00 44.06 341 ARG A CA 1
ATOM 2876 C C . ARG A 1 341 ? 69.523 -12.561 -67.949 1.00 44.06 341 ARG A C 1
ATOM 2878 O O . ARG A 1 341 ? 68.651 -12.020 -67.274 1.00 44.06 341 ARG A O 1
ATOM 2885 N N . ASP A 1 342 ? 69.662 -13.882 -68.019 1.00 45.06 342 ASP A N 1
ATOM 2886 C CA . ASP A 1 342 ? 68.694 -14.803 -67.407 1.00 45.06 342 ASP A CA 1
ATOM 2887 C C . ASP A 1 342 ? 68.796 -14.833 -65.878 1.00 45.06 342 ASP A C 1
ATOM 2889 O O . ASP A 1 342 ? 67.779 -14.944 -65.196 1.00 45.06 342 ASP A O 1
ATOM 2893 N N . ILE A 1 343 ? 69.989 -14.599 -65.323 1.00 48.59 343 ILE A N 1
ATOM 2894 C CA . ILE A 1 343 ? 70.190 -14.468 -63.873 1.00 48.59 343 ILE A CA 1
ATOM 2895 C C . ILE A 1 343 ? 69.599 -13.141 -63.364 1.00 48.59 343 ILE A C 1
ATOM 2897 O O . ILE A 1 343 ? 69.003 -13.099 -62.289 1.00 48.59 343 ILE A O 1
ATOM 2901 N N . PHE A 1 344 ? 69.669 -12.063 -64.154 1.00 46.34 344 PHE A N 1
ATOM 2902 C CA . PHE A 1 344 ? 69.063 -10.777 -63.789 1.00 46.34 344 PHE A CA 1
ATOM 2903 C C . PHE A 1 344 ? 67.529 -10.809 -63.839 1.00 46.34 344 PHE A C 1
ATOM 2905 O O . PHE A 1 344 ? 66.886 -10.288 -62.930 1.00 46.34 344 PHE A O 1
ATOM 2912 N N . TYR A 1 345 ? 66.930 -11.450 -64.851 1.00 48.66 345 TYR A N 1
ATOM 2913 C CA . TYR A 1 345 ? 65.472 -11.606 -64.930 1.00 48.66 345 TYR A CA 1
ATOM 2914 C C . TYR A 1 345 ? 64.934 -12.603 -63.891 1.00 48.66 345 TYR A C 1
ATOM 2916 O O . TYR A 1 345 ? 63.872 -12.349 -63.325 1.00 48.66 345 TYR A O 1
ATOM 2924 N N . GLN A 1 346 ? 65.674 -13.665 -63.549 1.00 46.75 346 GLN A N 1
ATOM 2925 C CA . GLN A 1 346 ? 65.308 -14.555 -62.440 1.00 46.75 346 GLN A CA 1
ATOM 2926 C C . GLN A 1 346 ? 65.400 -13.868 -61.074 1.00 46.75 346 GLN A C 1
ATOM 2928 O O . GLN A 1 346 ? 64.447 -13.943 -60.305 1.00 46.75 346 GLN A O 1
ATOM 2933 N N . CYS A 1 347 ? 66.477 -13.137 -60.776 1.00 50.16 347 CYS A N 1
ATOM 2934 C CA . CYS A 1 347 ? 66.597 -12.417 -59.504 1.00 50.16 347 CYS A CA 1
ATOM 2935 C C . CYS A 1 347 ? 65.563 -11.287 -59.369 1.00 50.16 347 CYS A C 1
ATOM 2937 O O . CYS A 1 347 ? 65.071 -11.042 -58.269 1.00 50.16 347 CYS A O 1
ATOM 2939 N N . PHE A 1 348 ? 65.179 -10.628 -60.469 1.00 47.56 348 PHE A N 1
ATOM 2940 C CA . PHE A 1 348 ? 64.138 -9.596 -60.450 1.00 47.56 348 PHE A CA 1
ATOM 2941 C C . PHE A 1 348 ? 62.734 -10.193 -60.271 1.00 47.56 348 PHE A C 1
ATOM 2943 O O . PHE A 1 348 ? 61.930 -9.634 -59.530 1.00 47.56 348 PHE A O 1
ATOM 2950 N N . ILE A 1 349 ? 62.445 -11.349 -60.883 1.00 53.53 349 ILE A N 1
ATOM 2951 C CA . ILE A 1 349 ? 61.175 -12.071 -60.700 1.00 53.53 349 ILE A CA 1
ATOM 2952 C C . ILE A 1 349 ? 61.081 -12.670 -59.292 1.00 53.53 349 ILE A C 1
ATOM 2954 O O . ILE A 1 349 ? 60.031 -12.556 -58.668 1.00 53.53 349 ILE A O 1
ATOM 2958 N N . VAL A 1 350 ? 62.164 -13.229 -58.745 1.00 58.25 350 VAL A N 1
ATOM 2959 C CA . VAL A 1 350 ? 62.189 -13.753 -57.369 1.00 58.25 350 VAL A CA 1
ATOM 2960 C C . VAL A 1 350 ? 62.049 -12.616 -56.352 1.00 58.25 350 VAL A C 1
ATOM 2962 O O . VAL A 1 350 ? 61.208 -12.713 -55.467 1.00 58.25 350 VAL A O 1
ATOM 2965 N N . ALA A 1 351 ? 62.742 -11.484 -56.523 1.00 57.09 351 ALA A N 1
ATOM 2966 C CA . ALA A 1 351 ? 62.586 -10.324 -55.639 1.00 57.09 351 ALA A CA 1
ATOM 2967 C C . ALA A 1 351 ? 61.190 -9.673 -55.734 1.00 57.09 351 ALA A C 1
ATOM 2969 O O . ALA A 1 351 ? 60.638 -9.243 -54.719 1.00 57.09 351 ALA A O 1
ATOM 2970 N N . PHE A 1 352 ? 60.592 -9.627 -56.930 1.00 52.28 352 PHE A N 1
ATOM 2971 C CA . PHE A 1 352 ? 59.234 -9.116 -57.141 1.00 52.28 352 PHE A CA 1
ATOM 2972 C C . PHE A 1 352 ? 58.168 -10.056 -56.552 1.00 52.28 352 PHE A C 1
ATOM 2974 O O . PHE A 1 352 ? 57.253 -9.590 -55.875 1.00 52.28 352 PHE A O 1
ATOM 2981 N N . LEU A 1 353 ? 58.315 -11.375 -56.720 1.00 54.50 353 LEU A N 1
ATOM 2982 C CA . LEU A 1 353 ? 57.422 -12.380 -56.131 1.00 54.50 353 LEU A CA 1
ATOM 2983 C C . LEU A 1 353 ? 57.570 -12.475 -54.607 1.00 54.50 353 LEU A C 1
ATOM 2985 O O . LEU A 1 353 ? 56.584 -12.688 -53.909 1.00 54.50 353 LEU A O 1
ATOM 2989 N N . GLU A 1 354 ? 58.766 -12.261 -54.063 1.00 55.00 354 GLU A N 1
ATOM 2990 C CA . GLU A 1 354 ? 59.021 -12.297 -52.619 1.00 55.00 354 GLU A CA 1
ATOM 2991 C C . GLU A 1 354 ? 58.582 -11.003 -51.911 1.00 55.00 354 GLU A C 1
ATOM 2993 O O . GLU A 1 354 ? 58.134 -11.037 -50.763 1.00 55.00 354 GLU A O 1
ATOM 2998 N N . SER A 1 355 ? 58.600 -9.866 -52.618 1.00 60.16 355 SER A N 1
ATOM 2999 C CA . SER A 1 355 ? 57.988 -8.613 -52.159 1.00 60.16 355 SER A CA 1
ATOM 3000 C C . SER A 1 355 ? 56.453 -8.657 -52.242 1.00 60.16 355 SER A C 1
ATOM 3002 O O . SER A 1 355 ? 55.796 -8.228 -51.294 1.00 60.16 355 SER A O 1
ATOM 3004 N N . ALA A 1 356 ? 55.883 -9.261 -53.293 1.00 48.28 356 ALA A N 1
ATOM 3005 C CA . ALA A 1 356 ? 54.442 -9.513 -53.411 1.00 48.28 356 ALA A CA 1
ATOM 3006 C C . ALA A 1 356 ? 53.933 -10.544 -52.383 1.00 48.28 356 ALA A C 1
ATOM 3008 O O . ALA A 1 356 ? 52.844 -10.385 -51.835 1.00 48.28 356 ALA A O 1
ATOM 3009 N N . ARG A 1 357 ? 54.740 -11.561 -52.044 1.00 58.34 357 ARG A N 1
ATOM 3010 C CA . ARG A 1 357 ? 54.449 -12.512 -50.957 1.00 58.34 357 ARG A CA 1
ATOM 3011 C C . ARG A 1 357 ? 54.454 -11.826 -49.587 1.00 58.34 357 ARG A C 1
ATOM 3013 O O . ARG A 1 357 ? 53.529 -12.031 -48.815 1.00 58.34 357 ARG A O 1
ATOM 3020 N N . LYS A 1 358 ? 55.417 -10.937 -49.308 1.00 52.59 358 LYS A N 1
ATOM 3021 C CA . LYS A 1 358 ? 55.455 -10.163 -48.049 1.00 52.59 358 LYS A CA 1
ATOM 3022 C C . LYS A 1 358 ? 54.338 -9.117 -47.923 1.00 52.59 358 LYS A C 1
ATOM 3024 O O . LYS A 1 358 ? 53.930 -8.834 -46.800 1.00 52.59 358 LYS A O 1
ATOM 3029 N N . SER A 1 359 ? 53.821 -8.557 -49.024 1.00 51.47 359 SER A N 1
ATOM 3030 C CA . SER A 1 359 ? 52.639 -7.675 -48.978 1.00 51.47 359 SER A CA 1
ATOM 3031 C C . SER A 1 359 ? 51.317 -8.445 -48.886 1.00 51.47 359 SER A C 1
ATOM 3033 O O . SER A 1 359 ? 50.344 -7.912 -48.360 1.00 51.47 359 SER A O 1
ATOM 3035 N N . ALA A 1 360 ? 51.269 -9.689 -49.378 1.00 46.44 360 ALA A N 1
ATOM 3036 C CA . ALA A 1 360 ? 50.119 -10.581 -49.228 1.00 46.44 360 ALA A CA 1
ATOM 3037 C C . ALA A 1 360 ? 50.048 -11.216 -47.822 1.00 46.44 360 ALA A C 1
ATOM 3039 O O . ALA A 1 360 ? 48.964 -11.281 -47.247 1.00 46.44 360 ALA A O 1
ATOM 3040 N N . ASP A 1 361 ? 51.191 -11.574 -47.222 1.00 43.38 361 ASP A N 1
ATOM 3041 C CA . ASP A 1 361 ? 51.275 -12.145 -45.865 1.00 43.38 361 ASP A CA 1
ATOM 3042 C C . ASP A 1 361 ? 50.928 -11.126 -44.753 1.00 43.38 361 ASP A C 1
ATOM 3044 O O . ASP A 1 361 ? 50.597 -11.516 -43.635 1.00 43.38 361 ASP A O 1
ATOM 3048 N N . ALA A 1 362 ? 50.931 -9.818 -45.042 1.00 43.09 362 ALA A N 1
ATOM 3049 C CA . ALA A 1 362 ? 50.469 -8.783 -44.107 1.00 43.09 362 ALA A CA 1
ATOM 3050 C C . ALA A 1 362 ? 48.936 -8.598 -44.092 1.00 43.09 362 ALA A C 1
ATOM 3052 O O . ALA A 1 362 ? 48.414 -7.938 -43.196 1.00 43.09 362 ALA A O 1
ATOM 3053 N N . ASN A 1 363 ? 48.214 -9.197 -45.049 1.00 44.78 363 ASN A N 1
ATOM 3054 C CA . ASN A 1 363 ? 46.762 -9.060 -45.207 1.00 44.78 363 ASN A CA 1
ATOM 3055 C C . ASN A 1 363 ? 45.977 -10.361 -44.959 1.00 44.78 363 ASN A C 1
ATOM 3057 O O . ASN A 1 363 ? 44.801 -10.436 -45.305 1.00 44.78 363 ASN A O 1
ATOM 3061 N N . TYR A 1 364 ? 46.579 -11.361 -44.306 1.00 37.59 364 TYR A N 1
ATOM 3062 C CA . TYR A 1 364 ? 45.858 -12.536 -43.801 1.00 37.59 364 TYR A CA 1
ATOM 3063 C C . TYR A 1 364 ? 46.355 -12.963 -42.410 1.00 37.59 364 TYR A C 1
ATOM 3065 O O . TYR A 1 364 ? 46.928 -14.025 -42.209 1.00 37.59 364 TYR A O 1
ATOM 3073 N N . TYR A 1 365 ? 46.057 -12.130 -41.414 1.00 33.72 365 TYR A N 1
ATOM 3074 C CA . TYR A 1 365 ? 45.505 -12.632 -40.154 1.00 33.72 365 TYR A CA 1
ATOM 3075 C C . TYR A 1 365 ? 44.135 -11.983 -39.982 1.00 33.72 365 TYR A C 1
ATOM 3077 O O . TYR A 1 365 ? 43.951 -11.015 -39.248 1.00 33.72 365 TYR A O 1
ATOM 3085 N N . THR A 1 366 ? 43.161 -12.493 -40.733 1.00 37.81 366 THR A N 1
ATOM 3086 C CA . THR A 1 366 ? 41.758 -12.312 -40.384 1.00 37.81 366 THR A CA 1
ATOM 3087 C C . THR A 1 366 ? 41.503 -13.045 -39.075 1.00 37.81 366 THR A C 1
ATOM 3089 O O . THR A 1 366 ? 41.677 -14.259 -38.988 1.00 37.81 366 THR A O 1
ATOM 3092 N N . THR A 1 367 ? 41.057 -12.284 -38.081 1.00 42.44 367 THR A N 1
ATOM 3093 C CA . THR A 1 367 ? 39.986 -12.681 -37.163 1.00 42.44 367 THR A CA 1
ATOM 3094 C C . THR A 1 367 ? 39.097 -13.762 -37.780 1.00 42.44 367 THR A C 1
ATOM 3096 O O . THR A 1 367 ? 38.423 -13.467 -38.766 1.00 42.44 367 THR A O 1
ATOM 3099 N N . ASN A 1 368 ? 39.126 -14.981 -37.231 1.00 32.03 368 ASN A N 1
ATOM 3100 C CA . ASN A 1 368 ? 38.051 -15.978 -37.318 1.00 32.03 368 ASN A CA 1
ATOM 3101 C C . ASN A 1 368 ? 38.335 -17.186 -36.402 1.00 32.03 368 ASN A C 1
ATOM 3103 O O . ASN A 1 368 ? 38.735 -18.242 -36.869 1.00 32.03 368 ASN A O 1
ATOM 3107 N N . GLU A 1 369 ? 38.113 -16.996 -35.103 1.00 33.38 369 GLU A N 1
ATOM 3108 C CA . GLU A 1 369 ? 37.241 -17.804 -34.225 1.00 33.38 369 GLU A CA 1
ATOM 3109 C C . GLU A 1 369 ? 36.701 -16.740 -33.241 1.00 33.38 369 GLU A C 1
ATOM 3111 O O . GLU A 1 369 ? 37.489 -16.036 -32.624 1.00 33.38 369 GLU A O 1
ATOM 3116 N N . ASP A 1 370 ? 35.451 -16.274 -33.281 1.00 36.81 370 ASP A N 1
ATOM 3117 C CA . ASP A 1 370 ? 34.217 -17.003 -33.017 1.00 36.81 370 ASP A CA 1
ATOM 3118 C C . ASP A 1 370 ? 33.019 -16.354 -33.729 1.00 36.81 370 ASP A C 1
ATOM 3120 O O . ASP A 1 370 ? 32.567 -15.271 -33.353 1.00 36.81 370 ASP A O 1
ATOM 3124 N N . ARG A 1 371 ? 32.435 -17.043 -34.715 1.00 32.38 371 ARG A N 1
ATOM 3125 C CA . ARG A 1 371 ? 31.013 -16.901 -35.078 1.00 32.38 371 ARG A CA 1
ATOM 3126 C C . ARG A 1 371 ? 30.495 -18.203 -35.689 1.00 32.38 371 ARG A C 1
ATOM 3128 O O . ARG A 1 371 ? 30.380 -18.340 -36.902 1.00 32.38 371 ARG A O 1
ATOM 3135 N N . LEU A 1 372 ? 30.079 -19.122 -34.823 1.00 35.25 372 LEU A N 1
ATOM 3136 C CA . LEU A 1 372 ? 29.008 -20.071 -35.120 1.00 35.25 372 LEU A CA 1
ATOM 3137 C C . LEU A 1 372 ? 27.912 -19.922 -34.065 1.00 35.25 372 LEU A C 1
ATOM 3139 O O . LEU A 1 372 ? 27.935 -20.563 -33.023 1.00 35.25 372 LEU A O 1
ATOM 3143 N N . ASN A 1 373 ? 26.934 -19.068 -34.363 1.00 28.56 373 ASN A N 1
ATOM 3144 C CA . ASN A 1 373 ? 25.533 -19.416 -34.144 1.00 28.56 373 ASN A CA 1
ATOM 3145 C C . ASN A 1 373 ? 24.636 -18.488 -34.973 1.00 28.56 373 ASN A C 1
ATOM 3147 O O . ASN A 1 373 ? 24.316 -17.369 -34.577 1.00 28.56 373 ASN A O 1
ATOM 3151 N N . CYS A 1 374 ? 24.244 -18.959 -36.158 1.00 30.14 374 CYS A N 1
ATOM 3152 C CA . CYS A 1 374 ? 23.155 -18.370 -36.929 1.00 30.14 374 CYS A CA 1
ATOM 3153 C C . CYS A 1 374 ? 21.839 -19.085 -36.591 1.00 30.14 374 CYS A C 1
ATOM 3155 O O . CYS A 1 374 ? 21.666 -20.258 -36.899 1.00 30.14 374 CYS A O 1
ATOM 3157 N N . GLY A 1 375 ? 20.926 -18.327 -35.980 1.00 28.22 375 GLY A N 1
ATOM 3158 C CA . GLY A 1 375 ? 19.484 -18.285 -36.244 1.00 28.22 375 GLY A CA 1
ATOM 3159 C C . GLY A 1 375 ? 18.658 -19.576 -36.277 1.00 28.22 375 GLY A C 1
ATOM 3160 O O . GLY A 1 375 ? 18.639 -20.289 -37.275 1.00 28.22 375 GLY A O 1
ATOM 3161 N N . LYS A 1 376 ? 17.749 -19.709 -35.301 1.00 28.83 376 LYS A N 1
ATOM 3162 C CA . LYS A 1 376 ? 16.380 -20.187 -35.558 1.00 28.83 376 LYS A CA 1
ATOM 3163 C C . LYS A 1 376 ? 15.363 -19.304 -34.830 1.00 28.83 376 LYS A C 1
ATOM 3165 O O . LYS A 1 376 ? 15.413 -19.154 -33.616 1.00 28.83 376 LYS A O 1
ATOM 3170 N N . ARG A 1 377 ? 14.434 -18.727 -35.598 1.00 31.30 377 ARG A N 1
ATOM 3171 C CA . ARG A 1 377 ? 13.151 -18.194 -35.115 1.00 31.30 377 ARG A CA 1
ATOM 3172 C C . ARG A 1 377 ? 12.156 -19.352 -34.974 1.00 31.30 377 ARG A C 1
ATOM 3174 O O . ARG A 1 377 ? 12.023 -20.123 -35.916 1.00 31.30 377 ARG A O 1
ATOM 3181 N N . GLN A 1 378 ? 11.386 -19.379 -33.887 1.00 30.52 378 GLN A N 1
ATOM 3182 C CA . GLN A 1 378 ? 10.001 -19.883 -33.815 1.00 30.52 378 GLN A CA 1
ATOM 3183 C C . GLN A 1 378 ? 9.403 -19.342 -32.504 1.00 30.52 378 GLN A C 1
ATOM 3185 O O . GLN A 1 378 ? 9.976 -19.539 -31.443 1.00 30.52 378 GLN A O 1
ATOM 3190 N N . ARG A 1 379 ? 8.513 -18.347 -32.570 1.00 25.16 379 ARG A N 1
ATOM 3191 C CA . ARG A 1 379 ? 7.040 -18.436 -32.633 1.00 25.16 379 ARG A CA 1
ATOM 3192 C C . ARG A 1 379 ? 6.423 -19.087 -31.384 1.00 25.16 379 ARG A C 1
ATOM 3194 O O . ARG A 1 379 ? 6.648 -20.252 -31.095 1.00 25.16 379 ARG A O 1
ATOM 3201 N N . SER A 1 380 ? 5.624 -18.266 -30.707 1.00 25.59 380 SER A N 1
ATOM 3202 C CA . SER A 1 380 ? 4.720 -18.523 -29.584 1.00 25.59 380 SER A CA 1
ATOM 3203 C C . SER A 1 380 ? 3.921 -19.827 -29.652 1.00 25.59 380 SER A C 1
ATOM 3205 O O . SER A 1 380 ? 3.397 -20.151 -30.717 1.00 25.59 380 SER A O 1
ATOM 3207 N N . LEU A 1 381 ? 3.658 -20.425 -28.484 1.00 26.41 381 LEU A N 1
ATOM 3208 C CA . LEU A 1 381 ? 2.318 -20.845 -28.054 1.00 26.41 381 LEU A CA 1
ATOM 3209 C C . LEU A 1 381 ? 2.263 -21.004 -26.526 1.00 26.41 381 LEU A C 1
ATOM 3211 O O . LEU A 1 381 ? 3.278 -21.063 -25.842 1.00 26.41 381 LEU A O 1
ATOM 3215 N N . ASN A 1 382 ? 1.035 -20.966 -26.034 1.00 23.88 382 ASN A N 1
ATOM 3216 C CA . ASN A 1 382 ? 0.592 -20.552 -24.714 1.00 23.88 382 ASN A CA 1
ATOM 3217 C C . ASN A 1 382 ? 0.226 -21.769 -23.831 1.00 23.88 382 ASN A C 1
ATOM 3219 O O . ASN A 1 382 ? -0.120 -22.820 -24.362 1.00 23.88 382 ASN A O 1
ATOM 3223 N N . THR A 1 383 ? 0.171 -21.536 -22.511 1.00 24.39 383 THR A N 1
ATOM 3224 C CA . THR A 1 383 ? -0.687 -22.224 -21.511 1.00 24.39 383 THR A CA 1
ATOM 3225 C C . THR A 1 383 ? -0.352 -23.682 -21.128 1.00 24.39 383 THR A C 1
ATOM 3227 O O . THR A 1 383 ? -0.469 -24.579 -21.954 1.00 24.39 383 THR A O 1
ATOM 3230 N N . ARG A 1 384 ? -0.126 -23.971 -19.831 1.00 23.75 384 ARG A N 1
ATOM 3231 C CA . ARG A 1 384 ? -1.156 -24.449 -18.870 1.00 23.75 384 ARG A CA 1
ATOM 3232 C C . ARG A 1 384 ? -0.562 -24.791 -17.483 1.00 23.75 384 ARG A C 1
ATOM 3234 O O . ARG A 1 384 ? 0.494 -25.398 -17.400 1.00 23.75 384 ARG A O 1
ATOM 3241 N N . TYR A 1 385 ? -1.294 -24.350 -16.454 1.00 24.06 385 TYR A N 1
ATOM 3242 C CA . TYR A 1 385 ? -1.432 -24.815 -15.060 1.00 24.06 385 TYR A CA 1
ATOM 3243 C C . TYR A 1 385 ? -0.616 -26.021 -14.560 1.00 24.06 385 TYR A C 1
ATOM 3245 O O . TYR A 1 385 ? -0.607 -27.062 -15.208 1.00 24.06 385 TYR A O 1
ATOM 3253 N N . SER A 1 386 ? -0.158 -25.921 -13.303 1.00 24.39 386 SER A N 1
ATOM 3254 C CA . SER A 1 386 ? -0.633 -26.698 -12.123 1.00 24.39 386 SER A CA 1
ATOM 3255 C C . SER A 1 386 ? 0.543 -26.870 -11.141 1.00 24.39 386 SER A C 1
ATOM 3257 O O . SER A 1 386 ? 1.586 -27.351 -11.561 1.00 24.39 386 SER A O 1
ATOM 3259 N N . SER A 1 387 ? 0.545 -26.211 -9.976 1.00 26.45 387 SER A N 1
ATOM 3260 C CA . SER A 1 387 ? 0.026 -26.664 -8.658 1.00 26.45 387 SER A CA 1
ATOM 3261 C C . SER A 1 387 ? 0.961 -27.642 -7.932 1.00 26.45 387 SER A C 1
ATOM 3263 O O . SER A 1 387 ? 1.543 -28.494 -8.587 1.00 26.45 387 SER A O 1
ATOM 3265 N N . GLU A 1 388 ? 0.966 -27.535 -6.594 1.00 26.80 388 GLU A N 1
ATOM 3266 C CA . GLU A 1 388 ? 1.557 -28.415 -5.553 1.00 26.80 388 GLU A CA 1
ATOM 3267 C C . GLU A 1 388 ? 2.974 -27.993 -5.105 1.00 26.80 388 GLU A C 1
ATOM 3269 O O . GLU A 1 388 ? 3.901 -27.949 -5.908 1.00 26.80 388 GLU A O 1
ATOM 3274 N N . GLU A 1 389 ? 3.178 -27.380 -3.929 1.00 24.98 389 GLU A N 1
ATOM 3275 C CA . GLU A 1 389 ? 2.933 -27.768 -2.512 1.00 24.98 389 GLU A CA 1
ATOM 3276 C C . GLU A 1 389 ? 4.052 -28.627 -1.884 1.00 24.98 389 GLU A C 1
ATOM 3278 O O . GLU A 1 389 ? 4.525 -29.574 -2.501 1.00 24.98 389 GLU A O 1
ATOM 3283 N N . GLU A 1 390 ? 4.402 -28.253 -0.635 1.00 28.22 390 GLU A N 1
ATOM 3284 C CA . GLU A 1 390 ? 5.071 -29.043 0.430 1.00 28.22 390 GLU A CA 1
ATOM 3285 C C . GLU A 1 390 ? 6.559 -29.445 0.244 1.00 28.22 390 GLU A C 1
ATOM 3287 O O . GLU A 1 390 ? 7.037 -29.649 -0.862 1.00 28.22 390 GLU A O 1
ATOM 3292 N N . GLU A 1 391 ? 7.432 -29.628 1.246 1.00 25.23 391 GLU A N 1
ATOM 3293 C CA . GLU A 1 391 ? 7.568 -29.315 2.682 1.00 25.23 391 GLU A CA 1
ATOM 3294 C C . GLU A 1 391 ? 9.011 -29.758 3.103 1.00 25.23 391 GLU A C 1
ATOM 3296 O O . GLU A 1 391 ? 9.597 -30.630 2.470 1.00 25.23 391 GLU A O 1
ATOM 3301 N N . ILE A 1 392 ? 9.556 -29.164 4.181 1.00 25.66 392 ILE A N 1
ATOM 3302 C CA . ILE A 1 392 ? 10.440 -29.738 5.244 1.00 25.66 392 ILE A CA 1
ATOM 3303 C C . ILE A 1 392 ? 11.818 -30.409 4.909 1.00 25.66 392 ILE A C 1
ATOM 3305 O O . ILE A 1 392 ? 11.882 -31.516 4.395 1.00 25.66 392 ILE A O 1
ATOM 3309 N N . ASP A 1 393 ? 12.908 -29.721 5.331 1.00 22.61 393 ASP A N 1
ATOM 3310 C CA . ASP A 1 393 ? 14.104 -30.073 6.183 1.00 22.61 393 ASP A CA 1
ATOM 3311 C C . ASP A 1 393 ? 14.669 -31.538 6.292 1.00 22.61 393 ASP A C 1
ATOM 3313 O O . ASP A 1 393 ? 13.960 -32.482 5.966 1.00 22.61 393 ASP A O 1
ATOM 3317 N N . PRO A 1 394 ? 15.845 -31.862 6.920 1.00 39.91 394 PRO A N 1
ATOM 3318 C CA . PRO A 1 394 ? 17.129 -31.164 7.185 1.00 39.91 394 PRO A CA 1
ATOM 3319 C C . PRO A 1 394 ? 18.434 -31.985 6.876 1.00 39.91 394 PRO A C 1
ATOM 3321 O O . PRO A 1 394 ? 18.451 -33.212 6.794 1.00 39.91 394 PRO A O 1
ATOM 3324 N N . SER A 1 395 ? 19.586 -31.295 6.994 1.00 27.62 395 SER A N 1
ATOM 3325 C CA . SER A 1 395 ? 20.876 -31.734 7.611 1.00 27.62 395 SER A CA 1
ATOM 3326 C C . SER A 1 395 ? 22.048 -32.395 6.831 1.00 27.62 395 SER A C 1
ATOM 3328 O O . SER A 1 395 ? 21.895 -33.313 6.035 1.00 27.62 395 SER A O 1
ATOM 3330 N N . ARG A 1 396 ? 23.256 -31.992 7.308 1.00 29.14 396 ARG A N 1
ATOM 3331 C CA . ARG A 1 396 ? 24.629 -32.582 7.265 1.00 29.14 396 ARG A CA 1
ATOM 3332 C C . ARG A 1 396 ? 25.521 -32.235 6.057 1.00 29.14 396 ARG A C 1
ATOM 3334 O O . ARG A 1 396 ? 25.068 -32.229 4.932 1.00 29.14 396 ARG A O 1
ATOM 3341 N N . SER A 1 397 ? 26.844 -32.038 6.157 1.00 26.39 397 SER A N 1
ATOM 3342 C CA . SER A 1 397 ? 27.809 -31.747 7.236 1.00 26.39 397 SER A CA 1
ATOM 3343 C C . SER A 1 397 ? 29.220 -31.640 6.608 1.00 26.39 397 SER A C 1
ATOM 3345 O O . SER A 1 397 ? 29.592 -32.519 5.842 1.00 26.39 397 SER A O 1
ATOM 3347 N N . ALA A 1 398 ? 30.007 -30.637 7.022 1.00 28.56 398 ALA A N 1
ATOM 3348 C CA . ALA A 1 398 ? 31.468 -30.635 7.263 1.00 28.56 398 ALA A CA 1
ATOM 3349 C C . ALA A 1 398 ? 32.501 -31.145 6.214 1.00 28.56 398 ALA A C 1
ATOM 3351 O O . ALA A 1 398 ? 32.563 -32.333 5.916 1.00 28.56 398 ALA A O 1
ATOM 3352 N N . LYS A 1 399 ? 33.496 -30.288 5.891 1.00 29.62 399 LYS A N 1
ATOM 3353 C CA . LYS A 1 399 ? 34.954 -30.407 6.230 1.00 29.62 399 LYS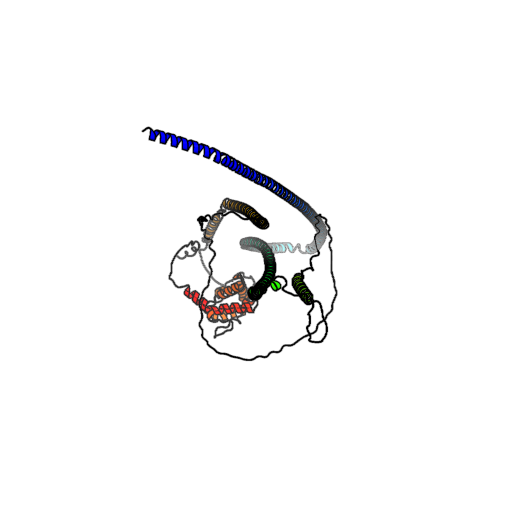 A CA 1
ATOM 3354 C C . LYS A 1 399 ? 35.779 -29.361 5.440 1.00 29.62 399 LYS A C 1
ATOM 3356 O O . LYS A 1 399 ? 35.794 -29.377 4.222 1.00 29.62 399 LYS A O 1
ATOM 3361 N N . ARG A 1 400 ? 36.338 -28.343 6.112 1.00 28.61 400 ARG A N 1
ATOM 3362 C CA . ARG A 1 400 ? 37.760 -28.187 6.526 1.00 28.61 400 ARG A CA 1
ATOM 3363 C C . ARG A 1 400 ? 38.808 -28.209 5.394 1.00 28.61 400 ARG A C 1
ATOM 3365 O O . ARG A 1 400 ? 39.157 -29.288 4.930 1.00 28.61 400 ARG A O 1
ATOM 3372 N N . LYS A 1 401 ? 39.503 -27.078 5.196 1.00 27.23 401 LYS A N 1
ATOM 3373 C CA . LYS A 1 401 ? 40.963 -26.979 5.422 1.00 27.23 401 LYS A CA 1
ATOM 3374 C C . LYS A 1 401 ? 41.417 -25.517 5.571 1.00 27.23 401 LYS A C 1
ATOM 3376 O O . LYS A 1 401 ? 41.021 -24.658 4.797 1.00 27.23 401 LYS A O 1
ATOM 3381 N N . ALA A 1 402 ? 42.201 -25.287 6.620 1.00 26.53 402 ALA A N 1
ATOM 3382 C CA . ALA A 1 402 ? 42.867 -24.045 7.015 1.00 26.53 402 ALA A CA 1
ATOM 3383 C C . ALA A 1 402 ? 44.347 -24.058 6.568 1.00 26.53 402 ALA A C 1
ATOM 3385 O O . ALA A 1 402 ? 44.732 -25.033 5.920 1.00 26.53 402 ALA A O 1
ATOM 3386 N N . VAL A 1 403 ? 45.132 -23.075 7.075 1.00 27.86 403 VAL A N 1
ATOM 3387 C CA . VAL A 1 403 ? 46.624 -22.937 7.139 1.00 27.86 403 VAL A CA 1
ATOM 3388 C C . VAL A 1 403 ? 47.157 -21.976 6.048 1.00 27.86 403 VAL A C 1
ATOM 3390 O O . VAL A 1 403 ? 46.935 -22.257 4.880 1.00 27.86 403 VAL A O 1
ATOM 3393 N N . ASN A 1 404 ? 47.816 -20.818 6.272 1.00 28.47 404 ASN A N 1
ATOM 3394 C CA . ASN A 1 404 ? 48.552 -20.150 7.381 1.00 28.47 404 ASN A CA 1
ATOM 3395 C C . ASN A 1 404 ? 48.519 -18.601 7.156 1.00 28.47 404 ASN A C 1
ATOM 3397 O O . ASN A 1 404 ? 48.418 -18.191 6.005 1.00 28.47 404 ASN A O 1
ATOM 3401 N N . ALA A 1 405 ? 48.430 -17.682 8.140 1.00 24.50 405 ALA A N 1
ATOM 3402 C CA . ALA A 1 405 ? 49.449 -17.178 9.102 1.00 24.50 405 ALA A CA 1
ATOM 3403 C C . ALA A 1 405 ? 50.790 -16.783 8.428 1.00 24.50 405 ALA A C 1
ATOM 3405 O O . ALA A 1 405 ? 51.305 -17.557 7.638 1.00 24.50 405 ALA A O 1
ATOM 3406 N N . SER A 1 406 ? 51.472 -15.658 8.653 1.00 27.30 406 SER A N 1
ATOM 3407 C CA . SER A 1 406 ? 51.461 -14.555 9.629 1.00 27.30 406 SER A CA 1
ATOM 3408 C C . SER A 1 406 ? 52.499 -13.514 9.145 1.00 27.30 406 SER A C 1
ATOM 3410 O O . SER A 1 406 ? 53.368 -13.878 8.352 1.00 27.30 406 SER A O 1
ATOM 3412 N N . THR A 1 407 ? 52.472 -12.270 9.647 1.00 26.89 407 THR A N 1
ATOM 3413 C CA . THR A 1 407 ? 53.594 -11.569 10.341 1.00 26.89 407 THR A CA 1
ATOM 3414 C C . THR A 1 407 ? 53.389 -10.044 10.312 1.00 26.89 407 THR A C 1
ATOM 3416 O O . THR A 1 407 ? 53.442 -9.415 9.260 1.00 26.89 407 THR A O 1
ATOM 3419 N N . LEU A 1 408 ? 53.170 -9.465 11.499 1.00 28.92 408 LEU A N 1
ATOM 3420 C CA . LEU A 1 408 ? 53.417 -8.057 11.826 1.00 28.92 408 LEU A CA 1
ATOM 3421 C C . LEU A 1 408 ? 54.917 -7.851 12.081 1.00 28.92 408 LEU A C 1
ATOM 3423 O O . LEU A 1 408 ? 55.503 -8.681 12.771 1.00 28.92 408 LEU A O 1
ATOM 3427 N N . ALA A 1 409 ? 55.471 -6.699 11.695 1.00 26.70 409 ALA A N 1
ATOM 3428 C CA . ALA A 1 409 ? 56.360 -5.912 12.561 1.00 26.70 409 ALA A CA 1
ATOM 3429 C C . ALA A 1 409 ? 56.628 -4.514 11.976 1.00 26.70 409 ALA A C 1
ATOM 3431 O O . ALA A 1 409 ? 56.900 -4.357 10.789 1.00 26.70 409 ALA A O 1
ATOM 3432 N N . ASN A 1 410 ? 56.545 -3.527 12.867 1.00 29.14 410 ASN A N 1
ATOM 3433 C CA . ASN A 1 410 ? 56.866 -2.111 12.704 1.00 29.14 410 ASN A CA 1
ATOM 3434 C C . ASN A 1 410 ? 58.374 -1.859 12.520 1.00 29.14 410 ASN A C 1
ATOM 3436 O O . ASN A 1 410 ? 59.178 -2.686 12.947 1.00 29.14 410 ASN A O 1
ATOM 3440 N N . ASN A 1 411 ? 58.733 -0.680 11.986 1.00 26.94 411 ASN A N 1
ATOM 3441 C CA . ASN A 1 411 ? 59.615 0.320 12.627 1.00 26.94 411 ASN A CA 1
ATOM 3442 C C . ASN A 1 411 ? 59.868 1.526 11.686 1.00 26.94 411 ASN A C 1
ATOM 3444 O O . ASN A 1 411 ? 60.582 1.408 10.699 1.00 26.94 411 ASN A O 1
ATOM 3448 N N . ASP A 1 412 ? 59.198 2.645 11.974 1.00 26.41 412 ASP A N 1
ATOM 3449 C CA . ASP A 1 412 ? 59.746 3.940 12.421 1.00 26.41 412 ASP A CA 1
ATOM 3450 C C . ASP A 1 412 ? 61.064 4.553 11.874 1.00 26.41 412 ASP A C 1
ATOM 3452 O O . ASP A 1 412 ? 62.102 3.895 11.824 1.00 26.41 412 ASP A O 1
ATOM 3456 N N . LYS A 1 413 ? 60.980 5.900 11.730 1.00 29.70 413 LYS A N 1
ATOM 3457 C CA . LYS A 1 413 ? 62.010 6.982 11.742 1.00 29.70 413 LYS A CA 1
ATOM 3458 C C . LYS A 1 413 ? 62.707 7.344 10.413 1.00 29.70 413 LYS A C 1
ATOM 3460 O O . LYS A 1 413 ? 63.090 6.465 9.661 1.00 29.70 413 LYS A O 1
ATOM 3465 N N . ASP A 1 414 ? 62.947 8.608 10.033 1.00 27.42 414 ASP A N 1
ATOM 3466 C CA . ASP A 1 414 ? 62.883 9.910 10.721 1.00 27.42 414 ASP A CA 1
ATOM 3467 C C . ASP A 1 414 ? 62.828 11.085 9.699 1.00 27.42 414 ASP A C 1
ATOM 3469 O O . ASP A 1 414 ? 63.475 11.044 8.656 1.00 27.42 414 ASP A O 1
ATOM 3473 N N . ILE A 1 415 ? 62.050 12.118 10.054 1.00 25.84 415 ILE A N 1
ATOM 3474 C CA . ILE A 1 415 ? 62.370 13.566 10.128 1.00 25.84 415 ILE A CA 1
ATOM 3475 C C . ILE A 1 415 ? 63.014 14.283 8.916 1.00 25.84 415 ILE A C 1
ATOM 3477 O O . ILE A 1 415 ? 64.193 14.115 8.619 1.00 25.84 415 ILE A O 1
ATOM 3481 N N . ASN A 1 416 ? 62.292 15.283 8.380 1.00 26.55 416 ASN A N 1
ATOM 3482 C CA . ASN A 1 416 ? 62.818 16.656 8.372 1.00 26.55 416 ASN A CA 1
ATOM 3483 C C . ASN A 1 416 ? 61.695 17.710 8.470 1.00 26.55 416 ASN A C 1
ATOM 3485 O O . ASN A 1 416 ? 60.843 17.822 7.588 1.00 26.55 416 ASN A O 1
ATOM 3489 N N . GLU A 1 417 ? 61.714 18.453 9.577 1.00 26.47 417 GLU A N 1
ATOM 3490 C CA . GLU A 1 417 ? 60.977 19.693 9.837 1.00 26.47 417 GLU A CA 1
ATOM 3491 C C . GLU A 1 417 ? 61.613 20.864 9.073 1.00 26.47 417 GLU A C 1
ATOM 3493 O O . GLU A 1 417 ? 62.827 20.903 8.895 1.00 26.47 417 GLU A O 1
ATOM 3498 N N . ASN A 1 418 ? 60.796 21.845 8.676 1.00 29.80 418 ASN A N 1
ATOM 3499 C CA . ASN A 1 418 ? 61.079 23.261 8.934 1.00 29.80 418 ASN A CA 1
ATOM 3500 C C . ASN A 1 418 ? 59.813 24.108 8.718 1.00 29.80 418 ASN A C 1
ATOM 3502 O O . ASN A 1 418 ? 59.387 24.392 7.601 1.00 29.80 418 ASN A O 1
ATOM 3506 N N . ASP A 1 419 ? 59.215 24.430 9.861 1.00 26.88 419 ASP A N 1
ATOM 3507 C CA . ASP A 1 419 ? 58.556 25.668 10.276 1.00 26.88 419 ASP A CA 1
ATOM 3508 C C . ASP A 1 419 ? 58.311 26.809 9.267 1.00 26.88 419 ASP A C 1
ATOM 3510 O O . ASP A 1 419 ? 59.238 27.420 8.740 1.00 26.88 419 ASP A O 1
ATOM 3514 N N . ALA A 1 420 ? 57.048 27.256 9.218 1.00 27.12 420 ALA A N 1
ATOM 3515 C CA . ALA A 1 420 ? 56.682 28.638 9.555 1.00 27.12 420 ALA A CA 1
ATOM 3516 C C . ALA A 1 420 ? 55.192 28.725 9.948 1.00 27.12 420 ALA A C 1
ATOM 3518 O O . ALA A 1 420 ? 54.288 28.478 9.150 1.00 27.12 420 ALA A O 1
ATOM 3519 N N . LYS A 1 421 ? 54.951 29.084 11.212 1.00 28.64 421 LYS A N 1
ATOM 3520 C CA . LYS A 1 421 ? 53.650 29.390 11.823 1.00 28.64 421 LYS A CA 1
ATOM 3521 C C . LYS A 1 421 ? 53.204 30.807 11.438 1.00 28.64 421 LYS A C 1
ATOM 3523 O O . LYS A 1 421 ? 54.025 31.718 11.477 1.00 28.64 421 LYS A O 1
ATOM 3528 N N . ASN A 1 422 ? 51.909 31.030 11.212 1.00 26.55 422 ASN A N 1
ATOM 3529 C CA . ASN A 1 422 ? 51.094 31.763 12.190 1.00 26.55 422 ASN A CA 1
ATOM 3530 C C . ASN A 1 422 ? 49.608 31.853 11.821 1.00 26.55 422 ASN A C 1
ATOM 3532 O O . ASN A 1 422 ? 49.195 31.846 10.667 1.00 26.55 422 ASN A O 1
ATOM 3536 N N . GLU A 1 423 ? 48.848 31.898 12.905 1.00 24.34 423 GLU A N 1
ATOM 3537 C CA . GLU A 1 423 ? 47.407 31.857 13.104 1.00 24.34 423 GLU A CA 1
ATOM 3538 C C . GLU A 1 423 ? 46.642 33.056 12.508 1.00 24.34 423 GLU A C 1
ATOM 3540 O O . GLU A 1 423 ? 47.189 34.148 12.382 1.00 24.34 423 GLU A O 1
ATOM 3545 N N . ILE A 1 424 ? 45.336 32.885 12.259 1.00 24.56 424 ILE A N 1
ATOM 3546 C CA . ILE A 1 424 ? 44.218 33.530 12.993 1.00 24.56 424 ILE A CA 1
ATOM 3547 C C . ILE A 1 424 ? 42.892 33.271 12.233 1.00 24.56 424 ILE A C 1
ATOM 3549 O O . ILE A 1 424 ? 42.801 33.378 11.016 1.00 24.56 424 ILE A O 1
ATOM 3553 N N . ALA A 1 425 ? 41.863 32.878 12.987 1.00 23.75 425 ALA A N 1
ATOM 3554 C CA . ALA A 1 425 ? 40.484 32.578 12.572 1.00 23.75 425 ALA A CA 1
ATOM 3555 C C . ALA A 1 425 ? 39.643 33.871 12.315 1.00 23.75 425 ALA A C 1
ATOM 3557 O O . ALA A 1 425 ? 40.210 34.956 12.280 1.00 23.75 425 ALA A O 1
ATOM 3558 N N . PRO A 1 426 ? 38.297 33.879 12.441 1.00 38.19 426 PRO A N 1
ATOM 3559 C CA . PRO A 1 426 ? 37.200 33.192 11.727 1.00 38.19 426 PRO A CA 1
ATOM 3560 C C . PRO A 1 426 ? 36.139 34.196 11.189 1.00 38.19 426 PRO A C 1
ATOM 3562 O O . PRO A 1 426 ? 36.116 35.336 11.635 1.00 38.19 426 PRO A O 1
ATOM 3565 N N . SER A 1 427 ? 35.167 33.782 10.354 1.00 24.98 427 SER A N 1
ATOM 3566 C CA . SER A 1 427 ? 33.817 34.410 10.233 1.00 24.98 427 SER A CA 1
ATOM 3567 C C . SER A 1 427 ? 32.873 33.553 9.368 1.00 24.98 427 SER A C 1
ATOM 3569 O O . SER A 1 427 ? 33.262 33.131 8.291 1.00 24.98 427 SER A O 1
ATOM 3571 N N . GLN A 1 428 ? 31.733 33.100 9.920 1.00 26.42 428 GLN A N 1
ATOM 3572 C CA . GLN A 1 428 ? 30.351 33.502 9.549 1.00 26.42 428 GLN A CA 1
ATOM 3573 C C . GLN A 1 428 ? 29.945 33.098 8.113 1.00 26.42 428 GLN A C 1
ATOM 3575 O O . GLN A 1 428 ? 30.553 33.520 7.149 1.00 26.42 428 GLN A O 1
ATOM 3580 N N . SER A 1 429 ? 28.910 32.289 7.880 1.00 24.95 429 SER A N 1
ATOM 3581 C CA . SER A 1 429 ? 27.514 32.668 8.105 1.00 24.95 429 SER A CA 1
ATOM 3582 C C . SER A 1 429 ? 26.569 31.472 7.917 1.00 24.95 429 SER A C 1
ATOM 3584 O O . SER A 1 429 ? 26.829 30.540 7.162 1.00 24.95 429 SER A O 1
ATOM 3586 N N . TYR A 1 430 ? 25.459 31.558 8.636 1.00 23.75 430 TYR A N 1
ATOM 3587 C CA . TYR A 1 430 ? 24.288 30.699 8.653 1.00 23.75 430 TYR A CA 1
ATOM 3588 C C . TYR A 1 430 ? 23.298 31.066 7.526 1.00 23.75 430 TYR A C 1
ATOM 3590 O O . TYR A 1 430 ? 23.282 32.190 7.035 1.00 23.75 430 TYR A O 1
ATOM 3598 N N . CYS A 1 431 ? 22.377 30.126 7.297 1.00 23.70 431 CYS A N 1
ATOM 3599 C CA . CYS A 1 431 ? 20.983 30.304 6.868 1.00 23.70 431 CYS A CA 1
ATOM 3600 C C . CYS A 1 431 ? 20.639 30.514 5.380 1.00 23.70 431 CYS A C 1
ATOM 3602 O O . CYS A 1 431 ? 20.722 31.602 4.826 1.00 23.70 431 CYS A O 1
ATOM 3604 N N . GLN A 1 432 ? 20.042 29.450 4.827 1.00 26.12 432 GLN A N 1
ATOM 3605 C CA . GLN A 1 432 ? 18.617 29.383 4.449 1.00 26.12 432 GLN A CA 1
ATOM 3606 C C . GLN A 1 432 ? 18.030 30.527 3.602 1.00 26.12 432 GLN A C 1
ATOM 3608 O O . GLN A 1 432 ? 17.676 31.585 4.111 1.00 26.12 432 GLN A O 1
ATOM 3613 N N . LYS A 1 433 ? 17.697 30.191 2.352 1.00 24.48 433 LYS A N 1
ATOM 3614 C CA . LYS A 1 433 ? 16.507 30.679 1.630 1.00 24.48 433 LYS A CA 1
ATOM 3615 C C . LYS A 1 433 ? 15.835 29.438 1.027 1.00 24.48 433 LYS A C 1
ATOM 3617 O O . LYS A 1 433 ? 16.482 28.711 0.290 1.00 24.48 433 LYS A O 1
ATOM 3622 N N . ARG A 1 434 ? 14.714 28.940 1.566 1.00 22.75 434 ARG A N 1
ATOM 3623 C CA . ARG A 1 434 ? 13.319 29.373 1.326 1.00 22.75 434 ARG A CA 1
ATOM 3624 C C . ARG A 1 434 ? 13.033 29.541 -0.172 1.00 22.75 434 ARG A C 1
ATOM 3626 O O . ARG A 1 434 ? 13.319 30.585 -0.745 1.00 22.75 434 ARG A O 1
ATOM 3633 N N . ASN A 1 435 ? 12.466 28.486 -0.761 1.00 24.69 435 ASN A N 1
ATOM 3634 C CA . ASN A 1 435 ? 11.832 28.511 -2.074 1.00 24.69 435 ASN A CA 1
ATOM 3635 C C . ASN A 1 435 ? 10.548 29.339 -1.980 1.00 24.69 435 ASN A C 1
ATOM 3637 O O . ASN A 1 435 ? 9.576 28.901 -1.367 1.00 24.69 435 ASN A O 1
ATOM 3641 N N . ASN A 1 436 ? 10.563 30.516 -2.598 1.00 24.25 436 ASN A N 1
ATOM 3642 C CA . ASN A 1 436 ? 9.360 31.231 -2.996 1.00 24.25 436 ASN A CA 1
ATOM 3643 C C . ASN A 1 436 ? 9.105 30.902 -4.470 1.00 24.25 436 ASN A C 1
ATOM 3645 O O . ASN A 1 436 ? 9.932 31.218 -5.323 1.00 24.25 436 ASN A O 1
ATOM 3649 N N . TYR A 1 437 ? 7.965 30.279 -4.763 1.00 24.58 437 TYR A N 1
ATOM 3650 C CA . TYR A 1 437 ? 7.405 30.282 -6.109 1.00 24.58 437 TYR A CA 1
ATOM 3651 C C . TYR A 1 437 ? 6.810 31.666 -6.361 1.00 24.58 437 TYR A C 1
ATOM 3653 O O . TYR A 1 437 ? 5.739 31.990 -5.853 1.00 24.58 437 TYR A O 1
ATOM 3661 N N . SER A 1 438 ? 7.512 32.482 -7.142 1.00 25.52 438 SER A N 1
ATOM 3662 C CA . SER A 1 438 ? 6.922 33.653 -7.782 1.00 25.52 438 SER A CA 1
ATOM 3663 C C . SER A 1 438 ? 6.396 33.238 -9.150 1.00 25.52 438 SER A C 1
ATOM 3665 O O . SER A 1 438 ? 7.157 32.777 -9.999 1.00 25.52 438 SER A O 1
ATOM 3667 N N . LYS A 1 439 ? 5.090 33.434 -9.368 1.00 32.62 439 LYS A N 1
ATOM 3668 C CA . LYS A 1 439 ? 4.509 33.592 -10.705 1.00 32.62 439 LYS A CA 1
ATOM 3669 C C . LYS A 1 439 ? 5.258 34.733 -11.398 1.00 32.62 439 LYS A C 1
ATOM 3671 O O . LYS A 1 439 ? 5.098 35.888 -11.018 1.00 32.62 439 LYS A O 1
ATOM 3676 N N . GLN A 1 440 ? 6.054 34.405 -12.405 1.00 27.50 440 GLN A N 1
ATOM 3677 C CA . GLN A 1 440 ? 6.425 35.342 -13.456 1.00 27.50 440 GLN A CA 1
ATOM 3678 C C . GLN A 1 440 ? 5.878 34.784 -14.764 1.00 27.50 440 GLN A C 1
ATOM 3680 O O . GLN A 1 440 ? 6.357 33.782 -15.284 1.00 27.50 440 GLN A O 1
ATOM 3685 N N . GLN A 1 441 ? 4.823 35.436 -15.249 1.00 31.89 441 GLN A N 1
ATOM 3686 C CA . GLN A 1 441 ? 4.504 35.487 -16.667 1.00 31.89 441 GLN A CA 1
ATOM 3687 C C . GLN A 1 441 ? 5.732 36.087 -17.357 1.00 31.89 441 GLN A C 1
ATOM 3689 O O . GLN A 1 441 ? 6.046 37.257 -17.152 1.00 31.89 441 GLN A O 1
ATOM 3694 N N . GLN A 1 442 ? 6.470 35.261 -18.088 1.00 28.62 442 GLN A N 1
ATOM 3695 C CA . GLN A 1 442 ? 7.417 35.736 -19.085 1.00 28.62 442 GLN A CA 1
ATOM 3696 C C . GLN A 1 442 ? 6.732 35.571 -20.434 1.00 28.62 442 GLN A C 1
ATOM 3698 O O . GLN A 1 442 ? 6.508 34.452 -20.894 1.00 28.62 442 GLN A O 1
ATOM 3703 N N . ASP A 1 443 ? 6.362 36.705 -21.023 1.00 24.64 443 ASP A N 1
ATOM 3704 C CA . ASP A 1 443 ? 6.071 36.800 -22.444 1.00 24.64 443 ASP A CA 1
ATOM 3705 C C . ASP A 1 443 ? 7.300 36.300 -23.208 1.00 24.64 443 ASP A C 1
ATOM 3707 O O . ASP A 1 443 ? 8.401 36.842 -23.083 1.00 24.64 443 ASP A O 1
ATOM 3711 N N . ILE A 1 444 ? 7.120 35.229 -23.977 1.00 28.83 444 ILE A N 1
ATOM 3712 C CA . ILE A 1 444 ? 8.142 34.740 -24.896 1.00 28.83 444 ILE A CA 1
ATOM 3713 C C . ILE A 1 444 ? 8.172 35.720 -26.067 1.00 28.83 444 ILE A C 1
ATOM 3715 O O . ILE A 1 444 ? 7.293 35.719 -26.928 1.00 28.83 444 ILE A O 1
ATOM 3719 N N . GLN A 1 445 ? 9.191 36.573 -26.086 1.00 28.52 445 GLN A N 1
ATOM 3720 C CA . GLN A 1 445 ? 9.556 37.347 -27.263 1.00 28.52 445 GLN A CA 1
ATOM 3721 C C . GLN A 1 445 ? 10.020 36.364 -28.348 1.00 28.52 445 GLN A C 1
ATOM 3723 O O . GLN A 1 445 ? 10.999 35.639 -28.165 1.00 28.52 445 GLN A O 1
ATOM 3728 N N . PHE A 1 446 ? 9.280 36.313 -29.458 1.00 28.22 446 PHE A N 1
ATOM 3729 C CA . PHE A 1 446 ? 9.657 35.593 -30.672 1.00 28.22 446 PHE A CA 1
ATOM 3730 C C . PHE A 1 446 ? 11.053 36.044 -31.122 1.00 28.22 446 PHE A C 1
ATOM 3732 O O . PHE A 1 446 ? 11.263 37.219 -31.421 1.00 28.22 446 PHE A O 1
ATOM 3739 N N . ILE A 1 447 ? 12.001 35.109 -31.177 1.00 29.52 447 ILE A N 1
ATOM 3740 C CA . ILE A 1 447 ? 13.274 35.299 -31.873 1.00 29.52 447 ILE A CA 1
ATOM 3741 C C . ILE A 1 447 ? 13.059 34.793 -33.300 1.00 29.52 447 ILE A C 1
ATOM 3743 O O . ILE A 1 447 ? 12.901 33.592 -33.517 1.00 29.52 447 ILE A O 1
ATOM 3747 N N . GLU A 1 448 ? 13.017 35.714 -34.261 1.00 31.64 448 GLU A N 1
ATOM 3748 C CA . GLU A 1 448 ? 13.082 35.399 -35.689 1.00 31.64 448 GLU A CA 1
ATOM 3749 C C . GLU A 1 448 ? 14.459 34.802 -36.012 1.00 31.64 448 GLU A C 1
ATOM 3751 O O . GLU A 1 448 ? 15.503 35.408 -35.758 1.00 31.64 448 GLU A O 1
ATOM 3756 N N . ILE A 1 449 ? 14.459 33.583 -36.550 1.00 33.06 449 ILE A N 1
ATOM 3757 C CA . ILE A 1 449 ? 15.650 32.919 -37.084 1.00 33.06 449 ILE A CA 1
ATOM 3758 C C . ILE A 1 449 ? 15.852 33.442 -38.519 1.00 33.06 449 ILE A C 1
ATOM 3760 O O . ILE A 1 449 ? 14.899 33.376 -39.295 1.00 33.06 449 ILE A O 1
ATOM 3764 N N . PRO A 1 450 ? 17.041 33.945 -38.906 1.00 33.75 450 PRO A N 1
ATOM 3765 C CA . PRO A 1 450 ? 17.288 34.389 -40.276 1.00 33.75 450 PRO A CA 1
ATOM 3766 C C . PRO A 1 450 ? 17.350 33.207 -41.251 1.00 33.75 450 PRO A C 1
ATOM 3768 O O . PRO A 1 450 ? 18.013 32.205 -40.971 1.00 33.75 450 PRO A O 1
ATOM 3771 N N . ASP A 1 451 ? 16.718 33.367 -42.414 1.00 32.50 451 ASP A N 1
ATOM 3772 C CA . ASP A 1 451 ? 16.775 32.434 -43.541 1.00 32.50 451 ASP A CA 1
ATOM 3773 C C . ASP A 1 451 ? 18.223 32.190 -44.000 1.00 32.50 451 ASP A C 1
ATOM 3775 O O . ASP A 1 451 ? 18.940 33.116 -44.392 1.00 32.50 451 ASP A O 1
ATOM 3779 N N . ILE A 1 452 ? 18.647 30.923 -43.992 1.00 31.55 452 ILE A N 1
ATOM 3780 C CA . ILE A 1 452 ? 19.895 30.468 -44.620 1.00 31.55 452 ILE A CA 1
ATOM 3781 C C . ILE A 1 452 ? 19.531 29.831 -45.973 1.00 31.55 452 ILE A C 1
ATOM 3783 O O . ILE A 1 452 ? 18.622 28.999 -46.017 1.00 31.55 452 ILE A O 1
ATOM 3787 N N . PRO A 1 453 ? 20.207 30.194 -47.082 1.00 32.97 453 PRO A N 1
ATOM 3788 C CA . PRO A 1 453 ? 19.821 29.755 -48.414 1.00 32.97 453 PRO A CA 1
ATOM 3789 C C . PRO A 1 453 ? 20.157 28.282 -48.655 1.00 32.97 453 PRO A C 1
ATOM 3791 O O . PRO A 1 453 ? 21.254 27.813 -48.350 1.00 32.97 453 PRO A O 1
ATOM 3794 N N . VAL A 1 454 ? 19.209 27.586 -49.278 1.00 28.62 454 VAL A N 1
ATOM 3795 C CA . VAL A 1 454 ? 19.366 26.241 -49.834 1.00 28.62 454 VAL A CA 1
ATOM 3796 C C . VAL A 1 454 ? 20.245 26.320 -51.086 1.00 28.62 454 VAL A C 1
ATOM 3798 O O . VAL A 1 454 ? 19.921 27.052 -52.021 1.00 28.62 454 VAL A O 1
ATOM 3801 N N . TYR A 1 455 ? 21.339 25.555 -51.113 1.00 32.56 455 TYR A N 1
ATOM 3802 C CA . TYR A 1 455 ? 21.991 25.140 -52.354 1.00 32.56 455 TYR A CA 1
ATOM 3803 C C . TYR A 1 455 ? 21.822 23.628 -52.496 1.00 32.56 455 TYR A C 1
ATOM 3805 O O . TYR A 1 455 ? 22.132 22.862 -51.583 1.00 32.56 455 TYR A O 1
ATOM 3813 N N . GLU A 1 456 ? 21.274 23.244 -53.637 1.00 33.50 456 GLU A N 1
ATOM 3814 C CA . GLU A 1 456 ? 20.921 21.894 -54.048 1.00 33.50 456 GLU A CA 1
ATOM 3815 C C . GLU A 1 456 ? 22.057 21.341 -54.924 1.00 33.50 456 GLU A C 1
ATOM 3817 O O . GLU A 1 456 ? 22.477 22.015 -55.861 1.00 33.50 456 GLU A O 1
ATOM 3822 N N . ASP A 1 457 ? 22.602 20.179 -54.532 1.00 30.61 457 ASP A N 1
ATOM 3823 C CA . ASP A 1 457 ? 23.072 19.054 -55.373 1.00 30.61 457 ASP A CA 1
ATOM 3824 C C . ASP A 1 457 ? 24.324 18.341 -54.819 1.00 30.61 457 ASP A C 1
ATOM 3826 O O . ASP A 1 457 ? 25.417 18.905 -54.784 1.00 30.61 457 ASP A O 1
ATOM 3830 N N . LEU A 1 458 ? 24.156 17.059 -54.443 1.00 32.44 458 LEU A N 1
ATOM 3831 C CA . LEU A 1 458 ? 24.878 15.879 -54.976 1.00 32.44 458 LEU A CA 1
ATOM 3832 C C . LEU A 1 458 ? 24.688 14.628 -54.080 1.00 32.44 458 LEU A C 1
ATOM 3834 O O . LEU A 1 458 ? 25.309 14.477 -53.036 1.00 32.44 458 LEU A O 1
ATOM 3838 N N . ALA A 1 459 ? 23.845 13.711 -54.566 1.00 34.41 459 ALA A N 1
ATOM 3839 C CA . ALA A 1 459 ? 23.941 12.245 -54.491 1.00 34.41 459 ALA A CA 1
ATOM 3840 C C . ALA A 1 459 ? 24.315 11.526 -53.161 1.00 34.41 459 ALA A C 1
ATOM 3842 O O . ALA A 1 459 ? 25.476 11.281 -52.853 1.00 34.41 459 ALA A O 1
ATOM 3843 N N . SER A 1 460 ? 23.268 10.985 -52.520 1.00 38.09 460 SER A N 1
ATOM 3844 C CA . SER A 1 460 ? 23.111 9.594 -52.034 1.00 38.09 460 SER A CA 1
ATOM 3845 C C . SER A 1 460 ? 24.200 8.915 -51.175 1.00 38.09 460 SER A C 1
ATOM 3847 O O . SER A 1 460 ? 25.189 8.398 -51.691 1.00 38.09 460 SER A O 1
ATOM 3849 N N . SER A 1 461 ? 23.855 8.663 -49.905 1.00 35.12 461 SER A N 1
ATOM 3850 C CA . SER A 1 461 ? 24.160 7.398 -49.218 1.00 35.12 461 SER A CA 1
ATOM 3851 C C . SER A 1 461 ? 22.900 6.883 -48.501 1.00 35.12 461 SER A C 1
ATOM 3853 O O . SER A 1 461 ? 22.147 7.650 -47.907 1.00 35.12 461 SER A O 1
ATOM 3855 N N . SER A 1 462 ? 22.614 5.588 -48.632 1.00 43.94 462 SER A N 1
ATOM 3856 C CA . SER A 1 462 ? 21.324 4.969 -48.283 1.00 43.94 462 SER A CA 1
ATOM 3857 C C . SER A 1 462 ? 21.111 4.716 -46.778 1.00 43.94 462 SER A C 1
ATOM 3859 O O . SER A 1 462 ? 20.094 4.126 -46.418 1.00 43.94 462 SER A O 1
ATOM 3861 N N . ASP A 1 463 ? 22.019 5.166 -45.904 1.00 45.31 463 ASP A N 1
ATOM 3862 C CA . ASP A 1 463 ? 21.970 4.893 -44.456 1.00 45.31 463 ASP A CA 1
ATOM 3863 C C . ASP A 1 463 ? 21.470 6.080 -43.606 1.00 45.31 463 ASP A C 1
ATOM 3865 O O . ASP A 1 463 ? 20.917 5.873 -42.524 1.00 45.31 463 ASP A O 1
ATOM 3869 N N . GLU A 1 464 ? 21.549 7.325 -44.092 1.00 42.03 464 GLU A N 1
ATOM 3870 C CA . GLU A 1 464 ? 21.062 8.499 -43.338 1.00 42.03 464 GLU A CA 1
ATOM 3871 C C . GLU A 1 464 ? 19.525 8.574 -43.270 1.00 42.03 464 GLU A C 1
ATOM 3873 O O . GLU A 1 464 ? 18.956 9.030 -42.276 1.00 42.03 464 GLU A O 1
ATOM 3878 N N . MET A 1 465 ? 18.832 8.029 -44.275 1.00 43.44 465 MET A N 1
ATOM 3879 C CA . MET A 1 465 ? 17.364 8.041 -44.353 1.00 43.44 465 MET A CA 1
ATOM 3880 C C . MET A 1 465 ? 16.701 7.141 -43.287 1.00 43.44 465 MET A C 1
ATOM 3882 O O . MET A 1 465 ? 15.553 7.372 -42.902 1.00 43.44 465 MET A O 1
ATOM 3886 N N . GLN A 1 466 ? 17.426 6.143 -42.764 1.00 49.56 466 GLN A N 1
ATOM 3887 C CA . GLN A 1 466 ? 16.945 5.225 -41.723 1.00 49.56 466 GLN A CA 1
ATOM 3888 C C . GLN A 1 466 ? 17.129 5.806 -40.308 1.00 49.56 466 GLN A C 1
ATOM 3890 O O . GLN A 1 466 ? 16.292 5.584 -39.427 1.00 49.56 466 GLN A O 1
ATOM 3895 N N . VAL A 1 467 ? 18.205 6.570 -40.082 1.00 50.53 467 VAL A N 1
ATOM 3896 C CA . VAL A 1 467 ? 18.498 7.211 -38.788 1.00 50.53 467 VAL A CA 1
ATOM 3897 C C . VAL A 1 467 ? 17.527 8.366 -38.531 1.00 50.53 467 VAL A C 1
ATOM 3899 O O . VAL A 1 467 ? 16.952 8.442 -37.443 1.00 50.53 467 VAL A O 1
ATOM 3902 N N . ASP A 1 468 ? 17.243 9.187 -39.547 1.00 51.06 468 ASP A N 1
ATOM 3903 C CA . ASP A 1 468 ? 16.272 10.284 -39.445 1.00 51.06 468 ASP A CA 1
ATOM 3904 C C . ASP A 1 468 ? 14.837 9.767 -39.218 1.00 51.06 468 ASP A C 1
ATOM 3906 O O . ASP A 1 468 ? 14.105 10.270 -38.362 1.00 51.06 468 ASP A O 1
ATOM 3910 N N . ALA A 1 469 ? 14.450 8.668 -39.880 1.00 57.81 469 ALA A N 1
ATOM 3911 C CA . ALA A 1 469 ? 13.151 8.023 -39.669 1.00 57.81 469 ALA A CA 1
ATOM 3912 C C . ALA A 1 469 ? 12.978 7.473 -38.240 1.00 57.81 469 ALA A C 1
ATOM 3914 O O . ALA A 1 469 ? 11.893 7.586 -37.659 1.00 57.81 469 ALA A O 1
ATOM 3915 N N . ASN A 1 470 ? 14.041 6.918 -37.649 1.00 63.50 470 ASN A N 1
ATOM 3916 C CA . ASN A 1 470 ? 14.025 6.435 -36.270 1.00 63.50 470 ASN A CA 1
ATOM 3917 C C . ASN A 1 470 ? 13.924 7.593 -35.272 1.00 63.50 470 ASN A C 1
ATOM 3919 O O . ASN A 1 470 ? 13.063 7.553 -34.393 1.00 63.50 470 ASN A O 1
ATOM 3923 N N . ILE A 1 471 ? 14.718 8.656 -35.439 1.00 68.88 471 ILE A N 1
ATOM 3924 C CA . ILE A 1 471 ? 14.650 9.858 -34.590 1.00 68.88 471 ILE A CA 1
ATOM 3925 C C . ILE A 1 471 ? 13.246 10.476 -34.653 1.00 68.88 471 ILE A C 1
ATOM 3927 O O . ILE A 1 471 ? 12.642 10.774 -33.621 1.00 68.88 471 ILE A O 1
ATOM 3931 N N . LYS A 1 472 ? 12.660 10.571 -35.850 1.00 69.75 472 LYS A N 1
ATOM 3932 C CA . LYS A 1 472 ? 11.300 11.089 -36.058 1.00 69.75 472 LYS A CA 1
ATOM 3933 C C . LYS A 1 472 ? 10.230 10.196 -35.425 1.00 69.75 472 LYS A C 1
ATOM 3935 O O . LYS A 1 472 ? 9.249 10.711 -34.889 1.00 69.75 472 LYS A O 1
ATOM 3940 N N . LYS A 1 473 ? 10.421 8.871 -35.427 1.00 74.19 473 LYS A N 1
ATOM 3941 C CA . LYS A 1 473 ? 9.545 7.908 -34.736 1.00 74.19 473 LYS A CA 1
ATOM 3942 C C . LYS A 1 473 ? 9.614 8.073 -33.215 1.00 74.19 473 LYS A C 1
ATOM 3944 O O . LYS A 1 473 ? 8.561 8.130 -32.583 1.00 74.19 473 LYS A O 1
ATOM 3949 N N . TYR A 1 474 ? 10.811 8.225 -32.644 1.00 64.38 474 TYR A N 1
ATOM 3950 C CA . TYR A 1 474 ? 10.993 8.485 -31.211 1.00 64.38 474 TYR A CA 1
ATOM 3951 C C . TYR A 1 474 ? 10.393 9.829 -30.791 1.00 64.38 474 TYR A C 1
ATOM 3953 O O . TYR A 1 474 ? 9.656 9.882 -29.810 1.00 64.38 474 TYR A O 1
ATOM 3961 N N . LEU A 1 475 ? 10.595 10.895 -31.570 1.00 68.94 475 LEU A N 1
ATOM 3962 C CA . LEU A 1 475 ? 9.980 12.199 -31.302 1.00 68.94 475 LEU A CA 1
ATOM 3963 C C . LEU A 1 475 ? 8.447 12.138 -31.366 1.00 68.94 475 LEU A C 1
ATOM 3965 O O . LEU A 1 475 ? 7.768 12.701 -30.511 1.00 68.94 475 LEU A O 1
ATOM 3969 N N . LYS A 1 476 ? 7.882 11.392 -32.322 1.00 77.19 476 LYS A N 1
ATOM 3970 C CA . LYS A 1 476 ? 6.427 11.199 -32.433 1.00 77.19 476 LYS A CA 1
ATOM 3971 C C . LYS A 1 476 ? 5.861 10.358 -31.282 1.00 77.19 476 LYS A C 1
ATOM 3973 O O . LYS A 1 476 ? 4.737 10.599 -30.852 1.00 77.19 476 LYS A O 1
ATOM 3978 N N . GLN A 1 477 ? 6.633 9.398 -30.767 1.00 68.62 477 GLN A N 1
ATOM 3979 C CA . GLN A 1 477 ? 6.303 8.642 -29.556 1.00 68.62 477 GLN A CA 1
ATOM 3980 C C . GLN A 1 477 ? 6.291 9.561 -28.325 1.00 68.62 477 GLN A C 1
ATOM 3982 O O . GLN A 1 477 ? 5.335 9.518 -27.558 1.00 68.62 477 GLN A O 1
ATOM 3987 N N . ILE A 1 478 ? 7.301 10.429 -28.183 1.00 71.00 478 ILE A N 1
ATOM 3988 C CA . ILE A 1 478 ? 7.424 11.381 -27.069 1.00 71.00 478 ILE A CA 1
ATOM 3989 C C . ILE A 1 478 ? 6.259 12.374 -27.065 1.00 71.00 478 ILE A C 1
ATOM 3991 O O . ILE A 1 478 ? 5.643 12.578 -26.021 1.00 71.00 478 ILE A O 1
ATOM 3995 N N . ILE A 1 479 ? 5.894 12.930 -28.226 1.00 75.56 479 ILE A N 1
ATOM 3996 C CA . ILE A 1 479 ? 4.747 13.844 -28.349 1.00 75.56 479 ILE A CA 1
ATOM 3997 C C . ILE A 1 479 ? 3.451 13.140 -27.931 1.00 75.56 479 ILE A C 1
ATOM 3999 O O . ILE A 1 479 ? 2.713 13.670 -27.110 1.00 75.56 479 ILE A O 1
ATOM 4003 N N . ARG A 1 480 ? 3.220 11.897 -28.378 1.00 69.12 480 ARG A N 1
ATOM 4004 C CA . ARG A 1 480 ? 2.043 11.114 -27.957 1.00 69.12 480 ARG A CA 1
ATOM 4005 C C . ARG A 1 480 ? 2.023 10.844 -26.453 1.00 69.12 480 ARG A C 1
ATOM 4007 O O . ARG A 1 480 ? 0.971 10.969 -25.838 1.00 69.12 480 ARG A O 1
ATOM 4014 N N . THR A 1 481 ? 3.165 10.507 -25.846 1.00 73.25 481 THR A N 1
ATOM 4015 C CA . THR A 1 481 ? 3.246 10.313 -24.387 1.00 73.25 481 THR A CA 1
ATOM 4016 C C . THR A 1 481 ? 3.047 11.618 -23.614 1.00 73.25 481 THR A C 1
ATOM 4018 O O . THR A 1 481 ? 2.464 11.613 -22.525 1.00 73.25 481 THR A O 1
ATOM 4021 N N . GLN A 1 482 ? 3.478 12.745 -24.186 1.00 72.19 482 GLN A N 1
ATOM 4022 C CA . GLN A 1 482 ? 3.260 14.075 -23.630 1.00 72.19 482 GLN A CA 1
ATOM 4023 C C . GLN A 1 482 ? 1.775 14.453 -23.701 1.00 72.19 482 GLN A C 1
ATOM 4025 O O . GLN A 1 482 ? 1.221 14.909 -22.705 1.00 72.19 482 GLN A O 1
ATOM 4030 N N . ASP A 1 483 ? 1.105 14.174 -24.820 1.00 68.19 483 ASP A N 1
ATOM 4031 C CA . ASP A 1 483 ? -0.328 14.420 -25.006 1.00 68.19 483 ASP A CA 1
ATOM 4032 C C . ASP A 1 483 ? -1.177 13.566 -24.057 1.00 68.19 483 ASP A C 1
ATOM 4034 O O . ASP A 1 483 ? -2.089 14.085 -23.413 1.00 68.19 483 ASP A O 1
ATOM 4038 N N . THR A 1 484 ? -0.835 12.285 -23.868 1.00 75.19 484 THR A N 1
ATOM 4039 C CA . THR A 1 484 ? -1.505 11.437 -22.865 1.00 75.19 484 THR A CA 1
ATOM 4040 C C . THR A 1 484 ? -1.270 11.935 -21.442 1.00 75.19 484 THR A C 1
ATOM 4042 O O . THR A 1 484 ? -2.188 11.916 -20.624 1.00 75.19 484 THR A O 1
ATOM 4045 N N . SER A 1 485 ? -0.064 12.431 -21.145 1.00 76.38 485 SER A N 1
ATOM 4046 C CA . SER A 1 485 ? 0.256 12.996 -19.829 1.00 76.38 485 SER A CA 1
ATOM 4047 C C . SER A 1 485 ? -0.530 14.282 -19.580 1.00 76.38 485 SER A C 1
ATOM 4049 O O . SER A 1 485 ? -1.086 14.455 -18.499 1.00 76.38 485 SER A O 1
ATOM 4051 N N . ASN A 1 486 ? -0.658 15.141 -20.593 1.00 76.19 486 ASN A N 1
ATOM 4052 C CA . ASN A 1 486 ? -1.457 16.363 -20.538 1.00 76.19 486 ASN A CA 1
ATOM 4053 C C . ASN A 1 486 ? -2.957 16.064 -20.372 1.00 76.19 486 ASN A C 1
ATOM 4055 O O . ASN A 1 486 ? -3.636 16.772 -19.629 1.00 76.19 486 ASN A O 1
ATOM 4059 N N . LEU A 1 487 ? -3.470 14.993 -20.991 1.00 80.88 487 LEU A N 1
ATOM 4060 C CA . LEU A 1 487 ? -4.859 14.549 -20.829 1.00 80.88 487 LEU A CA 1
ATOM 4061 C C . LEU A 1 487 ? -5.146 14.069 -19.394 1.00 80.88 487 LEU A C 1
ATOM 4063 O O . LEU A 1 487 ? -6.165 14.435 -18.810 1.00 80.88 487 LEU A O 1
ATOM 4067 N N . ILE A 1 488 ? -4.222 13.302 -18.801 1.00 79.75 488 ILE A N 1
ATOM 4068 C CA . ILE A 1 488 ? -4.303 12.860 -17.397 1.00 79.75 488 ILE A CA 1
ATOM 4069 C C . ILE A 1 488 ? -4.237 14.066 -16.455 1.00 79.75 488 ILE A C 1
ATOM 4071 O O . ILE A 1 488 ? -4.993 14.145 -15.489 1.00 79.75 488 ILE A O 1
ATOM 4075 N N . LEU A 1 489 ? -3.365 15.031 -16.747 1.00 79.00 489 LEU A N 1
ATOM 4076 C CA . LEU A 1 489 ? -3.217 16.246 -15.948 1.00 79.00 489 LEU A CA 1
ATOM 4077 C C . LEU A 1 489 ? -4.484 17.114 -16.008 1.00 79.00 489 LEU A C 1
ATOM 4079 O O . LEU A 1 489 ? -4.893 17.679 -14.995 1.00 79.00 489 LEU A O 1
ATOM 4083 N N . HIS A 1 490 ? -5.152 17.156 -17.163 1.00 81.88 490 HIS A N 1
ATOM 4084 C CA . HIS A 1 490 ? -6.451 17.802 -17.323 1.00 81.88 490 HIS A CA 1
ATOM 4085 C C . HIS A 1 490 ? -7.565 17.083 -16.536 1.00 81.88 490 HIS A C 1
ATOM 4087 O O . HIS A 1 490 ? -8.334 17.753 -15.848 1.00 81.88 490 HIS A O 1
ATOM 4093 N N . ASP A 1 491 ? -7.633 15.743 -16.560 1.00 85.31 491 ASP A N 1
ATOM 4094 C CA . ASP A 1 491 ? -8.605 14.975 -15.753 1.00 85.31 491 ASP A CA 1
ATOM 4095 C C . ASP A 1 491 ? -8.372 15.169 -14.246 1.00 85.31 491 ASP A C 1
ATOM 4097 O O . ASP A 1 491 ? -9.314 15.399 -13.485 1.00 85.31 491 ASP A O 1
ATOM 4101 N N . LEU A 1 492 ? -7.111 15.164 -13.805 1.00 81.75 492 LEU A N 1
ATOM 4102 C CA . LEU A 1 492 ? -6.751 15.430 -12.412 1.00 81.75 492 LEU A CA 1
ATOM 4103 C C . LEU A 1 492 ? -7.127 16.852 -11.988 1.00 81.75 492 LEU A C 1
ATOM 4105 O O . LEU A 1 492 ? -7.735 17.024 -10.933 1.00 81.75 492 LEU A O 1
ATOM 4109 N N . ASN A 1 493 ? -6.847 17.859 -12.817 1.00 80.62 493 ASN A N 1
ATOM 4110 C CA . ASN A 1 493 ? -7.253 19.237 -12.543 1.00 80.62 493 ASN A CA 1
ATOM 4111 C C . ASN A 1 493 ? -8.780 19.384 -12.499 1.00 80.62 493 ASN A C 1
ATOM 4113 O O . ASN A 1 493 ? -9.301 20.089 -11.639 1.00 80.62 493 ASN A O 1
ATOM 4117 N N . GLN A 1 494 ? -9.516 18.669 -13.354 1.00 82.56 494 GLN A N 1
ATOM 4118 C CA . GLN A 1 494 ? -10.977 18.680 -13.335 1.00 82.56 494 GLN A CA 1
ATOM 4119 C C . GLN A 1 494 ? -11.541 18.008 -12.072 1.00 82.56 494 GLN A C 1
ATOM 4121 O O . GLN A 1 494 ? -12.519 18.491 -11.499 1.00 82.56 494 GLN A O 1
ATOM 4126 N N . ARG A 1 495 ? -10.916 16.925 -11.591 1.00 82.31 495 ARG A N 1
ATOM 4127 C CA . ARG A 1 495 ? -11.260 16.299 -10.302 1.00 82.31 495 ARG A CA 1
ATOM 4128 C C . ARG A 1 495 ? -10.938 17.211 -9.122 1.00 82.31 495 ARG A C 1
ATOM 4130 O O . ARG A 1 495 ? -11.751 17.293 -8.209 1.00 82.31 495 ARG A O 1
ATOM 4137 N N . ILE A 1 496 ? -9.811 17.921 -9.156 1.00 79.88 496 ILE A N 1
ATOM 4138 C CA . ILE A 1 496 ? -9.441 18.905 -8.130 1.00 79.88 496 ILE A CA 1
ATOM 4139 C C . ILE A 1 496 ? -10.439 20.063 -8.118 1.00 79.88 496 ILE A C 1
ATOM 4141 O O . ILE A 1 496 ? -10.939 20.383 -7.048 1.00 79.88 496 ILE A O 1
ATOM 4145 N N . SER A 1 497 ? -10.826 20.618 -9.272 1.00 74.62 497 SER A N 1
ATOM 4146 C CA . SER A 1 497 ? -11.887 21.635 -9.331 1.00 74.62 497 SER A CA 1
ATOM 4147 C C . SER A 1 497 ? -13.213 21.117 -8.782 1.00 74.62 497 SER A C 1
ATOM 4149 O O . SER A 1 497 ? -13.841 21.814 -8.000 1.00 74.62 497 SER A O 1
ATOM 4151 N N . ARG A 1 498 ? -13.616 19.876 -9.091 1.00 75.88 498 ARG A N 1
ATOM 4152 C CA . ARG A 1 498 ? -14.828 19.281 -8.495 1.00 75.88 498 ARG A CA 1
ATOM 4153 C C . ARG A 1 498 ? -14.716 19.130 -6.978 1.00 75.88 498 ARG A C 1
ATOM 4155 O O . ARG A 1 498 ? -15.695 19.363 -6.282 1.00 75.88 498 ARG A O 1
ATOM 4162 N N . ILE A 1 499 ? -13.547 18.759 -6.457 1.00 72.06 499 ILE A N 1
ATOM 4163 C CA . ILE A 1 499 ? -13.298 18.687 -5.010 1.00 72.06 499 ILE A CA 1
ATOM 4164 C C . ILE A 1 499 ? -13.334 20.089 -4.394 1.00 72.06 499 ILE A C 1
ATOM 4166 O O . ILE A 1 499 ? -13.970 20.274 -3.363 1.00 72.06 499 ILE A O 1
ATOM 4170 N N . GLU A 1 500 ? -12.726 21.087 -5.033 1.00 73.31 500 GLU A N 1
ATOM 4171 C CA . GLU A 1 500 ? -12.795 22.481 -4.590 1.00 73.31 500 GLU A CA 1
ATOM 4172 C C . GLU A 1 500 ? -14.222 23.036 -4.639 1.00 73.31 500 GLU A C 1
ATOM 4174 O O . GLU A 1 500 ? -14.603 23.799 -3.759 1.00 73.31 500 GLU A O 1
ATOM 4179 N N . ASP A 1 501 ? -15.030 22.640 -5.620 1.00 69.19 501 ASP A N 1
ATOM 4180 C CA . ASP A 1 501 ? -16.430 23.044 -5.739 1.00 69.19 501 ASP A CA 1
ATOM 4181 C C . ASP A 1 501 ? -17.315 22.324 -4.712 1.00 69.19 501 ASP A C 1
ATOM 4183 O O . ASP A 1 501 ? -18.237 22.929 -4.171 1.00 69.19 501 ASP A O 1
ATOM 4187 N N . ILE A 1 502 ? -16.990 21.078 -4.345 1.00 70.75 502 ILE A N 1
ATOM 4188 C CA . ILE A 1 502 ? -17.589 20.382 -3.193 1.00 70.75 502 ILE A CA 1
ATOM 4189 C C . ILE A 1 502 ? -17.201 21.091 -1.884 1.00 70.75 502 ILE A C 1
ATOM 4191 O O . ILE A 1 502 ? -18.059 21.313 -1.030 1.00 70.75 502 ILE A O 1
ATOM 4195 N N . MET A 1 503 ? -15.942 21.518 -1.747 1.00 60.50 503 MET A N 1
ATOM 4196 C CA . MET A 1 503 ? -15.462 22.291 -0.595 1.00 60.50 503 MET A CA 1
ATOM 4197 C C . MET A 1 503 ? -16.042 23.712 -0.545 1.00 60.50 503 MET A C 1
ATOM 4199 O O . MET A 1 503 ? -16.225 24.239 0.545 1.00 60.50 503 MET A O 1
ATOM 4203 N N . ARG A 1 504 ? -16.360 24.329 -1.692 1.00 62.41 504 ARG A N 1
ATOM 4204 C CA . ARG A 1 504 ? -17.038 25.636 -1.782 1.00 62.41 504 ARG A CA 1
ATOM 4205 C C . ARG A 1 504 ? -18.556 25.531 -1.600 1.00 62.41 504 ARG A C 1
ATOM 4207 O O . ARG A 1 504 ? -19.159 26.452 -1.057 1.00 62.41 504 ARG A O 1
ATOM 4214 N N . GLY A 1 505 ? -19.174 24.427 -2.027 1.00 49.97 505 GLY A N 1
ATOM 4215 C CA . GLY A 1 505 ? -20.600 24.131 -1.841 1.00 49.97 505 GLY A CA 1
ATOM 4216 C C . GLY A 1 505 ? -20.949 23.716 -0.410 1.00 49.97 505 GLY A C 1
ATOM 4217 O O . GLY A 1 505 ? -22.081 23.898 0.034 1.00 49.97 505 GLY A O 1
ATOM 4218 N N . HIS A 1 506 ? -19.969 23.218 0.347 1.00 47.47 506 HIS A N 1
ATOM 4219 C CA . HIS A 1 506 ? -20.027 23.198 1.802 1.00 47.47 506 HIS A CA 1
ATOM 4220 C C . HIS A 1 506 ? -19.613 24.578 2.310 1.00 47.47 506 HIS A C 1
ATOM 4222 O O . HIS A 1 506 ? -18.443 24.834 2.584 1.00 47.47 506 HIS A O 1
ATOM 4228 N N . ALA A 1 507 ? -20.590 25.479 2.460 1.00 40.44 507 ALA A N 1
ATOM 4229 C CA . ALA A 1 507 ? -20.422 26.604 3.373 1.00 40.44 507 ALA A CA 1
ATOM 4230 C C . ALA A 1 507 ? -19.800 26.059 4.673 1.00 40.44 507 ALA A C 1
ATOM 4232 O O . ALA A 1 507 ? -20.239 24.995 5.131 1.00 40.44 507 ALA A O 1
ATOM 4233 N N . PRO A 1 508 ? -18.777 26.721 5.252 1.00 40.28 508 PRO A N 1
ATOM 4234 C CA . PRO A 1 508 ? -18.214 26.269 6.512 1.00 40.28 508 PRO A CA 1
ATOM 4235 C C . PRO A 1 508 ? -19.388 26.110 7.461 1.00 40.28 508 PRO A C 1
ATOM 4237 O O . PRO A 1 508 ? -20.192 27.040 7.579 1.00 40.28 508 PRO A O 1
ATOM 4240 N N . ILE A 1 509 ? -19.534 24.920 8.051 1.00 38.81 509 ILE A N 1
ATOM 4241 C CA . ILE A 1 509 ? -20.498 24.680 9.119 1.00 38.81 509 ILE A CA 1
ATOM 4242 C C . ILE A 1 509 ? -20.287 25.827 10.095 1.00 38.81 509 ILE A C 1
ATOM 4244 O O . ILE A 1 509 ? -19.253 25.938 10.754 1.00 38.81 509 ILE A O 1
ATOM 4248 N N . SER A 1 510 ? -21.228 26.767 10.038 1.00 37.25 510 SER A N 1
ATOM 4249 C CA . SER A 1 510 ? -21.193 27.982 10.812 1.00 37.25 510 SER A CA 1
ATOM 4250 C C . SER A 1 510 ? -21.176 27.515 12.248 1.00 37.25 510 SER A C 1
ATOM 4252 O O . SER A 1 510 ? -22.065 26.782 12.680 1.00 37.25 510 SER A O 1
ATOM 4254 N N . ILE A 1 511 ? -20.129 27.916 12.954 1.00 43.09 511 ILE A N 1
ATOM 4255 C CA . ILE A 1 511 ? -19.971 27.824 14.396 1.00 43.09 511 ILE A CA 1
ATOM 4256 C C . ILE A 1 511 ? -21.098 28.671 15.023 1.00 43.09 511 ILE A C 1
ATOM 4258 O O . ILE A 1 511 ? -20.887 29.779 15.502 1.00 43.09 511 ILE A O 1
ATOM 4262 N N . LYS A 1 512 ? -22.337 28.183 14.943 1.00 40.53 512 LYS A N 1
ATOM 4263 C CA . LYS A 1 512 ? -23.534 28.748 15.577 1.00 40.53 512 LYS A CA 1
ATOM 4264 C C . LYS A 1 512 ? -23.873 28.034 16.884 1.00 40.53 512 LYS A C 1
ATOM 4266 O O . LYS A 1 512 ? -24.710 28.525 17.634 1.00 40.53 512 LYS A O 1
ATOM 4271 N N . ASP A 1 513 ? -23.159 26.957 17.207 1.00 41.72 513 ASP A N 1
ATOM 4272 C CA . ASP A 1 513 ? -23.320 26.246 18.477 1.00 41.72 513 ASP A CA 1
ATOM 4273 C C . ASP A 1 513 ? -22.449 26.830 19.605 1.00 41.72 513 ASP A C 1
ATOM 4275 O O . ASP A 1 513 ? -22.811 26.726 20.776 1.00 41.72 513 ASP A O 1
ATOM 4279 N N . ASN A 1 514 ? -21.372 27.568 19.293 1.00 43.59 514 ASN A N 1
ATOM 4280 C CA . ASN A 1 514 ? -20.534 28.191 20.331 1.00 43.59 514 ASN A CA 1
ATOM 4281 C C . ASN A 1 514 ? -21.102 29.499 20.907 1.00 43.59 514 ASN A C 1
ATOM 4283 O O . ASN A 1 514 ? -20.698 29.890 22.002 1.00 43.59 514 ASN A O 1
ATOM 4287 N N . SER A 1 515 ? -22.047 30.177 20.242 1.00 45.06 515 SER A N 1
ATOM 4288 C CA . SER A 1 515 ? -22.678 31.377 20.820 1.00 45.06 515 SER A CA 1
ATOM 4289 C C . SER A 1 515 ? -23.712 31.029 21.897 1.00 45.06 515 SER A C 1
ATOM 4291 O O . SER A 1 515 ? -23.836 31.766 22.871 1.00 45.06 515 SER A O 1
ATOM 4293 N N . ARG A 1 516 ? -24.391 29.876 21.786 1.00 47.16 516 ARG A N 1
ATOM 4294 C CA . ARG A 1 516 ? -25.328 29.385 22.815 1.00 47.16 516 ARG A CA 1
ATOM 4295 C C . ARG A 1 516 ? -24.613 28.872 24.062 1.00 47.16 516 ARG A C 1
ATOM 4297 O O . ARG A 1 516 ? -25.003 29.212 25.172 1.00 47.16 516 ARG A O 1
ATOM 4304 N N . ILE A 1 517 ? -23.506 28.149 23.885 1.00 49.94 517 ILE A N 1
ATOM 4305 C CA . ILE A 1 517 ? -22.694 27.649 25.006 1.00 49.94 517 ILE A CA 1
ATOM 4306 C C . ILE A 1 517 ? -22.090 28.814 25.806 1.00 49.94 517 ILE A C 1
ATOM 4308 O O . ILE A 1 517 ? -22.037 28.764 27.034 1.00 49.94 517 ILE A O 1
ATOM 4312 N N . LYS A 1 518 ? -21.699 29.907 25.138 1.00 45.88 518 LYS A N 1
ATOM 4313 C CA . LYS A 1 518 ? -21.176 31.105 25.810 1.00 45.88 518 LYS A CA 1
ATOM 4314 C C . LYS A 1 518 ? -22.257 31.838 26.619 1.00 45.88 518 LYS A C 1
ATOM 4316 O O . LYS A 1 518 ? -21.969 32.277 27.728 1.00 45.88 518 LYS A O 1
ATOM 4321 N N . GLU A 1 519 ? -23.495 31.918 26.121 1.00 48.62 519 GLU A N 1
ATOM 4322 C CA . GLU A 1 519 ? -24.630 32.513 26.851 1.00 48.62 519 GLU A CA 1
ATOM 4323 C C . GLU A 1 519 ? -25.090 31.672 28.053 1.00 48.62 519 GLU A C 1
ATOM 4325 O O . GLU A 1 519 ? -25.440 32.244 29.089 1.00 48.62 519 GLU A O 1
ATOM 4330 N N . ASP A 1 520 ? -25.037 30.341 27.959 1.00 48.75 520 ASP A N 1
ATOM 4331 C CA . ASP A 1 520 ? -25.414 29.437 29.055 1.00 48.75 520 ASP A CA 1
ATOM 4332 C C . ASP A 1 520 ? -24.330 29.348 30.144 1.00 48.75 520 ASP A C 1
ATOM 4334 O O . ASP A 1 520 ? -24.643 29.283 31.336 1.00 48.75 520 ASP A O 1
ATOM 4338 N N . ILE A 1 521 ? -23.046 29.442 29.772 1.00 51.78 521 ILE A N 1
ATOM 4339 C CA . ILE A 1 521 ? -21.937 29.548 30.734 1.00 51.78 521 ILE A CA 1
ATOM 4340 C C . ILE A 1 521 ? -21.984 30.899 31.462 1.00 51.78 521 ILE A C 1
ATOM 4342 O O . ILE A 1 521 ? -21.810 30.933 32.680 1.00 51.78 521 ILE A O 1
ATOM 4346 N N . MET A 1 522 ? -22.300 31.998 30.764 1.00 50.75 522 MET A N 1
ATOM 4347 C CA . MET A 1 522 ? -22.440 33.321 31.389 1.00 50.75 522 MET A CA 1
ATOM 4348 C C . MET A 1 522 ? -23.646 33.372 32.347 1.00 50.75 522 MET A C 1
ATOM 4350 O O . MET A 1 522 ? -23.539 33.934 33.437 1.00 50.75 522 MET A O 1
ATOM 4354 N N . ARG A 1 523 ? -24.775 32.732 31.994 1.00 47.56 523 ARG A N 1
ATOM 4355 C CA . ARG A 1 523 ? -25.964 32.623 32.865 1.00 47.56 523 ARG A CA 1
ATOM 4356 C C . ARG A 1 523 ? -25.717 31.769 34.112 1.00 47.56 523 ARG A C 1
ATOM 4358 O O . ARG A 1 523 ? -26.175 32.135 35.193 1.00 47.56 523 ARG A O 1
ATOM 4365 N N . ASN A 1 524 ? -24.959 30.679 33.990 1.00 48.22 524 ASN A N 1
ATOM 4366 C CA . ASN A 1 524 ? -24.606 29.835 35.135 1.00 48.22 524 ASN A CA 1
ATOM 4367 C C . ASN A 1 524 ? -23.568 30.489 36.061 1.00 48.22 524 ASN A C 1
ATOM 4369 O O . ASN A 1 524 ?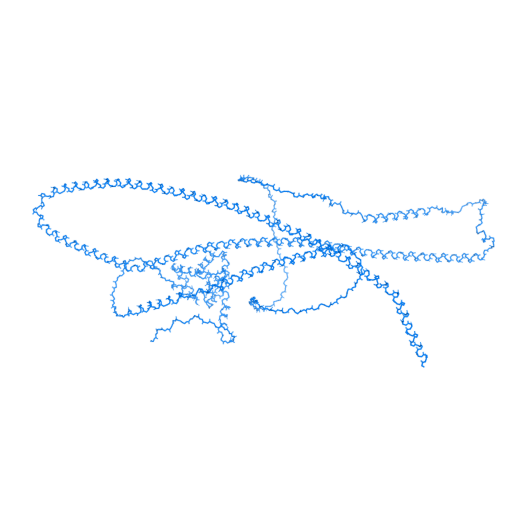 -23.625 30.282 37.271 1.00 48.22 524 ASN A O 1
ATOM 4373 N N . PHE A 1 525 ? -22.666 31.324 35.535 1.00 42.09 525 PHE A N 1
ATOM 4374 C CA . PHE A 1 525 ? -21.669 32.029 36.350 1.00 42.09 525 PHE A CA 1
ATOM 4375 C C . PHE A 1 525 ? -22.295 33.137 37.215 1.00 42.09 525 PHE A C 1
ATOM 4377 O O . PHE A 1 525 ? -21.943 33.287 38.383 1.00 42.09 525 PHE A O 1
ATOM 4384 N N . VAL A 1 526 ? -23.298 33.855 36.691 1.00 44.19 526 VAL A N 1
ATOM 4385 C CA . VAL A 1 526 ? -24.005 34.919 37.433 1.00 44.19 526 VAL A CA 1
ATOM 4386 C C . VAL A 1 526 ? -24.831 34.363 38.604 1.00 44.19 526 VAL A C 1
ATOM 4388 O O . VAL A 1 526 ? -24.948 35.018 39.638 1.00 44.19 526 VAL A O 1
ATOM 4391 N N . HIS A 1 527 ? -25.340 33.129 38.511 1.00 42.28 527 HIS A N 1
ATOM 4392 C CA . HIS A 1 527 ? -26.075 32.501 39.616 1.00 42.28 527 HIS A CA 1
ATOM 4393 C C . HIS A 1 527 ? -25.190 32.001 40.769 1.00 42.28 527 HIS A C 1
ATOM 4395 O O . HIS A 1 527 ? -25.691 31.842 41.883 1.00 42.28 527 HIS A O 1
ATOM 4401 N N . VAL A 1 528 ? -23.891 31.784 40.536 1.00 43.59 528 VAL A N 1
ATOM 4402 C CA . VAL A 1 528 ? -22.951 31.301 41.564 1.00 43.59 528 VAL A CA 1
ATOM 4403 C C . VAL A 1 528 ? -22.377 32.452 42.403 1.00 43.59 528 VAL A C 1
ATOM 4405 O O . VAL A 1 528 ? -22.044 32.249 43.568 1.00 43.59 528 VAL A O 1
ATOM 4408 N N . SER A 1 529 ? -22.342 33.682 41.882 1.00 35.84 529 SER A N 1
ATOM 4409 C CA . SER A 1 529 ? -21.738 34.830 42.578 1.00 35.84 529 SER A CA 1
ATOM 4410 C C . SER A 1 529 ? -22.645 35.565 43.580 1.00 35.84 529 SER A C 1
ATOM 4412 O O . SER A 1 529 ? -22.155 36.449 44.270 1.00 35.84 529 SER A O 1
ATOM 4414 N N . ILE A 1 530 ? -23.933 35.215 43.715 1.00 43.56 530 ILE A N 1
ATOM 4415 C CA . ILE A 1 530 ? -24.890 35.956 44.577 1.00 43.56 530 ILE A CA 1
ATOM 4416 C C . ILE A 1 530 ? -25.147 35.272 45.942 1.00 43.56 530 ILE A C 1
ATOM 4418 O O . ILE A 1 530 ? -25.990 35.707 46.717 1.00 43.56 530 ILE A O 1
ATOM 4422 N N . LYS A 1 531 ? -24.422 34.209 46.316 1.00 35.50 531 LYS A N 1
ATOM 4423 C CA . LYS A 1 531 ? -24.645 33.536 47.615 1.00 35.50 531 LYS A CA 1
ATOM 4424 C C . LYS A 1 531 ? -23.380 33.279 48.424 1.00 35.50 531 LYS A C 1
ATOM 4426 O O . LYS A 1 531 ? -23.131 32.143 48.800 1.00 35.50 531 LYS A O 1
ATOM 4431 N N . ASN A 1 532 ? -22.619 34.325 48.732 1.00 37.91 532 ASN A N 1
ATOM 4432 C CA . ASN A 1 532 ? -21.675 34.288 49.850 1.00 37.91 532 ASN A CA 1
ATOM 4433 C C . ASN A 1 532 ? -21.555 35.675 50.493 1.00 37.91 532 ASN A C 1
ATOM 4435 O O . ASN A 1 532 ? -20.664 36.444 50.150 1.00 37.91 532 ASN A O 1
ATOM 4439 N N . ASP A 1 533 ? -22.431 35.944 51.460 1.00 32.16 533 ASP A N 1
ATOM 4440 C CA . ASP A 1 533 ? -22.197 36.920 52.523 1.00 32.16 533 ASP A CA 1
ATOM 4441 C C . ASP A 1 533 ? -22.000 36.142 53.841 1.00 32.16 533 ASP A C 1
ATOM 4443 O O . ASP A 1 533 ? -22.941 35.545 54.354 1.00 32.16 533 ASP A O 1
ATOM 4447 N N . ASN A 1 534 ? -20.731 36.062 54.273 1.00 33.09 534 ASN A N 1
ATOM 4448 C CA . ASN A 1 534 ? -20.139 36.207 55.626 1.00 33.09 534 ASN A CA 1
ATOM 4449 C C . ASN A 1 534 ? -20.999 36.052 56.919 1.00 33.09 534 ASN A C 1
ATOM 4451 O O . ASN A 1 534 ? -22.194 36.325 56.890 1.00 33.09 534 ASN A O 1
ATOM 4455 N N . PRO A 1 535 ? -20.399 35.898 58.135 1.00 50.06 535 PRO A N 1
ATOM 4456 C CA . PRO A 1 535 ? -19.046 35.441 58.524 1.00 50.06 535 PRO A CA 1
ATOM 4457 C C . PRO A 1 535 ? -19.009 34.512 59.786 1.00 50.06 535 PRO A C 1
ATOM 4459 O O . PRO A 1 535 ? -20.019 34.260 60.430 1.00 50.06 535 PRO A O 1
ATOM 4462 N N . MET A 1 536 ? -17.785 34.128 60.183 1.00 28.06 536 MET A N 1
ATOM 4463 C CA . MET A 1 536 ? -17.272 33.816 61.541 1.00 28.06 536 MET A CA 1
ATOM 4464 C C . MET A 1 536 ? -16.801 32.389 61.907 1.00 28.06 536 MET A C 1
ATOM 4466 O O . MET A 1 536 ? -17.525 31.404 61.884 1.00 28.06 536 MET A O 1
ATOM 4470 N N . ASN A 1 537 ? -15.522 32.395 62.295 1.00 37.12 537 ASN A N 1
ATOM 4471 C CA . ASN A 1 537 ? -14.595 31.401 62.861 1.00 37.12 537 ASN A CA 1
ATOM 4472 C C . ASN A 1 537 ? -14.818 31.233 64.399 1.00 37.12 537 ASN A C 1
ATOM 4474 O O . ASN A 1 537 ? -15.634 31.998 64.917 1.00 37.12 537 ASN A O 1
ATOM 4478 N N . PRO A 1 538 ? -14.046 30.428 65.193 1.00 51.25 538 PRO A N 1
ATOM 4479 C CA . PRO A 1 538 ? -12.954 29.467 64.881 1.00 51.25 538 PRO A CA 1
ATOM 4480 C C . PRO A 1 538 ? -12.910 28.161 65.761 1.00 51.25 538 PRO A C 1
ATOM 4482 O O . PRO A 1 538 ? -13.705 28.015 66.681 1.00 51.25 538 PRO A O 1
ATOM 4485 N N . ILE A 1 539 ? -11.858 27.323 65.562 1.00 29.12 539 ILE A N 1
ATOM 4486 C CA . ILE A 1 539 ? -11.145 26.478 66.580 1.00 29.12 539 ILE A CA 1
ATOM 4487 C C . ILE A 1 539 ? -11.905 25.189 67.027 1.00 29.12 539 ILE A C 1
ATOM 4489 O O . ILE A 1 539 ? -13.076 25.254 67.359 1.00 29.12 539 ILE A O 1
ATOM 4493 N N . THR A 1 540 ? -11.384 23.950 67.065 1.00 27.83 540 THR A N 1
ATOM 4494 C CA . THR A 1 540 ? -10.021 23.379 67.079 1.00 27.83 540 THR A CA 1
ATOM 4495 C C . THR A 1 540 ? -10.085 21.838 66.996 1.00 27.83 540 THR A C 1
ATOM 4497 O O . THR A 1 540 ? -11.028 21.248 67.506 1.00 27.83 540 THR A O 1
ATOM 4500 N N . GLU A 1 541 ? -9.013 21.232 66.462 1.00 29.73 541 GLU A N 1
ATOM 4501 C CA . GLU A 1 541 ? -8.309 20.060 67.037 1.00 29.73 541 GLU A CA 1
ATOM 4502 C C . GLU A 1 541 ? -8.996 18.672 67.002 1.00 29.73 541 GLU A C 1
ATOM 4504 O O . GLU A 1 541 ? -9.963 18.397 67.702 1.00 29.73 541 GLU A O 1
ATOM 4509 N N . ILE A 1 542 ? -8.435 17.770 66.180 1.00 31.28 542 ILE A N 1
ATOM 4510 C CA . ILE A 1 542 ? -7.801 16.476 66.541 1.00 31.28 542 ILE A CA 1
ATOM 4511 C C . ILE A 1 542 ? -7.608 15.655 65.237 1.00 31.28 542 ILE A C 1
ATOM 4513 O O . ILE A 1 542 ? -8.559 15.259 64.567 1.00 31.28 542 ILE A O 1
ATOM 4517 N N . LEU A 1 543 ? -6.342 15.430 64.871 1.00 26.59 543 LEU A N 1
ATOM 4518 C CA . LEU A 1 543 ? -5.838 14.393 63.946 1.00 26.59 543 LEU A CA 1
ATOM 4519 C C . LEU A 1 543 ? -5.743 13.036 64.690 1.00 26.59 543 LEU A C 1
ATOM 4521 O O . LEU A 1 543 ? -5.729 13.057 65.920 1.00 26.59 543 LEU A O 1
ATOM 4525 N N . PRO A 1 544 ? -5.428 11.890 64.045 1.00 51.22 544 PRO A N 1
ATOM 4526 C CA . PRO A 1 544 ? -5.615 11.465 62.647 1.00 51.22 544 PRO A CA 1
ATOM 4527 C C . PRO A 1 544 ? -6.161 10.011 62.537 1.00 51.22 544 PRO A C 1
ATOM 4529 O O . PRO A 1 544 ? -6.220 9.291 63.527 1.00 51.22 544 PRO A O 1
ATOM 4532 N N . LEU A 1 545 ? -6.476 9.538 61.319 1.00 23.42 545 LEU A N 1
ATOM 4533 C CA . LEU A 1 545 ? -5.828 8.359 60.699 1.00 23.42 545 LEU A CA 1
ATOM 4534 C C . LEU A 1 545 ? -6.416 8.028 59.307 1.00 23.42 545 LEU A C 1
ATOM 4536 O O . LEU A 1 545 ? -7.549 7.590 59.164 1.00 23.42 545 LEU A O 1
ATOM 4540 N N . GLN A 1 546 ? -5.531 8.216 58.324 1.00 31.30 546 GLN A N 1
ATOM 4541 C CA . GLN A 1 546 ? -5.228 7.377 57.158 1.00 31.30 546 GLN A CA 1
ATOM 4542 C C . GLN A 1 546 ? -6.172 7.249 55.940 1.00 31.30 546 GLN A C 1
ATOM 4544 O O . GLN A 1 546 ? -7.254 6.675 55.965 1.00 31.30 546 GLN A O 1
ATOM 4549 N N . THR A 1 547 ? -5.545 7.644 54.820 1.00 29.25 547 THR A N 1
ATOM 4550 C CA . THR A 1 547 ? -5.650 7.176 53.425 1.00 29.25 547 THR A CA 1
ATOM 4551 C C . THR A 1 547 ? -6.752 7.749 52.533 1.00 29.25 547 THR A C 1
ATOM 4553 O O . THR A 1 547 ? -7.821 7.177 52.367 1.00 29.25 547 THR A O 1
ATOM 4556 N N . VAL A 1 548 ? -6.401 8.848 51.852 1.00 29.94 548 VAL A N 1
ATOM 4557 C CA . VAL A 1 548 ? -6.886 9.188 50.506 1.00 29.94 548 VAL A CA 1
ATOM 4558 C C . VAL A 1 548 ? -5.652 9.542 49.672 1.00 29.94 548 VAL A C 1
ATOM 4560 O O . VAL A 1 548 ? -4.948 10.496 49.998 1.00 29.94 548 VAL A O 1
ATOM 4563 N N . GLU A 1 549 ? -5.367 8.754 48.634 1.00 31.31 549 GLU A N 1
ATOM 4564 C CA . GLU A 1 549 ? -4.359 9.087 47.623 1.00 31.31 549 GLU A CA 1
ATOM 4565 C C . GLU A 1 549 ? -4.798 10.344 46.860 1.00 31.31 549 GLU A C 1
ATOM 4567 O O . GLU A 1 549 ? -5.896 10.421 46.302 1.00 31.31 549 GLU A O 1
ATOM 4572 N N . SER A 1 550 ? -3.934 11.358 46.907 1.00 30.88 550 SER A N 1
ATOM 4573 C CA . SER A 1 550 ? -4.133 12.684 46.335 1.00 30.88 550 SER A CA 1
ATOM 4574 C C . SER A 1 550 ? -3.690 12.716 44.875 1.00 30.88 550 SER A C 1
ATOM 4576 O O . SER A 1 550 ? -2.514 12.552 44.563 1.00 30.88 550 SER A O 1
ATOM 4578 N N . ILE A 1 551 ? -4.627 13.035 43.985 1.00 39.62 551 ILE A N 1
ATOM 4579 C CA . ILE A 1 551 ? -4.329 13.782 42.764 1.00 39.62 551 ILE A CA 1
ATOM 4580 C C . ILE A 1 551 ? -4.220 15.256 43.177 1.00 39.62 551 ILE A C 1
ATOM 4582 O O . ILE A 1 551 ? -5.253 15.908 43.347 1.00 39.62 551 ILE A O 1
ATOM 4586 N N . ARG A 1 552 ? -2.987 15.753 43.341 1.00 40.31 552 ARG A N 1
ATOM 4587 C CA . ARG A 1 552 ? -2.524 17.150 43.163 1.00 40.31 552 ARG A CA 1
ATOM 4588 C C . ARG A 1 552 ? -1.124 17.301 43.760 1.00 40.31 552 ARG A C 1
ATOM 4590 O O . ARG A 1 552 ? -0.987 17.181 44.969 1.00 40.31 552 ARG A O 1
ATOM 4597 N N . ASP A 1 553 ? -0.127 17.533 42.902 1.00 39.41 553 ASP A N 1
ATOM 4598 C CA . ASP A 1 553 ? 0.757 18.713 42.956 1.00 39.41 553 ASP A CA 1
ATOM 4599 C C . ASP A 1 553 ? 1.896 18.586 41.926 1.00 39.41 553 ASP A C 1
ATOM 4601 O O . ASP A 1 553 ? 2.983 18.092 42.207 1.00 39.41 553 ASP A O 1
ATOM 4605 N N . ASP A 1 554 ? 1.675 19.121 40.720 1.00 44.00 554 ASP A N 1
ATOM 4606 C CA . ASP A 1 554 ? 2.711 19.350 39.690 1.00 44.00 554 ASP A CA 1
ATOM 4607 C C . ASP A 1 554 ? 3.695 20.496 40.077 1.00 44.00 554 ASP A C 1
ATOM 4609 O O . ASP A 1 554 ? 4.404 21.038 39.225 1.00 44.00 554 ASP A O 1
ATOM 4613 N N . SER A 1 555 ? 3.735 20.922 41.348 1.00 58.16 555 SER A N 1
ATOM 4614 C CA . SER A 1 555 ? 4.253 22.246 41.743 1.00 58.16 555 SER A CA 1
ATOM 4615 C C . SER A 1 555 ? 5.721 22.288 42.196 1.00 58.16 555 SER A C 1
ATOM 4617 O O . SER A 1 555 ? 6.315 23.360 42.199 1.00 58.16 555 SER A O 1
ATOM 4619 N N . LEU A 1 556 ? 6.371 21.162 42.518 1.00 60.62 556 LEU A N 1
ATOM 4620 C CA . LEU A 1 556 ? 7.718 21.201 43.124 1.00 60.62 556 LEU A CA 1
ATOM 4621 C C . LEU A 1 556 ? 8.854 21.436 42.110 1.00 60.62 556 LEU A C 1
ATOM 4623 O O . LEU A 1 556 ? 9.839 22.116 42.400 1.00 60.62 556 LEU A O 1
ATOM 4627 N N . ILE A 1 557 ? 8.742 20.898 40.893 1.00 66.12 557 ILE A N 1
ATOM 4628 C CA . ILE A 1 557 ? 9.826 20.978 39.892 1.00 66.12 557 ILE A CA 1
ATOM 4629 C C . ILE A 1 557 ? 9.729 22.235 39.031 1.00 66.12 557 ILE A C 1
ATOM 4631 O O . ILE A 1 557 ? 10.748 22.790 38.621 1.00 66.12 557 ILE A O 1
ATOM 4635 N N . VAL A 1 558 ? 8.513 22.707 38.755 1.00 61.62 558 VAL A N 1
ATOM 4636 C CA . VAL A 1 558 ? 8.306 23.904 37.928 1.00 61.62 558 VAL A CA 1
ATOM 4637 C C . VAL A 1 558 ? 8.787 25.164 38.654 1.00 61.62 558 VAL A C 1
ATOM 4639 O O . VAL A 1 558 ? 9.310 26.061 38.001 1.00 61.62 558 VAL A O 1
ATOM 4642 N N . GLU A 1 559 ? 8.685 25.215 39.985 1.00 67.81 559 GLU A N 1
ATOM 4643 C CA . GLU A 1 559 ? 9.152 26.355 40.789 1.00 67.81 559 GLU A CA 1
ATOM 4644 C C . GLU A 1 559 ? 10.685 26.430 40.922 1.00 67.81 559 GLU A C 1
ATOM 4646 O O . GLU A 1 559 ? 11.234 27.513 41.121 1.00 67.81 559 GLU A O 1
ATOM 4651 N N . THR A 1 560 ? 11.399 25.307 40.771 1.00 65.56 560 THR A N 1
ATOM 4652 C CA . THR A 1 560 ? 12.866 25.236 40.950 1.00 65.56 560 THR A CA 1
ATOM 4653 C C . THR A 1 560 ? 13.661 25.445 39.655 1.00 65.56 560 THR A C 1
ATOM 4655 O O . THR A 1 560 ? 14.862 25.721 39.701 1.00 65.56 560 THR A O 1
ATOM 4658 N N . LEU A 1 561 ? 13.012 25.352 38.490 1.00 76.94 561 LEU A N 1
ATOM 4659 C CA . LEU A 1 561 ? 13.634 25.504 37.173 1.00 76.94 561 LEU A CA 1
ATOM 4660 C C . LEU A 1 561 ? 13.199 26.824 36.505 1.00 76.94 561 LEU A C 1
ATOM 4662 O O . LEU A 1 561 ? 12.024 27.178 36.560 1.00 76.94 561 LEU A O 1
ATOM 4666 N N . PRO A 1 562 ? 14.087 27.546 35.789 1.00 79.38 562 PRO A N 1
ATOM 4667 C CA . PRO A 1 562 ? 15.448 27.172 35.401 1.00 79.38 562 PRO A CA 1
ATOM 4668 C C . PRO A 1 562 ? 16.526 27.567 36.428 1.00 79.38 562 PRO A C 1
ATOM 4670 O O . PRO A 1 562 ? 16.493 28.650 37.009 1.00 79.38 562 PRO A O 1
ATOM 4673 N N . LEU A 1 563 ? 17.563 26.735 36.545 1.00 84.19 563 LEU A N 1
ATOM 4674 C CA . LEU A 1 563 ? 18.693 26.920 37.459 1.00 84.19 563 LEU A CA 1
ATOM 4675 C C . LEU A 1 563 ? 19.574 28.107 37.029 1.00 84.19 563 LEU A C 1
ATOM 4677 O O . LEU A 1 563 ? 20.047 28.195 35.883 1.00 84.19 563 LEU A O 1
ATOM 4681 N N . GLN A 1 564 ? 19.820 29.026 37.962 1.00 81.00 564 GLN A N 1
ATOM 4682 C CA . GLN A 1 564 ? 20.530 30.291 37.748 1.00 81.00 564 GLN A CA 1
ATOM 4683 C C . GLN A 1 564 ? 21.934 30.309 38.362 1.00 81.00 564 GLN A C 1
ATOM 4685 O O . GLN A 1 564 ? 22.827 30.974 37.821 1.00 81.00 564 GLN A O 1
ATOM 4690 N N . THR A 1 565 ? 22.152 29.565 39.449 1.00 83.81 565 THR A N 1
ATOM 4691 C CA . THR A 1 565 ? 23.433 29.508 40.168 1.00 83.81 565 THR A CA 1
ATOM 4692 C C . THR A 1 565 ? 23.955 28.080 40.338 1.00 83.81 565 THR A C 1
ATOM 4694 O O . THR A 1 565 ? 23.253 27.108 40.070 1.00 83.81 565 THR A O 1
ATOM 4697 N N . VAL A 1 566 ? 25.224 27.949 40.743 1.00 82.00 566 VAL A N 1
ATOM 4698 C CA . VAL A 1 566 ? 25.864 26.636 40.945 1.00 82.00 566 VAL A CA 1
ATOM 4699 C C . VAL A 1 566 ? 25.354 25.968 42.222 1.00 82.00 566 VAL A C 1
ATOM 4701 O O . VAL A 1 566 ? 25.258 24.747 42.280 1.00 82.00 566 VAL A O 1
ATOM 4704 N N . GLU A 1 567 ? 24.977 26.767 43.215 1.00 82.19 567 GLU A N 1
ATOM 4705 C CA . GLU A 1 567 ? 24.352 26.324 44.459 1.00 82.19 567 GLU A CA 1
ATOM 4706 C C . GLU A 1 567 ? 22.985 25.692 44.169 1.00 82.19 567 GLU A C 1
ATOM 4708 O O . GLU A 1 567 ? 22.766 24.544 44.533 1.00 82.19 567 GLU A O 1
ATOM 4713 N N . GLN A 1 568 ? 22.151 26.346 43.350 1.00 83.25 568 GLN A N 1
ATOM 4714 C CA . GLN A 1 568 ? 20.862 25.795 42.913 1.00 83.25 568 GLN A CA 1
ATOM 4715 C C . GLN A 1 568 ? 21.004 24.466 42.157 1.00 83.25 568 GLN A C 1
ATOM 4717 O O . GLN A 1 568 ? 20.131 23.611 42.256 1.00 83.25 568 GLN A O 1
ATOM 4722 N N . ILE A 1 569 ? 22.104 24.258 41.418 1.00 84.50 569 ILE A N 1
ATOM 4723 C CA . ILE A 1 569 ? 22.376 22.961 40.779 1.00 84.50 569 ILE A CA 1
ATOM 4724 C C . ILE A 1 569 ? 22.606 21.866 41.826 1.00 84.50 569 ILE A C 1
ATOM 4726 O O . ILE A 1 569 ? 22.143 20.746 41.631 1.00 84.50 569 ILE A O 1
ATOM 4730 N N . ARG A 1 570 ? 23.325 22.167 42.913 1.00 84.19 570 ARG A N 1
ATOM 4731 C CA . ARG A 1 570 ? 23.584 21.197 43.987 1.00 84.19 570 ARG A CA 1
ATOM 4732 C C . ARG A 1 570 ? 22.321 20.901 44.778 1.00 84.19 570 ARG A C 1
ATOM 4734 O O . ARG A 1 570 ? 22.036 19.734 45.004 1.00 84.19 570 ARG A O 1
ATOM 4741 N N . ASP A 1 571 ? 21.566 21.935 45.127 1.00 84.38 571 ASP A N 1
ATOM 4742 C CA . ASP A 1 571 ? 20.333 21.794 45.900 1.00 8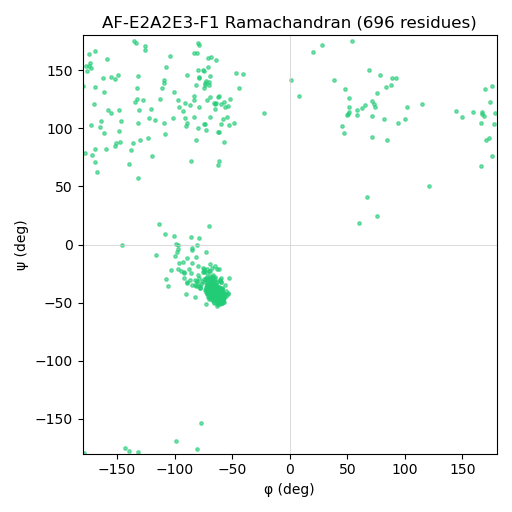4.38 571 ASP A CA 1
ATOM 4743 C C . ASP A 1 571 ? 19.290 20.988 45.114 1.00 84.38 571 ASP A C 1
ATOM 4745 O O . ASP A 1 571 ? 18.657 20.091 45.660 1.00 84.38 571 ASP A O 1
ATOM 4749 N N . PHE A 1 572 ? 19.182 21.224 43.802 1.00 85.19 572 PHE A N 1
ATOM 4750 C CA . PHE A 1 572 ? 18.313 20.443 42.921 1.00 85.19 572 PHE A CA 1
ATOM 4751 C C . PHE A 1 572 ? 18.779 18.986 42.757 1.00 85.19 572 PHE A C 1
ATOM 4753 O O . PHE A 1 572 ? 17.956 18.071 42.728 1.00 85.19 572 PHE A O 1
ATOM 4760 N N . ASP A 1 573 ? 20.091 18.742 42.671 1.00 88.38 573 ASP A N 1
ATOM 4761 C CA . ASP A 1 573 ? 20.629 17.379 42.574 1.00 88.38 573 ASP A CA 1
ATOM 4762 C C . ASP A 1 573 ? 20.468 16.590 43.884 1.00 88.38 573 ASP A C 1
ATOM 4764 O O . ASP A 1 573 ? 20.234 15.385 43.832 1.00 88.38 573 ASP A O 1
ATOM 4768 N N . LEU A 1 574 ? 20.542 17.264 45.040 1.00 85.75 574 LEU A N 1
ATOM 4769 C CA . LEU A 1 574 ? 20.266 16.689 46.362 1.00 85.75 574 LEU A CA 1
ATOM 4770 C C . LEU A 1 574 ? 18.773 16.407 46.559 1.00 85.75 574 LEU A C 1
ATOM 4772 O O . LEU A 1 574 ? 18.419 15.302 46.959 1.00 85.75 574 LEU A O 1
ATOM 4776 N N . LEU A 1 575 ? 17.897 17.347 46.185 1.00 84.94 575 LEU A N 1
ATOM 4777 C CA . LEU A 1 575 ? 16.442 17.167 46.239 1.00 84.94 575 LEU A CA 1
ATOM 4778 C C . LEU A 1 575 ? 16.004 15.903 45.484 1.00 84.94 575 LEU A C 1
ATOM 4780 O O . LEU A 1 575 ? 15.172 15.137 45.966 1.00 84.94 575 LEU A O 1
ATOM 4784 N N . LEU A 1 576 ? 16.596 15.653 44.313 1.00 83.75 576 LEU A N 1
ATOM 4785 C CA . LEU A 1 576 ? 16.310 14.454 43.528 1.00 83.75 576 LEU A CA 1
ATOM 4786 C C . LEU A 1 576 ? 16.939 13.179 44.104 1.00 83.75 576 LEU A C 1
ATOM 4788 O O . LEU A 1 576 ? 16.475 12.096 43.772 1.00 83.75 576 LEU A O 1
ATOM 4792 N N . GLN A 1 577 ? 17.980 13.266 44.932 1.00 84.75 577 GLN A N 1
ATOM 4793 C CA . GLN A 1 577 ? 18.544 12.096 45.619 1.00 84.75 577 GLN A CA 1
ATOM 4794 C C . GLN A 1 577 ? 17.742 11.705 46.865 1.00 84.75 577 GLN A C 1
ATOM 4796 O O . GLN A 1 577 ? 17.699 10.523 47.196 1.00 84.75 577 GLN A O 1
ATOM 4801 N N . GLU A 1 578 ? 17.124 12.673 47.544 1.00 84.25 578 GLU A N 1
ATOM 4802 C CA . GLU A 1 578 ? 16.409 12.457 48.808 1.00 84.25 578 GLU A CA 1
ATOM 4803 C C . GLU A 1 578 ? 14.912 12.165 48.625 1.00 84.25 578 GLU A C 1
ATOM 4805 O O . GLU A 1 578 ? 14.311 11.526 49.488 1.00 84.25 578 GLU A O 1
ATOM 4810 N N . ASN A 1 579 ? 14.301 12.609 47.519 1.00 84.38 579 ASN A N 1
ATOM 4811 C CA . ASN A 1 579 ? 12.860 12.496 47.302 1.00 84.38 579 ASN A CA 1
ATOM 4812 C C . ASN A 1 579 ? 12.503 11.711 46.021 1.00 84.38 579 ASN A C 1
ATOM 4814 O O . ASN A 1 579 ? 12.619 12.214 44.898 1.00 84.38 579 ASN A O 1
ATOM 4818 N N . ASP A 1 580 ? 11.982 10.493 46.198 1.00 79.69 580 ASP A N 1
ATOM 4819 C CA . ASP A 1 580 ? 11.526 9.616 45.108 1.00 79.69 580 ASP A CA 1
ATOM 4820 C C . ASP A 1 580 ? 10.313 10.178 44.337 1.00 79.69 580 ASP A C 1
ATOM 4822 O O . ASP A 1 580 ? 10.154 9.935 43.132 1.00 79.69 580 ASP A O 1
ATOM 4826 N N . GLU A 1 581 ? 9.475 10.985 44.990 1.00 79.56 581 GLU A N 1
ATOM 4827 C CA . GLU A 1 581 ? 8.354 11.671 44.345 1.00 79.56 581 GLU A CA 1
ATOM 4828 C C . GLU A 1 581 ? 8.865 12.758 43.389 1.00 79.56 581 GLU A C 1
ATOM 4830 O O . GLU A 1 581 ? 8.426 12.834 42.238 1.00 79.56 581 GLU A O 1
ATOM 4835 N N . ALA A 1 582 ? 9.897 13.506 43.797 1.00 78.94 582 ALA A N 1
ATOM 4836 C CA . ALA A 1 582 ? 10.570 14.479 42.936 1.00 78.94 582 ALA A CA 1
ATOM 4837 C C . ALA A 1 582 ? 11.242 13.800 41.728 1.00 78.94 582 ALA A C 1
ATOM 4839 O O . ALA A 1 582 ? 11.189 14.315 40.612 1.00 78.94 582 ALA A O 1
ATOM 4840 N N . VAL A 1 583 ? 11.812 12.601 41.887 1.00 82.50 583 VAL A N 1
ATOM 4841 C CA . VAL A 1 583 ? 12.340 11.822 40.750 1.00 82.50 583 VAL A CA 1
ATOM 4842 C C . VAL A 1 583 ? 11.233 11.453 39.762 1.00 82.50 583 VAL A C 1
ATOM 4844 O O . VAL A 1 583 ? 11.438 11.509 38.545 1.00 82.50 583 VAL A O 1
ATOM 4847 N N . THR A 1 584 ? 10.062 11.074 40.266 1.00 83.56 584 THR A N 1
ATOM 4848 C CA . THR A 1 584 ? 8.917 10.670 39.439 1.00 83.56 584 THR A CA 1
ATOM 4849 C C . THR A 1 584 ? 8.354 11.859 38.664 1.00 83.56 584 THR A C 1
ATOM 4851 O O . THR A 1 584 ? 8.192 11.781 37.442 1.00 83.56 584 THR A O 1
ATOM 4854 N N . GLN A 1 585 ? 8.184 13.000 39.334 1.00 81.50 585 GLN A N 1
ATOM 4855 C CA . GLN A 1 585 ? 7.798 14.256 38.694 1.00 81.50 585 GLN A CA 1
ATOM 4856 C C . GLN A 1 585 ? 8.853 14.718 37.669 1.00 81.50 585 GLN A C 1
ATOM 4858 O O . GLN A 1 585 ? 8.506 15.195 36.586 1.00 81.50 585 GLN A O 1
ATOM 4863 N N . PHE A 1 586 ? 10.152 14.528 37.943 1.00 84.50 586 PHE A N 1
ATOM 4864 C CA . PHE A 1 586 ? 11.224 14.954 37.036 1.00 84.50 586 PHE A CA 1
ATOM 4865 C C . PHE A 1 586 ? 11.241 14.119 35.757 1.00 84.50 586 PHE A C 1
ATOM 4867 O O . PHE A 1 586 ? 11.403 14.657 34.662 1.00 84.50 586 PHE A O 1
ATOM 4874 N N . LYS A 1 587 ? 11.004 12.808 35.862 1.00 85.56 587 LYS A N 1
ATOM 4875 C CA . LYS A 1 587 ? 10.832 11.938 34.689 1.00 85.56 587 LYS A CA 1
ATOM 4876 C C . LYS A 1 587 ? 9.630 12.366 33.850 1.00 85.56 587 LYS A C 1
ATOM 4878 O O . LYS A 1 587 ? 9.768 12.507 32.637 1.00 85.56 587 LYS A O 1
ATOM 4883 N N . ALA A 1 588 ? 8.488 12.647 34.482 1.00 84.06 588 ALA A N 1
ATOM 4884 C CA . ALA A 1 588 ? 7.307 13.152 33.781 1.00 84.06 588 ALA A CA 1
ATOM 4885 C C . ALA A 1 588 ? 7.598 14.481 33.054 1.00 84.06 588 ALA A C 1
ATOM 4887 O O . ALA A 1 588 ? 7.222 14.657 31.892 1.00 84.06 588 ALA A O 1
ATOM 4888 N N . PHE A 1 589 ? 8.357 15.382 33.688 1.00 84.69 589 PHE A N 1
ATOM 4889 C CA . PHE A 1 589 ? 8.821 16.629 33.079 1.00 84.69 589 PHE A CA 1
ATOM 4890 C C . PHE A 1 589 ? 9.711 16.397 31.844 1.00 84.69 589 PHE A C 1
ATOM 4892 O O . PHE A 1 589 ? 9.507 17.042 30.812 1.00 84.69 589 PHE A O 1
ATOM 4899 N N . LEU A 1 590 ? 10.660 15.456 31.905 1.00 85.38 590 LEU A N 1
ATOM 4900 C CA . LEU A 1 590 ? 11.528 15.114 30.769 1.00 85.38 590 LEU A CA 1
ATOM 4901 C C . LEU A 1 590 ? 10.735 14.558 29.575 1.00 85.38 590 LEU A C 1
ATOM 4903 O O . LEU A 1 590 ? 11.000 14.942 28.432 1.00 85.38 590 LEU A O 1
ATOM 4907 N N . LEU A 1 591 ? 9.741 13.703 29.834 1.00 82.50 591 LEU A N 1
ATOM 4908 C CA . LEU A 1 591 ? 8.874 13.123 28.802 1.00 82.50 591 LEU A CA 1
ATOM 4909 C C . LEU A 1 591 ? 7.991 14.177 28.122 1.00 82.50 591 LEU A C 1
ATOM 4911 O O . LEU A 1 591 ? 7.780 14.115 26.910 1.00 82.50 591 LEU A O 1
ATOM 4915 N N . LYS A 1 592 ? 7.532 15.187 28.872 1.00 83.69 592 LYS A N 1
ATOM 4916 C CA . LYS A 1 592 ? 6.666 16.264 28.363 1.00 83.69 592 LYS A CA 1
ATOM 4917 C C . LYS A 1 592 ? 7.358 17.190 27.355 1.00 83.69 592 LYS A C 1
ATOM 4919 O O . LYS A 1 592 ? 6.684 17.777 26.512 1.00 83.69 592 LYS A O 1
ATOM 4924 N N . ILE A 1 593 ? 8.684 17.354 27.422 1.00 81.69 593 ILE A N 1
ATOM 4925 C CA . ILE A 1 593 ? 9.417 18.289 26.545 1.00 81.69 593 ILE A CA 1
ATOM 4926 C C . ILE A 1 593 ? 9.505 17.763 25.105 1.00 81.69 593 ILE A C 1
ATOM 4928 O O . ILE A 1 593 ? 9.181 18.498 24.167 1.00 81.69 593 ILE A O 1
ATOM 4932 N N . GLY A 1 594 ? 9.954 16.515 24.932 1.00 69.25 594 GLY A N 1
ATOM 4933 C CA . GLY A 1 594 ? 10.072 15.832 23.640 1.00 69.25 594 GLY A CA 1
ATOM 4934 C C . GLY A 1 594 ? 10.883 16.551 22.535 1.00 69.25 594 GLY A C 1
ATOM 4935 O O . GLY A 1 594 ? 11.336 17.700 22.621 1.00 69.25 594 GLY A O 1
ATOM 4936 N N . GLY A 1 595 ? 11.062 15.873 21.398 1.00 70.50 595 GLY A N 1
ATOM 4937 C CA . GLY A 1 595 ? 11.719 16.457 20.225 1.00 70.50 595 GLY A CA 1
ATOM 4938 C C . GLY A 1 595 ? 11.756 15.524 19.020 1.00 70.50 595 GLY A C 1
ATOM 4939 O O . GLY A 1 595 ? 11.780 14.319 19.174 1.00 70.50 595 GLY A O 1
ATOM 4940 N N . SER A 1 596 ? 11.809 16.069 17.803 1.00 70.75 596 SER A N 1
ATOM 4941 C CA . SER A 1 596 ? 11.856 15.261 16.569 1.00 70.75 596 SER A CA 1
ATOM 4942 C C . SER A 1 596 ? 13.200 14.557 16.316 1.00 70.75 596 SER A C 1
ATOM 4944 O O . SER A 1 596 ? 13.338 13.817 15.348 1.00 70.75 596 SER A O 1
ATOM 4946 N N . ASN A 1 597 ? 14.218 14.833 17.135 1.00 80.06 597 ASN A N 1
ATOM 4947 C CA . ASN A 1 597 ? 15.565 14.274 17.038 1.00 80.06 597 ASN A CA 1
ATOM 4948 C C . ASN A 1 597 ? 16.187 14.238 18.450 1.00 80.06 597 ASN A C 1
ATOM 4950 O O . ASN A 1 597 ? 15.995 15.214 19.188 1.00 80.06 597 ASN A O 1
ATOM 4954 N N . PRO A 1 598 ? 16.964 13.199 18.821 1.00 82.25 598 PRO A N 1
ATOM 4955 C CA . PRO A 1 598 ? 17.610 13.099 20.134 1.00 82.25 598 PRO A CA 1
ATOM 4956 C C . PRO A 1 598 ? 18.452 14.332 20.486 1.00 82.25 598 PRO A C 1
ATOM 4958 O O . PRO A 1 598 ? 18.321 14.875 21.582 1.00 82.25 598 PRO A O 1
ATOM 4961 N N . ARG A 1 599 ? 19.229 14.872 19.535 1.00 85.00 599 ARG A N 1
ATOM 4962 C CA . ARG A 1 599 ? 20.024 16.096 19.739 1.00 85.00 599 ARG A CA 1
ATOM 4963 C C . ARG A 1 599 ? 19.140 17.299 20.058 1.00 85.00 599 ARG A C 1
ATOM 4965 O O . ARG A 1 599 ? 19.474 18.113 20.914 1.00 85.00 599 ARG A O 1
ATOM 4972 N N . ARG A 1 600 ? 17.991 17.416 19.386 1.00 84.62 600 ARG A N 1
ATOM 4973 C CA . ARG A 1 600 ? 17.039 18.513 19.608 1.00 84.62 600 ARG A CA 1
ATOM 4974 C C . ARG A 1 600 ? 16.315 18.366 20.945 1.00 84.62 600 ARG A C 1
ATOM 4976 O O . ARG A 1 600 ? 16.084 19.380 21.597 1.00 84.62 600 ARG A O 1
ATOM 4983 N N . ASN A 1 601 ? 15.997 17.136 21.344 1.00 87.50 601 ASN A N 1
ATOM 4984 C CA . ASN A 1 601 ? 15.382 16.832 22.632 1.00 87.50 601 ASN A CA 1
ATOM 4985 C C . ASN A 1 601 ? 16.322 17.214 23.789 1.00 87.50 601 ASN A C 1
ATOM 4987 O O . ASN A 1 601 ? 15.967 18.052 24.613 1.00 87.50 601 ASN A O 1
ATOM 4991 N N . VAL A 1 602 ? 17.571 16.728 23.770 1.00 86.75 602 VAL A N 1
ATOM 4992 C CA . VAL A 1 602 ? 18.589 17.060 24.788 1.00 86.75 602 VAL A CA 1
ATOM 4993 C C . VAL A 1 602 ? 18.815 18.571 24.886 1.00 86.75 602 VAL A C 1
ATOM 4995 O O . VAL A 1 602 ? 18.787 19.127 25.980 1.00 86.75 602 VAL A O 1
ATOM 4998 N N . CYS A 1 603 ? 18.962 19.274 23.757 1.00 86.81 603 CYS A N 1
ATOM 4999 C CA . CYS A 1 603 ? 19.125 20.731 23.761 1.00 86.81 603 CYS A CA 1
ATOM 5000 C C . CYS A 1 603 ? 17.923 21.470 24.373 1.00 86.81 603 CYS A C 1
ATOM 5002 O O . CYS A 1 603 ? 18.121 22.469 25.061 1.00 86.81 603 CYS A O 1
ATOM 5004 N N . ARG A 1 604 ? 16.687 21.009 24.128 1.00 86.12 604 ARG A N 1
ATOM 5005 C CA . ARG A 1 604 ? 15.471 21.612 24.701 1.00 86.12 604 ARG A CA 1
ATOM 5006 C C . ARG A 1 604 ? 15.374 21.378 26.200 1.00 86.12 604 ARG A C 1
ATOM 5008 O O . ARG A 1 604 ? 15.067 22.319 26.924 1.00 86.12 604 ARG A O 1
ATOM 5015 N N . ILE A 1 605 ? 15.672 20.160 26.645 1.00 87.69 605 ILE A N 1
ATOM 5016 C CA . ILE A 1 605 ? 15.718 19.808 28.064 1.00 87.69 605 ILE A CA 1
ATOM 5017 C C . ILE A 1 605 ? 16.755 20.682 28.780 1.00 87.69 605 ILE A C 1
ATOM 5019 O O . ILE A 1 605 ? 16.428 21.365 29.747 1.00 87.69 605 ILE A O 1
ATOM 5023 N N . LEU A 1 606 ? 17.980 20.766 28.251 1.00 87.12 606 LEU A N 1
ATOM 5024 C CA . LEU A 1 606 ? 19.041 21.597 28.826 1.00 87.12 606 LEU A CA 1
ATOM 5025 C C . LEU A 1 606 ? 18.676 23.086 28.871 1.00 87.12 606 LEU A C 1
ATOM 5027 O O . LEU A 1 606 ? 18.984 23.749 29.855 1.00 87.12 606 LEU A O 1
ATOM 5031 N N . SER A 1 607 ? 17.983 23.605 27.853 1.00 85.62 607 SER A N 1
ATOM 5032 C CA . SER A 1 607 ? 17.477 24.985 27.839 1.00 85.62 607 SER A CA 1
ATOM 5033 C C . SER A 1 607 ? 16.377 25.260 28.869 1.00 85.62 607 SER A C 1
ATOM 5035 O O . SER A 1 607 ? 16.135 26.423 29.180 1.00 85.62 607 SER A O 1
ATOM 5037 N N . LYS A 1 608 ? 15.691 24.227 29.369 1.00 85.38 608 LYS A N 1
ATOM 5038 C CA . LYS A 1 608 ? 14.683 24.349 30.431 1.00 85.38 608 LYS A CA 1
ATOM 5039 C C . LYS A 1 608 ? 15.278 24.149 31.824 1.00 85.38 608 LYS A C 1
ATOM 5041 O O . LYS A 1 608 ? 14.784 24.749 32.768 1.00 85.38 608 LYS A O 1
ATOM 5046 N N . ILE A 1 609 ? 16.344 23.356 31.936 1.00 85.88 609 ILE A N 1
ATOM 5047 C CA . ILE A 1 609 ? 17.033 23.105 33.207 1.00 85.88 609 ILE A CA 1
ATOM 5048 C C . ILE A 1 609 ? 18.022 24.227 33.539 1.00 85.88 609 ILE A C 1
ATOM 5050 O O . ILE A 1 609 ? 18.043 24.706 34.665 1.00 85.88 609 ILE A O 1
ATOM 5054 N N . PHE A 1 610 ? 18.832 24.675 32.577 1.00 86.38 610 PHE A N 1
ATOM 5055 C CA . PHE A 1 610 ? 19.884 25.665 32.810 1.00 86.38 610 PHE A CA 1
ATOM 5056 C C . PHE A 1 610 ? 19.568 27.001 32.144 1.00 86.38 610 PHE A C 1
ATOM 5058 O O . PHE A 1 610 ? 19.287 27.069 30.946 1.00 86.38 610 PHE A O 1
ATOM 5065 N N . THR A 1 611 ? 19.766 28.094 32.878 1.00 87.06 611 THR A N 1
ATOM 5066 C CA . THR A 1 611 ? 19.928 29.413 32.251 1.00 87.06 611 THR A CA 1
ATOM 5067 C C . THR A 1 611 ? 21.276 29.518 31.529 1.00 87.06 611 THR A C 1
ATOM 5069 O O . THR A 1 611 ? 22.266 28.900 31.931 1.00 87.06 611 THR A O 1
ATOM 5072 N N . ASN A 1 612 ? 21.367 30.352 30.484 1.00 85.69 612 ASN A N 1
ATOM 5073 C CA . ASN A 1 612 ? 22.629 30.571 29.760 1.00 85.69 612 ASN A CA 1
ATOM 5074 C C . ASN A 1 612 ? 23.743 31.115 30.679 1.00 85.69 612 ASN A C 1
ATOM 5076 O O . ASN A 1 612 ? 24.914 30.782 30.495 1.00 85.69 612 ASN A O 1
ATOM 5080 N N . ASN A 1 613 ? 23.380 31.907 31.697 1.00 83.75 613 ASN A N 1
ATOM 5081 C CA . ASN A 1 613 ? 24.313 32.424 32.699 1.00 83.75 613 ASN A CA 1
ATOM 5082 C C . ASN A 1 613 ? 24.896 31.308 33.582 1.00 83.75 613 ASN A C 1
ATOM 5084 O O . ASN A 1 613 ? 26.100 31.288 33.836 1.00 83.75 613 ASN A O 1
ATOM 5088 N N . CYS A 1 614 ? 24.057 30.358 34.000 1.00 84.12 614 CYS A N 1
ATOM 5089 C CA . CYS A 1 614 ? 24.477 29.199 34.781 1.00 84.12 614 CYS A CA 1
ATOM 5090 C C . CYS A 1 614 ? 25.307 28.215 33.937 1.00 84.12 614 CYS A C 1
ATOM 5092 O O . CYS A 1 614 ? 26.386 27.781 34.344 1.00 84.12 614 CYS A O 1
ATOM 5094 N N . ALA A 1 615 ? 24.880 27.954 32.697 1.00 85.25 615 ALA A N 1
ATOM 5095 C CA . ALA A 1 615 ? 25.568 27.060 31.767 1.00 85.25 615 ALA A CA 1
ATOM 5096 C C . ALA A 1 615 ? 27.006 27.510 31.436 1.00 85.25 615 ALA A C 1
ATOM 5098 O O . ALA A 1 615 ? 27.871 26.666 31.219 1.00 85.25 615 ALA A O 1
ATOM 5099 N N . MET A 1 616 ? 27.299 28.819 31.445 1.00 86.50 616 MET A N 1
ATOM 5100 C CA . MET A 1 616 ? 28.664 29.341 31.260 1.00 86.50 616 MET A CA 1
ATOM 5101 C C . MET A 1 616 ? 29.633 28.947 32.381 1.00 86.50 616 MET A C 1
ATOM 5103 O O . MET A 1 616 ? 30.833 28.825 32.130 1.00 86.50 616 MET A O 1
ATOM 5107 N N . LYS A 1 617 ? 29.122 28.761 33.603 1.00 85.06 617 LYS A N 1
ATOM 5108 C CA . LYS A 1 617 ? 29.903 28.335 34.773 1.00 85.06 617 LYS A CA 1
ATOM 5109 C C . LYS A 1 617 ? 30.061 26.814 34.844 1.00 85.06 617 LYS A C 1
ATOM 5111 O O . LYS A 1 617 ? 30.746 26.314 35.730 1.00 85.06 617 LYS A O 1
ATOM 5116 N N . CYS A 1 618 ? 29.451 26.079 33.914 1.00 85.12 618 CYS A N 1
ATOM 5117 C CA . CYS A 1 618 ? 29.411 24.624 33.886 1.00 85.12 618 CYS A CA 1
ATOM 5118 C C . CYS A 1 618 ? 30.315 24.048 32.783 1.00 85.12 618 CYS A C 1
ATOM 5120 O O . CYS A 1 618 ? 30.590 24.681 31.764 1.00 85.12 618 CYS A O 1
ATOM 5122 N N . SER A 1 619 ? 30.809 22.828 32.983 1.00 87.81 619 SER A N 1
ATOM 5123 C CA . SER A 1 619 ? 31.588 22.072 31.999 1.00 87.81 619 SER A CA 1
ATOM 5124 C C . SER A 1 619 ? 31.347 20.579 32.181 1.00 87.81 619 SER A C 1
ATOM 5126 O O . SER A 1 619 ? 31.205 20.100 33.304 1.00 87.81 619 SER A O 1
ATOM 5128 N N . TRP A 1 620 ? 31.348 19.818 31.085 1.00 87.44 620 TRP A N 1
ATOM 5129 C CA . TRP A 1 620 ? 31.144 18.368 31.146 1.00 87.44 620 TRP A CA 1
ATOM 5130 C C . TRP A 1 620 ? 32.192 17.679 32.031 1.00 87.44 620 TRP A C 1
ATOM 5132 O O . TRP A 1 620 ? 31.843 16.953 32.956 1.00 87.44 620 TRP A O 1
ATOM 5142 N N . LYS A 1 621 ? 33.480 17.981 31.806 1.00 83.44 621 LYS A N 1
ATOM 5143 C CA . LYS A 1 621 ? 34.612 17.406 32.560 1.00 83.44 621 LYS A CA 1
ATOM 5144 C C . LYS A 1 621 ? 35.150 18.314 33.679 1.00 83.44 621 LYS A C 1
ATOM 5146 O O . LYS A 1 621 ? 36.109 17.932 34.337 1.00 83.44 621 LYS A O 1
ATOM 5151 N N . GLY A 1 622 ? 34.572 19.500 33.892 1.00 81.38 622 GLY A N 1
ATOM 5152 C CA . GLY A 1 622 ? 35.069 20.472 34.883 1.00 81.38 622 GLY A CA 1
ATOM 5153 C C . GLY A 1 622 ? 36.338 21.230 34.459 1.00 81.38 622 GLY A C 1
ATOM 5154 O O . GLY A 1 622 ? 37.123 21.674 35.289 1.00 81.38 622 GLY A O 1
ATOM 5155 N N . ILE A 1 623 ? 36.580 21.354 33.151 1.00 74.81 623 ILE A N 1
ATOM 5156 C CA . ILE A 1 623 ? 37.784 22.007 32.605 1.00 74.81 623 ILE A CA 1
ATOM 5157 C C . ILE A 1 623 ? 37.712 23.526 32.863 1.00 74.81 623 ILE A C 1
ATOM 5159 O O . ILE A 1 623 ? 36.651 24.117 32.669 1.00 74.81 623 ILE A O 1
ATOM 5163 N N . ARG A 1 624 ? 38.844 24.157 33.224 1.00 69.38 624 ARG A N 1
ATOM 5164 C CA . ARG A 1 624 ? 39.000 25.606 33.515 1.00 69.38 624 ARG A CA 1
ATOM 5165 C C . ARG A 1 624 ? 38.262 26.106 34.773 1.00 69.38 624 ARG A C 1
ATOM 5167 O O . ARG A 1 624 ? 37.696 27.190 34.742 1.00 69.38 624 ARG A O 1
ATOM 5174 N N . ASN A 1 625 ? 38.272 25.335 35.865 1.00 77.50 625 ASN A N 1
ATOM 5175 C CA . ASN A 1 625 ? 37.578 25.654 37.131 1.00 77.50 625 ASN A CA 1
ATOM 5176 C C . ASN A 1 625 ? 36.048 25.817 37.007 1.00 77.50 625 ASN A C 1
ATOM 5178 O O . ASN A 1 625 ? 35.406 26.368 37.898 1.00 77.50 625 ASN A O 1
ATOM 5182 N N . ASN A 1 626 ? 35.451 25.313 35.924 1.00 84.12 626 ASN A N 1
ATOM 5183 C CA . ASN A 1 626 ? 34.001 25.272 35.762 1.00 84.12 626 ASN A CA 1
ATOM 5184 C C . ASN A 1 626 ? 33.396 24.090 36.535 1.00 84.12 626 ASN A C 1
ATOM 5186 O O . ASN A 1 626 ? 34.013 23.032 36.662 1.00 84.12 626 ASN A O 1
ATOM 5190 N N . PHE A 1 627 ? 32.153 24.241 36.989 1.00 84.44 627 PHE A N 1
ATOM 5191 C CA . PHE A 1 627 ? 31.421 23.205 37.710 1.00 84.44 627 PHE A CA 1
ATOM 5192 C C . PHE A 1 627 ? 31.212 21.957 36.838 1.00 84.44 627 PHE A C 1
ATOM 5194 O O . PHE A 1 627 ? 30.734 22.053 35.703 1.00 84.44 627 PHE A O 1
ATOM 5201 N N . LYS A 1 628 ? 31.600 20.785 37.353 1.00 87.75 628 LYS A N 1
ATOM 5202 C CA . LYS A 1 628 ? 31.539 19.507 36.632 1.00 87.75 628 LYS A CA 1
ATOM 5203 C C . LYS A 1 628 ? 30.114 18.947 36.639 1.00 87.75 628 LYS A C 1
ATOM 5205 O O . LYS A 1 628 ? 29.595 18.607 37.694 1.00 87.75 628 LYS A O 1
ATOM 5210 N N . VAL A 1 629 ? 29.523 18.791 35.453 1.00 87.38 629 VAL A N 1
ATOM 5211 C CA . VAL A 1 629 ? 28.115 18.372 35.279 1.00 87.38 629 VAL A CA 1
ATOM 5212 C C . VAL A 1 629 ? 27.946 16.861 35.078 1.00 87.38 629 VAL A C 1
ATOM 5214 O O . VAL A 1 629 ? 26.887 16.324 35.381 1.00 87.38 629 VAL A O 1
ATOM 5217 N N . SER A 1 630 ? 28.979 16.140 34.621 1.00 84.44 630 SER A N 1
ATOM 5218 C CA . SER A 1 630 ? 28.852 14.711 34.272 1.00 84.44 630 SER A CA 1
ATOM 5219 C C . SER A 1 630 ? 28.452 13.795 35.436 1.00 84.44 630 SER A C 1
ATOM 5221 O O . SER A 1 630 ? 28.006 12.680 35.200 1.00 84.44 630 SER A O 1
ATOM 5223 N N . ASN A 1 631 ? 28.671 14.231 36.680 1.00 84.81 631 ASN A N 1
ATOM 5224 C CA . ASN A 1 631 ? 28.458 13.418 37.879 1.00 84.81 631 ASN A CA 1
ATOM 5225 C C . ASN A 1 631 ? 27.098 13.670 38.554 1.00 84.81 631 ASN A C 1
ATOM 5227 O O . ASN A 1 631 ? 26.827 13.049 39.576 1.00 84.81 631 ASN A O 1
ATOM 5231 N N . LEU A 1 632 ? 26.276 14.577 38.019 1.00 87.56 632 LEU A N 1
ATOM 5232 C CA . LEU A 1 632 ? 24.997 14.940 38.628 1.00 87.56 632 LEU A CA 1
ATOM 5233 C C . LEU A 1 632 ? 23.962 13.825 38.440 1.00 87.56 632 LEU A C 1
ATOM 5235 O O . LEU A 1 632 ? 23.847 13.230 37.361 1.00 87.56 632 LEU A O 1
ATOM 5239 N N . TYR A 1 633 ? 23.189 13.560 39.487 1.00 85.62 633 TYR A N 1
ATOM 5240 C CA . TYR A 1 633 ? 22.142 12.548 39.503 1.00 85.62 633 TYR A CA 1
ATOM 5241 C C . TYR A 1 633 ? 21.038 12.829 38.480 1.00 85.62 633 TYR A C 1
ATOM 5243 O O . TYR A 1 633 ? 20.667 11.928 37.723 1.00 85.62 633 TYR A O 1
ATOM 5251 N N . PHE A 1 634 ? 20.587 14.079 38.349 1.00 86.50 634 PHE A N 1
ATOM 5252 C CA . PHE A 1 634 ? 19.566 14.425 37.351 1.00 86.50 634 PHE A CA 1
ATOM 5253 C C . PHE A 1 634 ? 20.064 14.285 35.904 1.00 86.50 634 PHE A C 1
ATOM 5255 O O . PHE A 1 634 ? 19.284 13.963 35.007 1.00 86.50 634 PHE A O 1
ATOM 5262 N N . ILE A 1 635 ? 21.371 14.449 35.661 1.00 88.31 635 ILE A N 1
ATOM 5263 C CA . ILE A 1 635 ? 21.988 14.199 34.347 1.00 88.31 635 ILE A CA 1
ATOM 5264 C C . ILE A 1 635 ? 22.022 12.701 34.045 1.00 88.31 635 ILE A C 1
ATOM 5266 O O . ILE A 1 635 ? 21.789 12.309 32.903 1.00 88.31 635 ILE A O 1
ATOM 5270 N N . ARG A 1 636 ? 22.243 11.851 35.056 1.00 87.56 636 ARG A N 1
ATOM 5271 C CA . ARG A 1 636 ? 22.149 10.391 34.916 1.00 87.56 636 ARG A CA 1
ATOM 5272 C C . ARG A 1 636 ? 20.718 9.936 34.624 1.00 87.56 636 ARG A C 1
ATOM 5274 O O . ARG A 1 636 ? 20.531 9.085 33.757 1.00 87.56 636 ARG A O 1
ATOM 5281 N N . ILE A 1 637 ? 19.721 10.527 35.291 1.00 86.38 637 ILE A N 1
ATOM 5282 C CA . ILE A 1 637 ? 18.301 10.287 34.987 1.00 86.38 637 ILE A CA 1
ATOM 5283 C C . ILE A 1 637 ? 18.009 10.707 33.543 1.00 86.38 637 ILE A C 1
ATOM 5285 O O . ILE A 1 637 ? 17.533 9.894 32.758 1.00 86.38 637 ILE A O 1
ATOM 5289 N N . MET A 1 638 ? 18.389 11.927 33.151 1.00 88.06 638 MET A N 1
ATOM 5290 C CA . MET A 1 638 ? 18.212 12.419 31.781 1.00 88.06 638 MET A CA 1
ATOM 5291 C C . MET A 1 638 ? 18.878 11.506 30.742 1.00 88.06 638 MET A C 1
ATOM 5293 O O . MET A 1 638 ? 18.270 11.214 29.716 1.00 88.06 638 MET A O 1
ATOM 5297 N N . LYS A 1 639 ? 20.103 11.033 31.009 1.00 88.00 639 LYS A N 1
ATOM 5298 C CA . LYS A 1 639 ? 20.833 10.108 30.133 1.00 88.00 639 LYS A CA 1
ATOM 5299 C C . LYS A 1 639 ? 20.042 8.826 29.917 1.00 88.00 639 LYS A C 1
ATOM 5301 O O . LYS A 1 639 ? 19.821 8.466 28.769 1.00 88.00 639 LYS A O 1
ATOM 5306 N N . ARG A 1 640 ? 19.565 8.205 31.000 1.00 86.38 640 ARG A N 1
ATOM 5307 C CA . ARG A 1 640 ? 18.790 6.959 30.960 1.00 86.38 640 ARG A CA 1
ATOM 5308 C C . ARG A 1 640 ? 17.470 7.114 30.208 1.00 86.38 640 ARG A C 1
ATOM 5310 O O . ARG A 1 640 ? 17.161 6.294 29.355 1.00 86.38 640 ARG A O 1
ATOM 5317 N N . GLU A 1 641 ? 16.700 8.160 30.502 1.00 85.25 641 GLU A N 1
ATOM 5318 C CA . GLU A 1 641 ? 15.391 8.354 29.866 1.00 85.25 641 GLU A CA 1
ATOM 5319 C C . GLU A 1 641 ? 15.537 8.686 28.366 1.00 85.25 641 GLU A C 1
ATOM 5321 O O . GLU A 1 641 ? 14.780 8.193 27.532 1.00 85.25 641 GLU A O 1
ATOM 5326 N N . VAL A 1 642 ? 16.556 9.462 27.975 1.00 83.81 642 VAL A N 1
ATOM 5327 C CA . VAL A 1 642 ? 16.775 9.806 26.560 1.00 83.81 642 VAL A CA 1
ATOM 5328 C C . VAL A 1 642 ? 17.306 8.621 25.742 1.00 83.81 642 VAL A C 1
ATOM 5330 O O . VAL A 1 642 ? 16.856 8.456 24.607 1.00 83.81 642 VAL A O 1
ATOM 5333 N N . THR A 1 643 ? 18.215 7.795 26.278 1.00 83.88 643 THR A N 1
ATOM 5334 C CA . THR A 1 643 ? 18.712 6.595 25.571 1.00 83.88 643 THR A CA 1
ATOM 5335 C C . THR A 1 643 ? 17.681 5.470 25.491 1.00 83.88 643 THR A C 1
ATOM 5337 O O . THR A 1 643 ? 17.741 4.668 24.564 1.00 83.88 643 THR A O 1
ATOM 5340 N N . LEU A 1 644 ? 16.708 5.420 26.408 1.00 82.12 644 LEU A N 1
ATOM 5341 C CA . LEU A 1 644 ? 15.561 4.515 26.290 1.00 82.12 644 LEU A CA 1
ATOM 5342 C C . LEU A 1 644 ? 14.626 4.921 25.139 1.00 82.12 644 LEU A C 1
ATOM 5344 O O . LEU A 1 644 ? 14.134 4.059 24.416 1.00 82.12 644 LEU A O 1
ATOM 5348 N N . HIS A 1 645 ? 14.397 6.223 24.943 1.00 77.88 645 HIS A N 1
ATOM 5349 C CA . HIS A 1 645 ? 13.470 6.720 23.917 1.00 77.88 645 HIS A CA 1
ATOM 5350 C C . HIS A 1 645 ? 14.058 6.812 22.507 1.00 77.88 645 HIS A C 1
ATOM 5352 O O . HIS A 1 645 ? 13.332 6.677 21.523 1.00 77.88 645 HIS A O 1
ATOM 5358 N N . TYR A 1 646 ? 15.358 7.065 22.393 1.00 75.69 646 TYR A N 1
ATOM 5359 C CA . TYR A 1 646 ? 16.075 7.132 21.126 1.00 75.69 646 TYR A CA 1
ATOM 5360 C C . TYR A 1 646 ? 17.263 6.195 21.257 1.00 75.69 646 TYR A C 1
ATOM 5362 O O . TYR A 1 646 ? 18.040 6.376 22.185 1.00 75.69 646 TYR A O 1
ATOM 5370 N N . SER A 1 647 ? 17.414 5.225 20.350 1.00 74.38 647 SER A N 1
ATOM 5371 C CA . SER A 1 647 ? 18.520 4.254 20.306 1.00 74.38 647 SER A CA 1
ATOM 5372 C C . SER A 1 647 ? 19.881 4.942 20.085 1.00 74.38 647 SER A C 1
ATOM 5374 O O . SER A 1 647 ? 20.470 4.862 19.009 1.00 74.38 647 SER A O 1
ATOM 5376 N N . LEU A 1 648 ? 20.327 5.692 21.088 1.00 79.56 648 LEU A N 1
ATOM 5377 C CA . LEU A 1 648 ? 21.469 6.594 21.117 1.00 79.56 648 LEU A CA 1
ATOM 5378 C C . LEU A 1 648 ? 22.539 5.965 22.005 1.00 79.56 648 LEU A C 1
ATOM 5380 O O . LEU A 1 648 ? 22.234 5.431 23.073 1.00 79.56 648 LEU A O 1
ATOM 5384 N N . THR A 1 649 ? 23.801 6.045 21.596 1.00 83.25 649 THR A N 1
ATOM 5385 C CA . THR A 1 649 ? 24.893 5.568 22.447 1.00 83.25 649 THR A CA 1
ATOM 5386 C C . THR A 1 649 ? 25.159 6.547 23.591 1.00 83.25 649 THR A C 1
ATOM 5388 O O . THR A 1 649 ? 25.002 7.764 23.465 1.00 83.25 649 THR A O 1
ATOM 5391 N N . GLU A 1 650 ? 25.620 6.028 24.727 1.00 84.06 650 GLU A N 1
ATOM 5392 C CA . GLU A 1 650 ? 25.973 6.856 25.882 1.00 84.06 650 GLU A CA 1
ATOM 5393 C C . GLU A 1 650 ? 27.014 7.941 25.556 1.00 84.06 650 GLU A C 1
ATOM 5395 O O . GLU A 1 650 ? 26.933 9.051 26.077 1.00 84.06 650 GLU A O 1
ATOM 5400 N N . ALA A 1 651 ? 27.961 7.640 24.662 1.00 83.50 651 ALA A N 1
ATOM 5401 C CA . ALA A 1 651 ? 28.997 8.575 24.232 1.00 83.50 651 ALA A CA 1
ATOM 5402 C C . ALA A 1 651 ? 28.442 9.717 23.363 1.00 83.50 651 ALA A C 1
ATOM 5404 O O . ALA A 1 651 ? 28.900 10.857 23.465 1.00 83.50 651 ALA A O 1
ATOM 5405 N N . GLU A 1 652 ? 27.444 9.443 22.520 1.00 85.31 652 GLU A N 1
ATOM 5406 C CA . GLU A 1 652 ? 26.784 10.472 21.710 1.00 85.31 652 GLU A CA 1
ATOM 5407 C C . GLU A 1 652 ? 25.997 11.451 22.582 1.00 85.31 652 GLU A C 1
ATOM 5409 O O . GLU A 1 652 ? 26.066 12.660 22.354 1.00 85.31 652 GLU A O 1
ATOM 5414 N N . PHE A 1 653 ? 25.309 10.960 23.616 1.00 89.06 653 PHE A N 1
ATOM 5415 C CA . PHE A 1 653 ? 24.639 11.816 24.597 1.00 89.06 653 PHE A CA 1
ATOM 5416 C C . PHE A 1 653 ? 25.629 12.755 25.295 1.00 89.06 653 PHE A C 1
ATOM 5418 O O . PHE A 1 653 ? 25.428 13.973 25.317 1.00 89.06 653 PHE A O 1
ATOM 5425 N N . ASP A 1 654 ? 26.724 12.195 25.811 1.00 89.50 654 ASP A N 1
ATOM 5426 C CA . ASP A 1 654 ? 27.760 12.941 26.526 1.00 89.50 654 ASP A CA 1
ATOM 5427 C C . ASP A 1 654 ? 28.366 14.042 25.635 1.00 89.50 654 ASP A C 1
ATOM 5429 O O . ASP A 1 654 ? 28.548 15.183 26.073 1.00 89.50 654 ASP A O 1
ATOM 5433 N N . ASN A 1 655 ? 28.607 13.734 24.353 1.00 88.94 655 ASN A N 1
ATOM 5434 C CA . ASN A 1 655 ? 29.095 14.696 23.364 1.00 88.94 655 ASN A CA 1
ATOM 5435 C C . ASN A 1 655 ? 28.089 15.829 23.101 1.00 88.94 655 ASN A C 1
ATOM 5437 O O . ASN A 1 655 ? 28.492 16.992 23.049 1.00 88.94 655 ASN A O 1
ATOM 5441 N N . ILE A 1 656 ? 26.792 15.523 22.982 1.00 87.88 656 ILE A N 1
ATOM 5442 C CA . ILE A 1 656 ? 25.740 16.527 22.746 1.00 87.88 656 ILE A CA 1
ATOM 5443 C C . ILE A 1 656 ? 25.624 17.490 23.933 1.00 87.88 656 ILE A C 1
ATOM 5445 O O . ILE A 1 656 ? 25.572 18.708 23.736 1.00 87.88 656 ILE A O 1
ATOM 5449 N N . VAL A 1 657 ? 25.614 16.973 25.166 1.00 89.25 657 VAL A N 1
ATOM 5450 C CA . VAL A 1 657 ? 25.541 17.811 26.374 1.00 89.25 657 VAL A CA 1
ATOM 5451 C C . VAL A 1 657 ? 26.807 18.663 26.516 1.00 89.25 657 VAL A C 1
ATOM 5453 O O . VAL A 1 657 ? 26.722 19.865 26.787 1.00 89.25 657 VAL A O 1
ATOM 5456 N N . ALA A 1 658 ? 27.986 18.078 26.281 1.00 87.75 658 ALA A N 1
ATOM 5457 C CA . ALA A 1 658 ? 29.259 18.793 26.335 1.00 87.75 658 ALA A CA 1
ATOM 5458 C C . ALA A 1 658 ? 29.346 19.918 25.291 1.00 87.75 658 ALA A C 1
ATOM 5460 O O . ALA A 1 658 ? 29.773 21.031 25.612 1.00 87.75 658 ALA A O 1
ATOM 5461 N N . GLU A 1 659 ? 28.916 19.655 24.056 1.00 89.69 659 GLU A N 1
ATOM 5462 C CA . GLU A 1 659 ? 28.869 20.644 22.981 1.00 89.69 659 GLU A CA 1
ATOM 5463 C C . GLU A 1 659 ? 27.876 21.768 23.309 1.00 89.69 659 GLU A C 1
ATOM 5465 O O . GLU A 1 659 ? 28.196 22.952 23.157 1.00 89.69 659 GLU A O 1
ATOM 5470 N N . TRP A 1 660 ? 26.702 21.428 23.850 1.00 91.00 660 TRP A N 1
ATOM 5471 C CA . TRP A 1 660 ? 25.731 22.424 24.287 1.00 91.00 660 TRP A CA 1
ATOM 5472 C C . TRP A 1 660 ? 26.319 23.330 25.373 1.00 91.00 660 TRP A C 1
ATOM 5474 O O . TRP A 1 660 ? 26.255 24.551 25.233 1.00 91.00 660 TRP A O 1
ATOM 5484 N N . LEU A 1 661 ? 26.962 22.793 26.412 1.00 88.56 661 LEU A N 1
ATOM 5485 C CA . LEU A 1 661 ? 27.605 23.608 27.454 1.00 88.56 661 LEU A CA 1
ATOM 5486 C C . LEU A 1 661 ? 28.742 24.482 26.895 1.00 88.56 661 LEU A C 1
ATOM 5488 O O . LEU A 1 661 ? 28.849 25.656 27.250 1.00 88.56 661 LEU A O 1
ATOM 5492 N N . ARG A 1 662 ? 29.537 23.968 25.945 1.00 87.25 662 ARG A N 1
ATOM 5493 C CA . ARG A 1 662 ? 30.636 24.716 25.304 1.00 87.25 662 ARG A CA 1
ATOM 5494 C C . ARG A 1 662 ? 30.157 25.997 24.614 1.00 87.25 662 ARG A C 1
ATOM 5496 O O . ARG A 1 662 ? 30.836 27.021 24.684 1.00 87.25 662 ARG A O 1
ATOM 5503 N N . PHE A 1 663 ? 28.986 25.964 23.977 1.00 88.38 663 PHE A N 1
ATOM 5504 C CA . PHE A 1 663 ? 28.416 27.121 23.277 1.00 88.38 663 PHE A CA 1
ATOM 5505 C C . PHE A 1 663 ? 27.599 28.073 24.175 1.00 88.38 663 PHE A C 1
ATOM 5507 O O . PHE A 1 663 ? 27.017 29.032 23.662 1.00 88.38 663 PHE A O 1
ATOM 5514 N N . ALA A 1 664 ? 27.573 27.880 25.501 1.00 86.75 664 ALA A N 1
ATOM 5515 C CA . ALA A 1 664 ? 26.786 28.712 26.422 1.00 86.75 664 ALA A CA 1
ATOM 5516 C C . ALA A 1 664 ? 27.129 30.212 26.340 1.00 86.75 664 ALA A C 1
ATOM 5518 O O . ALA A 1 664 ? 26.229 31.046 26.257 1.00 86.75 664 ALA A O 1
ATOM 5519 N N . LYS A 1 665 ? 28.423 30.564 26.261 1.00 84.56 665 LYS A N 1
ATOM 5520 C CA . LYS A 1 665 ? 28.873 31.965 26.131 1.00 84.56 665 LYS A CA 1
ATOM 5521 C C . LYS A 1 665 ? 28.363 32.620 24.844 1.00 84.56 665 LYS A C 1
ATOM 5523 O O . LYS A 1 665 ? 27.903 33.756 24.872 1.00 84.56 665 LYS A O 1
ATOM 5528 N N . GLN A 1 666 ? 28.404 31.893 23.726 1.00 86.38 666 GLN A N 1
ATOM 5529 C CA . GLN A 1 666 ? 27.913 32.389 22.440 1.00 86.38 666 GLN A CA 1
ATOM 5530 C C . GLN A 1 666 ? 26.384 32.539 22.438 1.00 86.38 666 GLN A C 1
ATOM 5532 O O . GLN A 1 666 ? 25.870 33.487 21.848 1.00 86.38 666 GLN A O 1
ATOM 5537 N N . ARG A 1 667 ? 25.649 31.639 23.111 1.00 88.81 667 ARG A N 1
ATOM 5538 C CA . ARG A 1 667 ? 24.190 31.764 23.275 1.00 88.81 667 ARG A CA 1
ATOM 5539 C C . ARG A 1 667 ? 23.806 32.986 24.106 1.00 88.81 667 ARG A C 1
ATOM 5541 O O . ARG A 1 667 ? 22.938 33.731 23.667 1.00 88.81 667 ARG A O 1
ATOM 5548 N N . LYS A 1 668 ? 24.501 33.245 25.220 1.00 85.12 668 LYS A N 1
ATOM 5549 C CA . LYS A 1 668 ? 24.277 34.443 26.046 1.00 85.12 668 LYS A CA 1
ATOM 5550 C C . LYS A 1 668 ? 24.505 35.738 25.255 1.00 85.12 668 LYS A C 1
ATOM 5552 O O . LYS A 1 668 ? 23.669 36.626 25.275 1.00 85.12 668 LYS A O 1
ATOM 5557 N N . GLN A 1 669 ? 25.574 35.798 24.458 1.00 84.56 669 GLN A N 1
ATOM 5558 C CA . GLN A 1 669 ? 25.853 36.957 23.599 1.00 84.56 669 GLN A CA 1
ATOM 5559 C C . GLN A 1 669 ? 24.780 37.193 22.522 1.00 84.56 669 GLN A C 1
ATOM 5561 O O . GLN A 1 669 ? 24.540 38.334 22.142 1.00 84.56 669 GLN A O 1
ATOM 5566 N N . ARG A 1 670 ? 24.137 36.136 22.002 1.00 84.38 670 ARG A N 1
ATOM 5567 C CA . ARG A 1 670 ? 23.010 36.273 21.058 1.00 84.38 670 ARG A CA 1
ATOM 5568 C C . ARG A 1 670 ? 21.741 36.766 21.752 1.00 84.38 670 ARG A C 1
ATOM 5570 O O . ARG A 1 670 ? 21.003 37.541 21.161 1.00 84.38 670 ARG A O 1
ATOM 5577 N N . GLU A 1 671 ? 21.514 36.331 22.987 1.00 81.25 671 GLU A N 1
ATOM 5578 C CA . GLU A 1 671 ? 20.401 36.784 23.826 1.00 81.25 671 GLU A CA 1
ATOM 5579 C C . GLU A 1 671 ? 20.539 38.268 24.207 1.00 81.25 671 GLU A C 1
ATOM 5581 O O . GLU A 1 671 ? 19.561 39.007 24.164 1.00 81.25 671 GLU A O 1
ATOM 5586 N N . GLU A 1 672 ? 21.759 38.723 24.504 1.00 78.44 672 GLU A N 1
ATOM 5587 C CA . GLU A 1 672 ? 22.066 40.132 24.793 1.00 78.44 672 GLU A CA 1
ATOM 5588 C C . GLU A 1 672 ? 21.954 41.019 23.539 1.00 78.44 672 GLU A C 1
ATOM 5590 O O . GLU A 1 672 ? 21.413 42.116 23.616 1.00 78.44 672 GLU A O 1
ATOM 5595 N N . LYS A 1 673 ? 22.378 40.529 22.362 1.00 73.94 673 LYS A N 1
ATOM 5596 C CA . LYS A 1 673 ? 22.257 41.259 21.082 1.00 73.94 673 LYS A CA 1
ATOM 5597 C C . LYS A 1 673 ? 20.828 41.360 20.539 1.00 73.94 673 LYS A C 1
ATOM 5599 O O . LYS A 1 673 ? 20.562 42.226 19.718 1.00 73.94 673 LYS A O 1
ATOM 5604 N N . GLY A 1 674 ? 19.917 40.484 20.963 1.00 57.72 674 GLY A N 1
ATOM 5605 C CA . GLY A 1 674 ? 18.503 40.529 20.570 1.00 57.72 674 GLY A CA 1
ATOM 5606 C C . GLY A 1 674 ? 17.654 41.536 21.357 1.00 57.72 674 GLY A C 1
ATOM 5607 O O . GLY A 1 674 ? 16.456 41.613 21.111 1.00 57.72 674 GLY A O 1
ATOM 5608 N N . LYS A 1 675 ? 18.243 42.267 22.316 1.00 53.03 675 LYS A N 1
ATOM 5609 C CA . LYS A 1 675 ? 17.551 43.209 23.216 1.00 53.03 675 LYS A CA 1
ATOM 5610 C C . LYS A 1 675 ? 17.840 44.693 22.929 1.00 53.03 675 LYS A C 1
ATOM 5612 O O . LYS A 1 675 ? 17.444 45.533 23.731 1.00 53.03 675 LYS A O 1
ATOM 5617 N N . ASP A 1 676 ? 18.507 45.021 21.824 1.00 36.66 676 ASP A N 1
ATOM 5618 C CA . ASP A 1 676 ? 18.806 46.412 21.453 1.00 36.66 676 ASP A CA 1
ATOM 5619 C C . ASP A 1 676 ? 17.596 47.063 20.735 1.00 36.66 676 ASP A C 1
ATOM 5621 O O . ASP A 1 676 ? 17.115 46.498 19.746 1.00 36.66 676 ASP A O 1
ATOM 5625 N N . PRO A 1 677 ? 17.058 48.211 21.200 1.00 44.94 677 PRO A N 1
ATOM 5626 C CA . PRO A 1 677 ? 15.910 48.870 20.587 1.00 44.94 677 PRO A CA 1
ATOM 5627 C C . PRO A 1 677 ? 16.381 49.859 19.513 1.00 44.94 677 PRO A C 1
ATOM 5629 O O . PRO A 1 677 ? 16.858 50.947 19.827 1.00 44.94 677 PRO A O 1
ATOM 5632 N N . GLY A 1 678 ? 16.239 49.511 18.233 1.00 37.59 678 GLY A N 1
ATOM 5633 C CA . GLY A 1 678 ? 16.537 50.466 17.163 1.00 37.59 678 GLY A CA 1
ATOM 5634 C C . GLY A 1 678 ? 16.665 49.879 15.765 1.00 37.59 678 GLY A C 1
ATOM 5635 O O . GLY A 1 678 ? 17.755 49.902 15.207 1.00 37.59 678 GLY A O 1
ATOM 5636 N N . HIS A 1 679 ? 15.561 49.381 15.200 1.00 30.34 679 HIS A N 1
ATOM 5637 C CA . HIS A 1 679 ? 15.201 49.617 13.793 1.00 30.34 679 HIS A CA 1
ATOM 5638 C C . HIS A 1 679 ? 13.793 49.060 13.502 1.00 30.34 679 HIS A C 1
ATOM 5640 O O . HIS A 1 679 ? 13.611 47.855 13.343 1.00 30.34 679 HIS A O 1
ATOM 5646 N N . GLU A 1 680 ? 12.797 49.946 13.427 1.00 32.72 680 GLU A N 1
ATOM 5647 C CA . GLU A 1 680 ? 11.546 49.723 12.675 1.00 32.72 680 GLU A CA 1
ATOM 5648 C C . GLU A 1 680 ? 11.896 49.736 11.169 1.00 32.72 680 GLU A C 1
ATOM 5650 O O . GLU A 1 680 ? 12.857 50.405 10.775 1.00 32.72 680 GLU A O 1
ATOM 5655 N N . HIS A 1 681 ? 11.285 48.961 10.265 1.00 27.20 681 HIS A N 1
ATOM 5656 C CA . HIS A 1 681 ? 9.863 48.827 9.881 1.00 27.20 681 HIS A CA 1
ATOM 5657 C C . HIS A 1 681 ? 9.756 47.716 8.782 1.00 27.20 681 HIS A C 1
ATOM 5659 O O . HIS A 1 681 ? 10.811 47.290 8.301 1.00 27.20 681 HIS A O 1
ATOM 5665 N N . PRO A 1 682 ? 8.584 47.360 8.198 1.00 39.00 682 PRO A N 1
ATOM 5666 C CA . PRO A 1 682 ? 7.190 47.365 8.667 1.00 39.00 682 PRO A CA 1
ATOM 5667 C C . PRO A 1 682 ? 6.448 46.021 8.381 1.00 39.00 682 PRO A C 1
ATOM 5669 O O . PRO A 1 682 ? 6.983 45.113 7.758 1.00 39.00 682 PRO A O 1
ATOM 5672 N N . GLU A 1 683 ? 5.167 45.988 8.768 1.00 26.55 683 GLU A N 1
ATOM 5673 C CA . GLU A 1 683 ? 4.063 45.126 8.289 1.00 26.55 683 GLU A CA 1
ATOM 5674 C C . GLU A 1 683 ? 3.665 43.896 9.125 1.00 26.55 683 GLU A C 1
ATOM 5676 O O . GLU A 1 683 ? 4.281 42.833 9.089 1.00 26.55 683 GLU A O 1
ATOM 5681 N N . GLY A 1 684 ? 2.492 44.032 9.763 1.00 27.81 684 GLY A N 1
ATOM 5682 C CA . GLY A 1 684 ? 1.464 42.996 9.647 1.00 27.81 684 GLY A CA 1
ATOM 5683 C C . GLY A 1 684 ? 0.992 42.323 10.927 1.00 27.81 684 GLY A C 1
ATOM 5684 O O . GLY A 1 684 ? 0.930 41.100 10.973 1.00 27.81 684 GLY A O 1
ATOM 5685 N N . ILE A 1 685 ? 0.632 43.109 11.940 1.00 29.48 685 ILE A N 1
ATOM 5686 C CA . ILE A 1 685 ? -0.180 42.664 13.078 1.00 29.48 685 ILE A CA 1
ATOM 5687 C C . ILE A 1 685 ? -1.558 42.202 12.576 1.00 29.48 685 ILE A C 1
ATOM 5689 O O . ILE A 1 685 ? -2.252 42.963 11.909 1.00 29.48 685 ILE A O 1
ATOM 5693 N N . ASN A 1 686 ? -1.961 40.992 12.963 1.00 25.97 686 ASN A N 1
ATOM 5694 C CA . ASN A 1 686 ? -3.338 40.686 13.343 1.00 25.97 686 ASN A CA 1
ATOM 5695 C C . ASN A 1 686 ? -3.256 39.969 14.692 1.00 25.97 686 ASN A C 1
ATOM 5697 O O . ASN A 1 686 ? -3.086 38.753 14.765 1.00 25.97 686 ASN A O 1
ATOM 5701 N N . ASP A 1 687 ? -3.302 40.781 15.745 1.00 29.06 687 ASP A N 1
ATOM 5702 C CA . ASP A 1 687 ? -3.476 40.363 17.125 1.00 29.06 687 ASP A CA 1
ATOM 5703 C C . ASP A 1 687 ? -4.974 40.172 17.391 1.00 29.06 687 ASP A C 1
ATOM 5705 O O . ASP A 1 687 ? -5.726 41.138 17.491 1.00 29.06 687 ASP A O 1
ATOM 5709 N N . GLU A 1 688 ? -5.397 38.926 17.566 1.00 27.45 688 GLU A N 1
ATOM 5710 C CA . GLU A 1 688 ? -6.575 38.576 18.360 1.00 27.45 688 GLU A CA 1
ATOM 5711 C C . GLU A 1 688 ? -6.205 37.375 19.227 1.00 27.45 688 GLU A C 1
ATOM 5713 O O . GLU A 1 688 ? -6.355 36.235 18.814 1.00 27.45 688 GLU A O 1
ATOM 5718 N N . GLU A 1 689 ? -5.641 37.648 20.404 1.00 28.86 689 GLU A N 1
ATOM 5719 C CA . GLU A 1 689 ? -5.879 36.918 21.660 1.00 28.86 689 GLU A CA 1
ATOM 5720 C C . GLU A 1 689 ? -4.860 37.388 22.701 1.00 28.86 689 GLU A C 1
ATOM 5722 O O . GLU A 1 689 ? -3.758 36.858 22.803 1.00 28.86 689 GLU A O 1
ATOM 5727 N N . ASN A 1 690 ? -5.221 38.421 23.465 1.00 30.31 690 ASN A N 1
ATOM 5728 C CA . ASN A 1 690 ? -4.888 38.539 24.890 1.00 30.31 690 ASN A CA 1
ATOM 5729 C C . ASN A 1 690 ? -5.501 39.820 25.458 1.00 30.31 690 ASN A C 1
ATOM 5731 O O . ASN A 1 690 ? -4.833 40.829 25.661 1.00 30.31 690 ASN A O 1
ATOM 5735 N N . ASN A 1 691 ? -6.802 39.769 25.734 1.00 29.52 691 ASN A N 1
ATOM 5736 C CA . ASN A 1 691 ? -7.417 40.691 26.678 1.00 29.52 691 ASN A CA 1
ATOM 5737 C C . ASN A 1 691 ? -8.624 40.022 27.333 1.00 29.52 691 ASN A C 1
ATOM 5739 O O . ASN A 1 691 ? -9.744 40.130 26.849 1.00 29.52 691 ASN A O 1
ATOM 5743 N N . LEU A 1 692 ? -8.375 39.295 28.425 1.00 27.94 692 LEU A N 1
ATOM 5744 C CA . LEU A 1 692 ? -9.370 38.955 29.446 1.00 27.94 692 LEU A CA 1
ATOM 5745 C C . LEU A 1 692 ? -8.647 38.363 30.658 1.00 27.94 692 LEU A C 1
ATOM 5747 O O . LEU A 1 692 ? -8.530 37.152 30.780 1.00 27.94 692 LEU A O 1
ATOM 5751 N N . LEU A 1 693 ? -8.113 39.241 31.514 1.00 32.00 693 LEU A N 1
ATOM 5752 C CA . LEU A 1 693 ? -7.974 39.060 32.971 1.00 32.00 693 LEU A CA 1
ATOM 5753 C C . LEU A 1 693 ? -7.208 40.255 33.553 1.00 32.00 693 LEU A C 1
ATOM 5755 O O . LEU A 1 693 ? -6.020 40.166 33.846 1.00 32.00 693 LEU A O 1
ATOM 5759 N N . LYS A 1 694 ? -7.894 41.397 33.689 1.00 35.84 694 LYS A N 1
ATOM 5760 C CA . LYS A 1 694 ? -7.509 42.493 34.598 1.00 35.84 694 LYS A CA 1
ATOM 5761 C C . LYS A 1 694 ? -8.640 43.518 34.752 1.00 35.84 694 LYS A C 1
ATOM 5763 O O . LYS A 1 694 ? -8.476 44.674 34.405 1.00 35.84 694 LYS A O 1
ATOM 5768 N N . VAL A 1 695 ? -9.788 43.099 35.288 1.00 33.72 695 VAL A N 1
ATOM 5769 C CA . VAL A 1 695 ? -10.711 44.007 35.997 1.00 33.72 695 VAL A CA 1
ATOM 5770 C C . VAL A 1 695 ? -11.422 43.203 37.085 1.00 33.72 695 VAL A C 1
ATOM 5772 O O . VAL A 1 695 ? -12.369 42.484 36.795 1.00 33.72 695 VAL A O 1
ATOM 5775 N N . SER A 1 696 ? -10.927 43.287 38.320 1.00 29.67 696 SER A N 1
ATOM 5776 C CA . SER A 1 696 ? -11.752 43.262 39.538 1.00 29.67 696 SER A CA 1
ATOM 5777 C C . SER A 1 696 ? -10.884 43.653 40.737 1.00 29.67 696 SER A C 1
ATOM 5779 O O . SER A 1 696 ? -10.536 42.818 41.566 1.00 29.67 696 SER A O 1
ATOM 5781 N N . THR A 1 697 ? -10.512 44.931 40.790 1.00 36.12 697 THR A N 1
ATOM 5782 C CA . THR A 1 697 ? -10.137 45.644 42.021 1.00 36.12 697 THR A CA 1
ATOM 5783 C C . THR A 1 697 ? -10.270 47.143 41.763 1.00 36.12 697 THR A C 1
ATOM 5785 O O . THR A 1 697 ? -9.305 47.816 41.406 1.00 36.12 697 THR A O 1
ATOM 5788 N N . ALA A 1 698 ? -11.503 47.630 41.883 1.00 34.34 698 ALA A N 1
ATOM 5789 C CA . ALA A 1 698 ? -11.869 48.984 42.293 1.00 34.34 698 ALA A CA 1
ATOM 5790 C C . ALA A 1 698 ? -13.340 48.955 42.713 1.00 34.34 698 ALA A C 1
ATOM 5792 O O . ALA A 1 698 ? -14.151 48.471 41.889 1.00 34.34 698 ALA A O 1
#